Protein AF-0000000073392874 (afdb_homodimer)

pLDDT: mean 97.38, std 3.35, range [60.25, 98.94]

Organism: Methanobrevibacter smithii (strain ATCC 35061 / DSM 861 / OCM 144 / PS) (NCBI:txid420247)

Foldseek 3Di:
DFAAEEEEAEDAPVFFQAFLVGHGPFDDLQVVLVVLVVQLVFQEEEEEQVCCVRPLDLQANDSDDDDLVSGHEYEYFYAQPPHDCPRNNLAPSHAYEYEYEPQNVPVVCPDPSVVSSVVSVHHYHYYHHSGGDVVVVRVVCVVVPGRHYYYHYDQDVQQVCVVVVNHFKYKYKHGHDDDDDPSGRGNHDHPDDPDPVPDWDWAWDDWDDDPRIIITMIGTPGD/DFAAEEEEAEDAPVFFQAFLVGHGPFDDLQVVLVVLVVQLVFQEEEEEQVCCVRPLDLQANDSDDDDLVSGHEYEYFYAQPPHDCPRNNLAPSHAYEYEYEPQNPPVVCPDPSVVSSVVSVHHYHYYHHSGGDVVVVRVVCVVVPGRHYYYHYDQDVQQVCVVVVNHFKYKYKHGHDDDDDPSGGGNHDHPDDPDPVPDWDWAWDDWDDDPRIIITMIGTPRD

Structure (mmCIF, N/CA/C/O backbone):
data_AF-0000000073392874-model_v1
#
loop_
_entity.id
_entity.type
_entity.pdbx_description
1 polymer "2,5-diamino-6-(ribosylamino)-4(3H)-pyrimidinone 5'-phosphate reductase"
#
loop_
_atom_site.group_PDB
_atom_site.id
_atom_site.type_symbol
_atom_site.label_atom_id
_atom_site.label_alt_id
_atom_site.label_comp_id
_atom_site.label_asym_id
_atom_site.label_entity_id
_atom_site.label_seq_id
_atom_site.pdbx_PDB_ins_code
_atom_site.Cartn_x
_atom_site.Cartn_y
_atom_site.Cartn_z
_atom_site.occupancy
_atom_site.B_iso_or_equiv
_atom_site.auth_seq_id
_atom_site.auth_comp_id
_atom_site.auth_asym_id
_atom_site.auth_atom_id
_atom_site.pdbx_PDB_model_num
ATOM 1 N N . MET A 1 1 ? -13.625 -29.328 -1.289 1 88 1 MET A N 1
ATOM 2 C CA . MET A 1 1 ? -12.383 -29.047 -0.571 1 88 1 MET A CA 1
ATOM 3 C C . MET A 1 1 ? -11.461 -28.172 -1.412 1 88 1 MET A C 1
ATOM 5 O O . MET A 1 1 ? -11.562 -28.156 -2.641 1 88 1 MET A O 1
ATOM 9 N N . LYS A 1 2 ? -10.656 -27.312 -0.832 1 96.06 2 LYS A N 1
ATOM 10 C CA . LYS A 1 2 ? -9.75 -26.422 -1.549 1 96.06 2 LYS A CA 1
ATOM 11 C C . LYS A 1 2 ? -8.336 -26.484 -0.973 1 96.06 2 LYS A C 1
ATOM 13 O O . LYS A 1 2 ? -8.148 -26.938 0.161 1 96.06 2 LYS A O 1
ATOM 18 N N . PRO A 1 3 ? -7.359 -26.156 -1.786 1 98.75 3 PRO A N 1
ATOM 19 C CA . PRO A 1 3 ? -5.996 -26.094 -1.261 1 98.75 3 PRO A CA 1
ATOM 20 C C . PRO A 1 3 ? -5.844 -25.078 -0.13 1 98.75 3 PRO A C 1
ATOM 22 O O . PRO A 1 3 ? -6.641 -24.141 -0.028 1 98.75 3 PRO A O 1
ATOM 25 N N . TYR A 1 4 ? -4.902 -25.391 0.804 1 98.75 4 TYR A N 1
ATOM 26 C CA . TYR A 1 4 ? -4.41 -24.344 1.688 1 98.75 4 TYR A CA 1
ATOM 27 C C . TYR A 1 4 ? -3.584 -23.328 0.917 1 98.75 4 TYR A C 1
ATOM 29 O O . TYR A 1 4 ? -2.535 -23.656 0.36 1 98.75 4 TYR A O 1
ATOM 37 N N . VAL A 1 5 ? -4.07 -22.078 0.843 1 98.81 5 VAL A N 1
ATOM 38 C CA . VAL A 1 5 ? -3.463 -21.078 -0.033 1 98.81 5 VAL A CA 1
ATOM 39 C C . VAL A 1 5 ? -2.646 -20.094 0.795 1 98.81 5 VAL A C 1
ATOM 41 O O . VAL A 1 5 ? -3.168 -19.469 1.724 1 98.81 5 VAL A O 1
ATOM 44 N N . ILE A 1 6 ? -1.38 -19.922 0.479 1 98.88 6 ILE A N 1
ATOM 45 C CA . ILE A 1 6 ? -0.467 -18.969 1.082 1 98.88 6 ILE A CA 1
ATOM 46 C C . ILE A 1 6 ? -0.103 -17.891 0.059 1 98.88 6 ILE A C 1
ATOM 48 O O . ILE A 1 6 ? 0.551 -18.172 -0.946 1 98.88 6 ILE A O 1
ATOM 52 N N . LEU A 1 7 ? -0.563 -16.719 0.282 1 98.88 7 LEU A N 1
ATOM 53 C CA . LEU A 1 7 ? -0.089 -15.602 -0.525 1 98.88 7 LEU A CA 1
ATOM 54 C C . LEU A 1 7 ? 1.296 -15.148 -0.071 1 98.88 7 LEU A C 1
ATOM 56 O O . LEU A 1 7 ? 1.497 -14.836 1.104 1 98.88 7 LEU A O 1
ATOM 60 N N . ASN A 1 8 ? 2.24 -15.211 -0.949 1 98.69 8 ASN A N 1
ATOM 61 C CA . ASN A 1 8 ? 3.582 -14.688 -0.707 1 98.69 8 ASN A CA 1
ATOM 62 C C . ASN A 1 8 ? 3.896 -13.508 -1.622 1 98.69 8 ASN A C 1
ATOM 64 O O . ASN A 1 8 ? 3.699 -13.586 -2.836 1 98.69 8 ASN A O 1
ATOM 68 N N . ALA A 1 9 ? 4.371 -12.453 -1.061 1 98.19 9 ALA A N 1
ATOM 69 C CA . ALA A 1 9 ? 4.715 -11.289 -1.869 1 98.19 9 ALA A CA 1
ATOM 70 C C . ALA A 1 9 ? 5.777 -10.438 -1.182 1 98.19 9 ALA A C 1
ATOM 72 O O . ALA A 1 9 ? 6.004 -10.562 0.023 1 98.19 9 ALA A O 1
ATOM 73 N N . ALA A 1 10 ? 6.453 -9.68 -1.951 1 98.19 10 ALA A N 1
ATOM 74 C CA . ALA A 1 10 ? 7.297 -8.594 -1.471 1 98.19 10 ALA A CA 1
ATOM 75 C C . ALA A 1 10 ? 6.703 -7.234 -1.844 1 98.19 10 ALA A C 1
ATOM 77 O O . ALA A 1 10 ? 6.176 -7.062 -2.945 1 98.19 10 ALA A O 1
ATOM 78 N N . MET A 1 11 ? 6.762 -6.355 -0.949 1 98.56 11 MET A N 1
ATOM 79 C CA . MET A 1 11 ? 6.277 -5.008 -1.241 1 98.56 11 MET A CA 1
ATOM 80 C C . MET A 1 11 ? 7.125 -3.959 -0.532 1 98.56 11 MET A C 1
ATOM 82 O O . MET A 1 11 ? 7.887 -4.285 0.38 1 98.56 11 MET A O 1
ATOM 86 N N . THR A 1 12 ? 7.117 -2.713 -1.047 1 98.69 12 THR A N 1
ATOM 87 C CA . THR A 1 12 ? 7.688 -1.569 -0.346 1 98.69 12 THR A CA 1
ATOM 88 C C . THR A 1 12 ? 6.891 -1.254 0.917 1 98.69 12 THR A C 1
ATOM 90 O O . THR A 1 12 ? 5.809 -1.807 1.128 1 98.69 12 THR A O 1
ATOM 93 N N . LEU A 1 13 ? 7.434 -0.431 1.763 1 98.62 13 LEU A N 1
ATOM 94 C CA . LEU A 1 13 ? 6.727 -0.043 2.979 1 98.62 13 LEU A CA 1
ATOM 95 C C . LEU A 1 13 ? 5.336 0.488 2.652 1 98.62 13 LEU A C 1
ATOM 97 O O . LEU A 1 13 ? 4.379 0.222 3.383 1 98.62 13 LEU A O 1
ATOM 101 N N . ASP A 1 14 ? 5.246 1.248 1.562 1 98.56 14 ASP A N 1
ATOM 102 C CA . ASP A 1 14 ? 3.99 1.903 1.205 1 98.56 14 ASP A CA 1
ATOM 103 C C . ASP A 1 14 ? 3.105 0.978 0.373 1 98.56 14 ASP A C 1
ATOM 105 O O . ASP A 1 14 ? 2.17 1.434 -0.287 1 98.56 14 ASP A O 1
ATOM 109 N N . GLY A 1 15 ? 3.393 -0.306 0.313 1 98.5 15 GLY A N 1
ATOM 110 C CA . GLY A 1 15 ? 2.477 -1.321 -0.18 1 98.5 15 GLY A CA 1
ATOM 111 C C . GLY A 1 15 ? 2.555 -1.518 -1.683 1 98.5 15 GLY A C 1
ATOM 112 O O . GLY A 1 15 ? 1.632 -2.061 -2.293 1 98.5 15 GLY A O 1
ATOM 113 N N . LYS A 1 16 ? 3.633 -1.013 -2.305 1 98.75 16 LYS A N 1
ATOM 114 C CA . LYS A 1 16 ? 3.754 -1.132 -3.756 1 98.75 16 LYS A CA 1
ATOM 115 C C . LYS A 1 16 ? 4.523 -2.393 -4.141 1 98.75 16 LYS A C 1
ATOM 117 O O . LYS A 1 16 ? 5.535 -2.725 -3.52 1 98.75 16 LYS A O 1
ATOM 122 N N . ILE A 1 17 ? 4.047 -3.117 -5.176 1 98.38 17 ILE A N 1
ATOM 123 C CA . ILE A 1 17 ? 4.715 -4.344 -5.605 1 98.38 17 ILE A CA 1
ATOM 124 C C . ILE A 1 17 ? 5.332 -4.141 -6.988 1 98.38 17 ILE A C 1
ATOM 126 O O . ILE A 1 17 ? 6.133 -4.961 -7.441 1 98.38 17 ILE A O 1
ATOM 130 N N . ALA A 1 18 ? 4.98 -3.115 -7.691 1 97.94 18 ALA A N 1
ATOM 131 C CA . ALA A 1 18 ? 5.57 -2.686 -8.961 1 97.94 18 ALA A CA 1
ATOM 132 C C . ALA A 1 18 ? 5.324 -1.199 -9.203 1 97.94 18 ALA A C 1
ATOM 134 O O . ALA A 1 18 ? 4.246 -0.682 -8.891 1 97.94 18 ALA A O 1
ATOM 135 N N . THR A 1 19 ? 6.305 -0.503 -9.75 1 98.25 19 THR A N 1
ATOM 136 C CA . THR A 1 19 ? 6.109 0.898 -10.109 1 98.25 19 THR A CA 1
ATOM 137 C C . THR A 1 19 ? 5.195 1.024 -11.32 1 98.25 19 THR A C 1
ATOM 139 O O . THR A 1 19 ? 4.844 0.023 -11.953 1 98.25 19 THR A O 1
ATOM 142 N N . LYS A 1 20 ? 4.848 2.248 -11.586 1 96.69 20 LYS A N 1
ATOM 143 C CA . LYS A 1 20 ? 3.98 2.498 -12.734 1 96.69 20 LYS A CA 1
ATOM 144 C C . LYS A 1 20 ? 4.645 2.047 -14.039 1 96.69 20 LYS A C 1
ATOM 146 O O . LYS A 1 20 ? 3.961 1.729 -15.008 1 96.69 20 LYS A O 1
ATOM 151 N N . THR A 1 21 ? 5.992 1.967 -14.039 1 97.06 21 THR A N 1
ATOM 152 C CA . THR A 1 21 ? 6.73 1.588 -15.242 1 97.06 21 THR A CA 1
ATOM 153 C C . THR A 1 21 ? 6.996 0.085 -15.258 1 97.06 21 THR A C 1
ATOM 155 O O . THR A 1 21 ? 7.613 -0.429 -16.188 1 97.06 21 THR A O 1
ATOM 158 N N . GLY A 1 22 ? 6.617 -0.592 -14.211 1 95.56 22 GLY A N 1
ATOM 159 C CA . GLY A 1 22 ? 6.711 -2.043 -14.219 1 95.56 22 GLY A CA 1
ATOM 160 C C . GLY A 1 22 ? 7.902 -2.566 -13.438 1 95.56 22 GLY A C 1
ATOM 161 O O . GLY A 1 22 ? 8.07 -3.779 -13.297 1 95.56 22 GLY A O 1
ATOM 162 N N . SER A 1 23 ? 8.758 -1.65 -12.859 1 96.62 23 SER A N 1
ATOM 163 C CA . SER A 1 23 ? 9.875 -2.08 -12.016 1 96.62 23 SER A CA 1
ATOM 164 C C . SER A 1 23 ? 9.375 -2.785 -10.758 1 96.62 23 SER A C 1
ATOM 166 O O . SER A 1 23 ? 8.516 -2.268 -10.047 1 96.62 23 SER A O 1
ATOM 168 N N . SER A 1 24 ? 9.969 -4.008 -10.469 1 96.25 24 SER A N 1
ATOM 169 C CA . SER A 1 24 ? 9.383 -4.793 -9.383 1 96.25 24 SER A CA 1
ATOM 170 C C . SER A 1 24 ? 10.461 -5.523 -8.594 1 96.25 24 SER A C 1
ATOM 172 O O . SER A 1 24 ? 10.18 -6.539 -7.945 1 96.25 24 SER A O 1
ATOM 174 N N . ASN A 1 25 ? 11.688 -5.109 -8.656 1 94.75 25 ASN A N 1
ATOM 175 C CA . ASN A 1 25 ? 12.758 -5.672 -7.844 1 94.75 25 ASN A CA 1
ATOM 176 C C . ASN A 1 25 ? 12.703 -5.152 -6.41 1 94.75 25 ASN A C 1
ATOM 178 O O . ASN A 1 25 ? 13.211 -4.07 -6.117 1 94.75 25 ASN A O 1
ATOM 182 N N . ILE A 1 26 ? 12.227 -5.91 -5.453 1 95.44 26 ILE A N 1
ATOM 183 C CA . ILE A 1 26 ? 11.93 -5.379 -4.129 1 95.44 26 ILE A CA 1
ATOM 184 C C . ILE A 1 26 ? 12.75 -6.125 -3.078 1 95.44 26 ILE A C 1
ATOM 186 O O . ILE A 1 26 ? 13.484 -5.504 -2.301 1 95.44 26 ILE A O 1
ATOM 190 N N . SER A 1 27 ? 12.711 -7.43 -3.018 1 89.81 27 SER A N 1
ATOM 191 C CA . SER A 1 27 ? 13.25 -8.195 -1.898 1 89.81 27 SER A CA 1
ATOM 192 C C . SER A 1 27 ? 14.742 -8.453 -2.07 1 89.81 27 SER A C 1
ATOM 194 O O . SER A 1 27 ? 15.25 -8.438 -3.191 1 89.81 27 SER A O 1
ATOM 196 N N . GLY A 1 28 ? 15.422 -8.602 -0.97 1 91.25 28 GLY A N 1
ATOM 197 C CA . GLY A 1 28 ? 16.828 -8.938 -0.979 1 91.25 28 GLY A CA 1
ATOM 198 C C . GLY A 1 28 ? 17.094 -10.414 -1.207 1 91.25 28 GLY A C 1
ATOM 199 O O . GLY A 1 28 ? 16.156 -11.195 -1.384 1 91.25 28 GLY A O 1
ATOM 200 N N . GLU A 1 29 ? 18.391 -10.773 -1.183 1 94.06 29 GLU A N 1
ATOM 201 C CA . GLU A 1 29 ? 18.844 -12.125 -1.479 1 94.06 29 GLU A CA 1
ATOM 202 C C . GLU A 1 29 ? 18.297 -13.125 -0.461 1 94.06 29 GLU A C 1
ATOM 204 O O . GLU A 1 29 ? 17.891 -14.234 -0.821 1 94.06 29 GLU A O 1
ATOM 209 N N . LYS A 1 30 ? 18.281 -12.758 0.795 1 96.81 30 LYS A N 1
ATOM 210 C CA . LYS A 1 30 ? 17.828 -13.664 1.845 1 96.81 30 LYS A CA 1
ATOM 211 C C . LYS A 1 30 ? 16.344 -13.984 1.681 1 96.81 30 LYS A C 1
ATOM 213 O O . LYS A 1 30 ? 15.922 -15.125 1.89 1 96.81 30 LYS A O 1
ATOM 218 N N . ASP A 1 31 ? 15.594 -13.023 1.354 1 96.75 31 ASP A N 1
ATOM 219 C CA . ASP A 1 31 ? 14.172 -13.273 1.134 1 96.75 31 ASP A CA 1
ATOM 220 C C . ASP A 1 31 ? 13.945 -14.148 -0.099 1 96.75 31 ASP A C 1
ATOM 222 O O . ASP A 1 31 ? 13.031 -14.969 -0.126 1 96.75 31 ASP A O 1
ATOM 226 N N . LEU A 1 32 ? 14.742 -13.914 -1.131 1 95.75 32 LEU A N 1
ATOM 227 C CA . LEU A 1 32 ? 14.656 -14.758 -2.316 1 95.75 32 LEU A CA 1
ATOM 228 C C . LEU A 1 32 ? 14.836 -16.234 -1.952 1 95.75 32 LEU A C 1
ATOM 230 O O . LEU A 1 32 ? 14.094 -17.094 -2.438 1 95.75 32 LEU A O 1
ATOM 234 N N . LYS A 1 33 ? 15.797 -16.484 -1.124 1 97.56 33 LYS A N 1
ATOM 235 C CA . LYS A 1 33 ? 16.016 -17.844 -0.673 1 97.56 33 LYS A CA 1
ATOM 236 C C . LYS A 1 33 ? 14.82 -18.359 0.126 1 97.56 33 LYS A C 1
ATOM 238 O O . LYS A 1 33 ? 14.391 -19.5 -0.059 1 97.56 33 LYS A O 1
ATOM 243 N N . ARG A 1 34 ? 14.312 -17.547 1.006 1 97.56 34 ARG A N 1
ATOM 244 C CA . ARG A 1 34 ? 13.133 -17.891 1.797 1 97.56 34 ARG A CA 1
ATOM 245 C C . ARG A 1 34 ? 11.961 -18.25 0.898 1 97.56 34 ARG A C 1
ATOM 247 O O . ARG A 1 34 ? 11.258 -19.234 1.155 1 97.56 34 ARG A O 1
ATOM 254 N N . VAL A 1 35 ? 11.734 -17.484 -0.134 1 97.94 35 VAL A N 1
ATOM 255 C CA . VAL A 1 35 ? 10.641 -17.703 -1.074 1 97.94 35 VAL A CA 1
ATOM 256 C C . VAL A 1 35 ? 10.828 -19.031 -1.793 1 97.94 35 VAL A C 1
ATOM 258 O O . VAL A 1 35 ? 9.867 -19.781 -1.983 1 97.94 35 VAL A O 1
ATOM 261 N N . HIS A 1 36 ? 12.039 -19.375 -2.193 1 98.31 36 HIS A N 1
ATOM 262 C CA . HIS A 1 36 ? 12.289 -20.625 -2.906 1 98.31 36 HIS A CA 1
ATOM 263 C C . HIS A 1 36 ? 12.172 -21.828 -1.975 1 98.31 36 HIS A C 1
ATOM 265 O O . HIS A 1 36 ? 11.773 -22.906 -2.4 1 98.31 36 HIS A O 1
ATOM 271 N N . GLU A 1 37 ? 12.547 -21.594 -0.695 1 98.44 37 GLU A N 1
ATOM 272 C CA . GLU A 1 37 ? 12.258 -22.641 0.278 1 98.44 37 GLU A CA 1
ATOM 273 C C . GLU A 1 37 ? 10.758 -22.906 0.365 1 98.44 37 GLU A C 1
ATOM 275 O O . GLU A 1 37 ? 10.328 -24.062 0.432 1 98.44 37 GLU A O 1
ATOM 280 N N . LEU A 1 38 ? 9.977 -21.844 0.328 1 98.44 38 LEU A N 1
ATOM 281 C CA . LEU A 1 38 ? 8.523 -21.984 0.344 1 98.44 38 LEU A CA 1
ATOM 282 C C . LEU A 1 38 ? 8.039 -22.703 -0.914 1 98.44 38 LEU A C 1
ATOM 284 O O . LEU A 1 38 ? 7.16 -23.578 -0.842 1 98.44 38 LEU A O 1
ATOM 288 N N . ARG A 1 39 ? 8.562 -22.312 -2.092 1 98.62 39 ARG A N 1
ATOM 289 C CA . ARG A 1 39 ? 8.195 -22.969 -3.344 1 98.62 39 ARG A CA 1
ATOM 290 C C . ARG A 1 39 ? 8.414 -24.484 -3.254 1 98.62 39 ARG A C 1
ATOM 292 O O . ARG A 1 39 ? 7.625 -25.266 -3.793 1 98.62 39 ARG A O 1
ATOM 299 N N . ARG A 1 40 ? 9.5 -24.828 -2.59 1 98.25 40 ARG A N 1
ATOM 300 C CA . ARG A 1 40 ? 9.828 -26.234 -2.451 1 98.25 40 ARG A CA 1
ATOM 301 C C . ARG A 1 40 ? 8.805 -26.953 -1.577 1 98.25 40 ARG A C 1
ATOM 303 O O . ARG A 1 40 ? 8.562 -28.156 -1.75 1 98.25 40 ARG A O 1
ATOM 310 N N . GLU A 1 41 ? 8.203 -26.281 -0.732 1 98.06 41 GLU A N 1
ATOM 311 C CA . GLU A 1 41 ? 7.344 -26.859 0.293 1 98.06 41 GLU A CA 1
ATOM 312 C C . GLU A 1 41 ? 5.902 -26.984 -0.195 1 98.06 41 GLU A C 1
ATOM 314 O O . GLU A 1 41 ? 5.09 -27.688 0.412 1 98.06 41 GLU A O 1
ATOM 319 N N . VAL A 1 42 ? 5.547 -26.359 -1.244 1 98.69 42 VAL A N 1
ATOM 320 C CA . VAL A 1 42 ? 4.152 -26.328 -1.682 1 98.69 42 VAL A CA 1
ATOM 321 C C . VAL A 1 42 ? 3.982 -27.234 -2.904 1 98.69 42 VAL A C 1
ATOM 323 O O . VAL A 1 42 ? 4.949 -27.516 -3.613 1 98.69 42 VAL A O 1
ATOM 326 N N . ASP A 1 43 ? 2.691 -27.656 -3.135 1 98.75 43 ASP A N 1
ATOM 327 C CA . ASP A 1 43 ? 2.377 -28.547 -4.246 1 98.75 43 ASP A CA 1
ATOM 328 C C . ASP A 1 43 ? 2.227 -27.766 -5.551 1 98.75 43 ASP A C 1
ATOM 330 O O . ASP A 1 43 ? 2.475 -28.297 -6.633 1 98.75 43 ASP A O 1
ATOM 334 N N . GLY A 1 44 ? 1.765 -26.5 -5.465 1 98.88 44 GLY A N 1
ATOM 335 C CA . GLY A 1 44 ? 1.536 -25.672 -6.629 1 98.88 44 GLY A CA 1
ATOM 336 C C . GLY A 1 44 ? 1.87 -24.203 -6.387 1 98.88 44 GLY A C 1
ATOM 337 O O . GLY A 1 44 ? 1.946 -23.766 -5.242 1 98.88 44 GLY A O 1
ATOM 338 N N . ILE A 1 45 ? 2.119 -23.516 -7.406 1 98.88 45 ILE A N 1
ATOM 339 C CA . ILE A 1 45 ? 2.371 -22.078 -7.406 1 98.88 45 ILE A CA 1
ATOM 340 C C . ILE A 1 45 ? 1.535 -21.406 -8.5 1 98.88 45 ILE A C 1
ATOM 342 O O . ILE A 1 45 ? 1.449 -21.906 -9.617 1 98.88 45 ILE A O 1
ATOM 346 N N . MET A 1 46 ? 0.877 -20.297 -8.148 1 98.88 46 MET A N 1
ATOM 347 C CA . MET A 1 46 ? -0.118 -19.734 -9.047 1 98.88 46 MET A CA 1
ATOM 348 C C . MET A 1 46 ? 0.142 -18.234 -9.266 1 98.88 46 MET A C 1
ATOM 350 O O . MET A 1 46 ? 0.438 -17.516 -8.312 1 98.88 46 MET A O 1
ATOM 354 N N . VAL A 1 47 ? 0.049 -17.781 -10.492 1 98.75 47 VAL A N 1
ATOM 355 C CA . VAL A 1 47 ? 0.137 -16.375 -10.875 1 98.75 47 VAL A CA 1
ATOM 356 C C . VAL A 1 47 ? -0.95 -16.047 -11.898 1 98.75 47 VAL A C 1
ATOM 358 O O . VAL A 1 47 ? -1.603 -16.953 -12.43 1 98.75 47 VAL A O 1
ATOM 361 N N . GLY A 1 48 ? -1.16 -14.773 -12.086 1 98.44 48 GLY A N 1
ATOM 362 C CA . GLY A 1 48 ? -2.02 -14.32 -13.164 1 98.44 48 GLY A CA 1
ATOM 363 C C . GLY A 1 48 ? -1.27 -14.062 -14.453 1 98.44 48 GLY A C 1
ATOM 364 O O . GLY A 1 48 ? -0.05 -13.883 -14.445 1 98.44 48 GLY A O 1
ATOM 365 N N . ILE A 1 49 ? -1.997 -13.938 -15.508 1 98.25 49 ILE A N 1
ATOM 366 C CA . ILE A 1 49 ? -1.444 -13.805 -16.859 1 98.25 49 ILE A CA 1
ATOM 367 C C . ILE A 1 49 ? -0.623 -12.523 -16.953 1 98.25 49 ILE A C 1
ATOM 369 O O . ILE A 1 49 ? 0.422 -12.492 -17.594 1 98.25 49 ILE A O 1
ATOM 373 N N . ASN A 1 50 ? -1.076 -11.445 -16.297 1 95.69 50 ASN A N 1
ATOM 374 C CA . ASN A 1 50 ? -0.344 -10.188 -16.391 1 95.69 50 ASN A CA 1
ATOM 375 C C . ASN A 1 50 ? 1.059 -10.312 -15.797 1 95.69 50 ASN A C 1
ATOM 377 O O . ASN A 1 50 ? 2 -9.688 -16.297 1 95.69 50 ASN A O 1
ATOM 381 N N . THR A 1 51 ? 1.203 -11.078 -14.789 1 96.06 51 THR A N 1
ATOM 382 C CA . THR A 1 51 ? 2.506 -11.328 -14.18 1 96.06 51 THR A CA 1
ATOM 383 C C . THR A 1 51 ? 3.395 -12.133 -15.133 1 96.06 51 THR A C 1
ATOM 385 O O . THR A 1 51 ? 4.59 -11.852 -15.25 1 96.06 51 THR A O 1
ATOM 388 N N . VAL A 1 52 ? 2.842 -13.133 -15.805 1 97.69 52 VAL A N 1
ATOM 389 C CA . VAL A 1 52 ? 3.594 -13.93 -16.766 1 97.69 52 VAL A CA 1
ATOM 390 C C . VAL A 1 52 ? 4.117 -13.031 -17.891 1 97.69 52 VAL A C 1
ATOM 392 O O . VAL A 1 52 ? 5.289 -13.109 -18.25 1 97.69 52 VAL A O 1
ATOM 395 N N . ILE A 1 53 ? 3.238 -12.18 -18.406 1 96.12 53 ILE A N 1
ATOM 396 C CA . ILE A 1 53 ? 3.588 -11.32 -19.531 1 96.12 53 ILE A CA 1
ATOM 397 C C . ILE A 1 53 ? 4.633 -10.297 -19.094 1 96.12 53 ILE A C 1
ATOM 399 O O . ILE A 1 53 ? 5.609 -10.055 -19.812 1 96.12 53 ILE A O 1
ATOM 403 N N . ALA A 1 54 ? 4.469 -9.758 -17.938 1 93.69 54 ALA A N 1
ATOM 404 C CA . ALA A 1 54 ? 5.328 -8.68 -17.469 1 93.69 54 ALA A CA 1
ATOM 405 C C . ALA A 1 54 ? 6.684 -9.211 -17.016 1 93.69 54 ALA A C 1
ATOM 407 O O . ALA A 1 54 ? 7.719 -8.602 -17.297 1 93.69 54 ALA A O 1
ATOM 408 N N . ASP A 1 55 ? 6.715 -10.375 -16.359 1 94.81 55 ASP A N 1
ATOM 409 C CA . ASP A 1 55 ? 7.922 -10.789 -15.656 1 94.81 55 ASP A CA 1
ATOM 410 C C . ASP A 1 55 ? 8.555 -12.016 -16.312 1 94.81 55 ASP A C 1
ATOM 412 O O . ASP A 1 55 ? 9.703 -12.359 -16.016 1 94.81 55 ASP A O 1
ATOM 416 N N . ASN A 1 56 ? 7.812 -12.758 -17.125 1 97.5 56 ASN A N 1
ATOM 417 C CA . ASN A 1 56 ? 8.258 -14.016 -17.719 1 97.5 56 ASN A CA 1
ATOM 418 C C . ASN A 1 56 ? 8.945 -14.914 -16.703 1 97.5 56 ASN A C 1
ATOM 420 O O . ASN A 1 56 ? 10.07 -15.352 -16.922 1 97.5 56 ASN A O 1
ATOM 424 N N . PRO A 1 57 ? 8.227 -15.227 -15.625 1 97.44 57 PRO A N 1
ATOM 425 C CA . PRO A 1 57 ? 8.844 -15.945 -14.508 1 97.44 57 PRO A CA 1
ATOM 426 C C . PRO A 1 57 ? 9.062 -17.422 -14.805 1 97.44 57 PRO A C 1
ATOM 428 O O . PRO A 1 57 ? 8.375 -18 -15.656 1 97.44 57 PRO A O 1
ATOM 431 N N . ARG A 1 58 ? 9.961 -18.109 -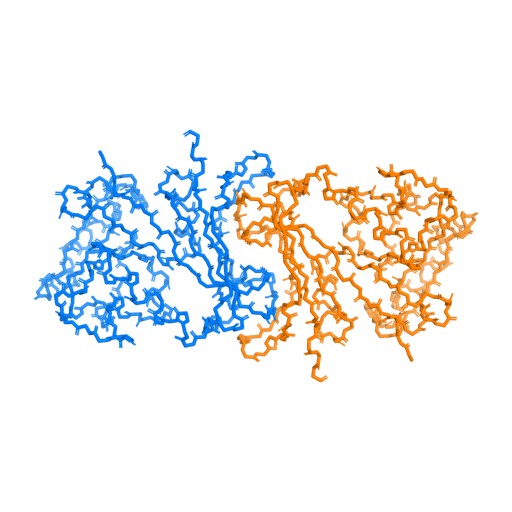14.086 1 97.44 58 ARG A N 1
ATOM 432 C CA . ARG A 1 58 ? 10.195 -19.547 -14.188 1 97.44 58 ARG A CA 1
ATOM 433 C C . ARG A 1 58 ? 9.211 -20.312 -13.312 1 97.44 58 ARG A C 1
ATOM 435 O O . ARG A 1 58 ? 8.781 -21.406 -13.672 1 97.44 58 ARG A O 1
ATOM 442 N N . LEU A 1 59 ? 8.906 -19.781 -12.109 1 98 59 LEU A N 1
ATOM 443 C CA . LEU A 1 59 ? 8.047 -20.375 -11.094 1 98 59 LEU A CA 1
ATOM 444 C C . LEU A 1 59 ? 8.562 -21.75 -10.68 1 98 59 LEU A C 1
ATOM 446 O O . LEU A 1 59 ? 7.785 -22.703 -10.555 1 98 59 LEU A O 1
ATOM 450 N N . THR A 1 60 ? 9.859 -21.875 -10.562 1 98.19 60 THR A N 1
ATOM 451 C CA . THR A 1 60 ? 10.562 -23.062 -10.102 1 98.19 60 THR A CA 1
ATOM 452 C C . THR A 1 60 ? 11.438 -22.75 -8.891 1 98.19 60 THR A C 1
ATOM 454 O O . THR A 1 60 ? 11.562 -21.578 -8.5 1 98.19 60 THR A O 1
ATOM 457 N N . VAL A 1 61 ? 11.93 -23.812 -8.258 1 98 61 VAL A N 1
ATOM 458 C CA . VAL A 1 61 ? 12.938 -23.656 -7.211 1 98 61 VAL A CA 1
ATOM 459 C C . VAL A 1 61 ? 14.32 -23.562 -7.844 1 98 61 VAL A C 1
ATOM 461 O O . VAL A 1 61 ? 14.844 -24.531 -8.383 1 98 61 VAL A O 1
ATOM 464 N N . HIS A 1 62 ? 14.992 -22.344 -7.824 1 94.88 62 HIS A N 1
ATOM 465 C CA . HIS A 1 62 ? 16.25 -22.25 -8.555 1 94.88 62 HIS A CA 1
ATOM 466 C C . HIS A 1 62 ? 17.219 -21.312 -7.863 1 94.88 62 HIS A C 1
ATOM 468 O O . HIS A 1 62 ? 18.281 -21 -8.406 1 94.88 62 HIS A O 1
ATOM 474 N N . LYS A 1 63 ? 16.797 -20.797 -6.699 1 93.75 63 LYS A N 1
ATOM 475 C CA . LYS A 1 63 ? 17.703 -19.938 -5.934 1 93.75 63 LYS A CA 1
ATOM 476 C C . LYS A 1 63 ? 18.328 -20.719 -4.781 1 93.75 63 LYS A C 1
ATOM 478 O O . LYS A 1 63 ? 19.172 -20.172 -4.055 1 93.75 63 LYS A O 1
ATOM 483 N N . ILE A 1 64 ? 17.906 -21.891 -4.547 1 95.38 64 ILE A N 1
ATOM 484 C CA . ILE A 1 64 ? 18.469 -22.812 -3.576 1 95.38 64 ILE A CA 1
ATOM 485 C C . ILE A 1 64 ? 18.734 -24.172 -4.246 1 95.38 64 ILE A C 1
ATOM 487 O O . ILE A 1 64 ? 18.266 -24.406 -5.363 1 95.38 64 ILE A O 1
ATOM 491 N N . ASP A 1 65 ? 19.469 -24.938 -3.562 1 94.94 65 ASP A N 1
ATOM 492 C CA . ASP A 1 65 ? 19.703 -26.281 -4.086 1 94.94 65 ASP A CA 1
ATOM 493 C C . ASP A 1 65 ? 18.406 -27.094 -4.121 1 94.94 65 ASP A C 1
ATOM 495 O O . ASP A 1 65 ? 17.688 -27.188 -3.113 1 94.94 65 ASP A O 1
ATOM 499 N N . ALA A 1 66 ? 18.109 -27.547 -5.379 1 93.44 66 ALA A N 1
ATOM 500 C CA . ALA A 1 66 ? 16.859 -28.297 -5.539 1 93.44 66 ALA A CA 1
ATOM 501 C C . ALA A 1 66 ? 16.938 -29.25 -6.727 1 93.44 66 ALA A C 1
ATOM 503 O O . ALA A 1 66 ? 17.766 -29.062 -7.625 1 93.44 66 ALA A O 1
ATOM 504 N N . ASN A 1 67 ? 16.172 -30.266 -6.645 1 94 67 ASN A N 1
ATOM 505 C CA . ASN A 1 67 ? 15.953 -31.188 -7.758 1 94 67 ASN A CA 1
ATOM 506 C C . ASN A 1 67 ? 14.742 -30.797 -8.594 1 94 67 ASN A C 1
ATOM 508 O O . ASN A 1 67 ? 13.867 -30.062 -8.117 1 94 67 ASN A O 1
ATOM 512 N N . PRO A 1 68 ? 14.711 -31.25 -9.781 1 92.31 68 PRO A N 1
ATOM 513 C CA . PRO A 1 68 ? 13.555 -30.938 -10.625 1 92.31 68 PRO A CA 1
ATOM 514 C C . PRO A 1 68 ? 12.227 -31.344 -9.984 1 92.31 68 PRO A C 1
ATOM 516 O O . PRO A 1 68 ? 11.219 -30.656 -10.164 1 92.31 68 PRO A O 1
ATOM 519 N N . GLU A 1 69 ? 12.289 -32.406 -9.242 1 94.25 69 GLU A N 1
ATOM 520 C CA . GLU A 1 69 ? 11.078 -32.938 -8.617 1 94.25 69 GLU A CA 1
ATOM 521 C C . GLU A 1 69 ? 10.586 -32.031 -7.504 1 94.25 69 GLU A C 1
ATOM 523 O O . GLU A 1 69 ? 9.469 -32.156 -7.02 1 94.25 69 GLU A O 1
ATOM 528 N N . ASP A 1 70 ? 11.43 -31.094 -7.102 1 96.56 70 ASP A N 1
ATOM 529 C CA . ASP A 1 70 ? 11.07 -30.156 -6.035 1 96.56 70 ASP A CA 1
ATOM 530 C C . ASP A 1 70 ? 10.211 -29.016 -6.57 1 96.56 70 ASP A C 1
ATOM 532 O O . ASP A 1 70 ? 9.602 -28.281 -5.793 1 96.56 70 ASP A O 1
ATOM 536 N N . ASN A 1 71 ? 10.133 -28.906 -7.863 1 98.44 71 ASN A N 1
ATOM 537 C CA . ASN A 1 71 ? 9.367 -27.812 -8.453 1 98.44 71 ASN A CA 1
ATOM 538 C C . ASN A 1 71 ? 7.867 -28.0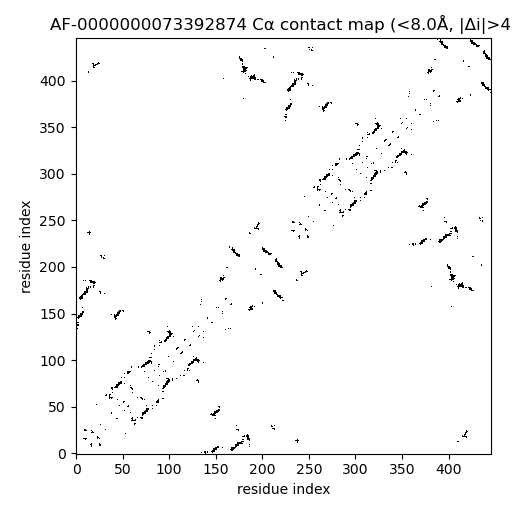31 -8.273 1 98.44 71 ASN A C 1
ATOM 540 O O . ASN A 1 71 ? 7.355 -29.125 -8.523 1 98.44 71 ASN A O 1
ATOM 544 N N . PRO A 1 72 ? 7.168 -27.062 -7.816 1 98.75 72 PRO A N 1
ATOM 545 C CA . PRO A 1 72 ? 5.711 -27.156 -7.742 1 98.75 72 PRO A CA 1
ATOM 546 C C . PRO A 1 72 ? 5.047 -27.109 -9.117 1 98.75 72 PRO A C 1
ATOM 548 O O . PRO A 1 72 ? 5.664 -26.656 -10.094 1 98.75 72 PRO A O 1
ATOM 551 N N . VAL A 1 73 ? 3.816 -27.578 -9.148 1 98.75 73 VAL A N 1
ATOM 552 C CA . VAL A 1 73 ? 3.016 -27.391 -10.359 1 98.75 73 VAL A CA 1
ATOM 553 C C . VAL A 1 73 ? 2.746 -25.891 -10.57 1 98.75 73 VAL A C 1
ATOM 555 O O . VAL A 1 73 ? 2.377 -25.188 -9.633 1 98.75 73 VAL A O 1
ATOM 558 N N . ARG A 1 74 ? 3.037 -25.422 -11.773 1 98.81 74 ARG A N 1
ATOM 559 C CA . ARG A 1 74 ? 2.768 -24.031 -12.117 1 98.81 74 ARG A CA 1
ATOM 560 C C . ARG A 1 74 ? 1.328 -23.844 -12.586 1 98.81 74 ARG A C 1
ATOM 562 O O . ARG A 1 74 ? 0.842 -24.609 -13.422 1 98.81 74 ARG A O 1
ATOM 569 N N . VAL A 1 75 ? 0.635 -22.891 -12.008 1 98.94 75 VAL A N 1
ATOM 570 C CA . VAL A 1 75 ? -0.736 -22.578 -12.398 1 98.94 75 VAL A CA 1
ATOM 571 C C . VAL A 1 75 ? -0.823 -21.141 -12.867 1 98.94 75 VAL A C 1
ATOM 573 O O . VAL A 1 75 ? -0.359 -20.219 -12.18 1 98.94 75 VAL A O 1
ATOM 576 N N . VAL A 1 76 ? -1.391 -20.906 -14.047 1 98.88 76 VAL A N 1
ATOM 577 C CA . VAL A 1 76 ? -1.585 -19.562 -14.586 1 98.88 76 VAL A CA 1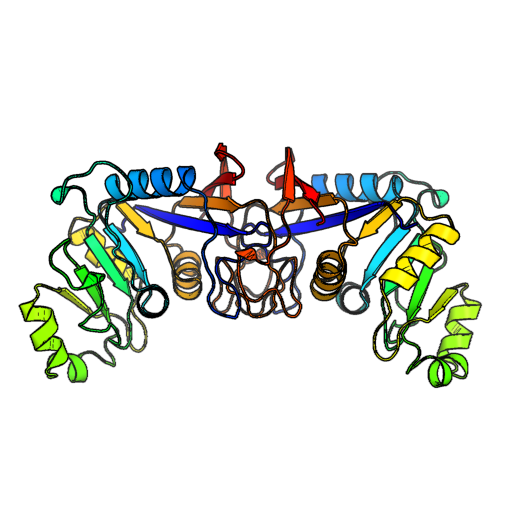
ATOM 578 C C . VAL A 1 76 ? -3.074 -19.297 -14.789 1 98.88 76 VAL A C 1
ATOM 580 O O . VAL A 1 76 ? -3.752 -20.062 -15.492 1 98.88 76 VAL A O 1
ATOM 583 N N . VAL A 1 77 ? -3.582 -18.328 -14.156 1 98.94 77 VAL A N 1
ATOM 584 C CA . VAL A 1 77 ? -4.949 -17.875 -14.414 1 98.94 77 VAL A CA 1
ATOM 585 C C . VAL A 1 77 ? -4.961 -16.922 -15.602 1 98.94 77 VAL A C 1
ATOM 587 O O . VAL A 1 77 ? -4.449 -15.797 -15.508 1 98.94 77 VAL A O 1
ATOM 590 N N . ASP A 1 78 ? -5.543 -17.328 -16.625 1 98.75 78 ASP A N 1
ATOM 591 C CA . ASP A 1 78 ? -5.535 -16.609 -17.906 1 98.75 78 ASP A CA 1
ATOM 592 C C . ASP A 1 78 ? -6.879 -16.766 -18.625 1 98.75 78 ASP A C 1
ATOM 594 O O . ASP A 1 78 ? -6.988 -17.516 -19.594 1 98.75 78 ASP A O 1
ATOM 598 N N . SER A 1 79 ? -7.785 -15.914 -18.188 1 98.75 79 SER A N 1
ATOM 599 C CA . SER A 1 79 ? -9.164 -16.047 -18.656 1 98.75 79 SER A CA 1
ATOM 600 C C . SER A 1 79 ? -9.242 -16.047 -20.172 1 98.75 79 SER A C 1
ATOM 602 O O . SER A 1 79 ? -10 -16.812 -20.766 1 98.75 79 SER A O 1
ATOM 604 N N . LYS A 1 80 ? -8.461 -15.305 -20.891 1 98.31 80 LYS A N 1
ATOM 605 C CA . LYS A 1 80 ? -8.586 -15.094 -22.328 1 98.31 80 LYS A CA 1
ATOM 606 C C . LYS A 1 80 ? -7.527 -15.883 -23.094 1 98.31 80 LYS A C 1
ATOM 608 O O . LYS A 1 80 ? -7.305 -15.633 -24.281 1 98.31 80 LYS A O 1
ATOM 613 N N . CYS A 1 81 ? -6.762 -16.766 -22.422 1 98.06 81 CYS A N 1
ATOM 614 C CA . CYS A 1 81 ? -5.762 -17.641 -23.031 1 98.06 81 CYS A CA 1
ATOM 615 C C . CYS A 1 81 ? -4.711 -16.812 -23.766 1 98.06 81 CYS A C 1
ATOM 617 O O . CYS A 1 81 ? -4.383 -17.125 -24.922 1 98.06 81 CYS A O 1
ATOM 619 N N . ARG A 1 82 ? -4.148 -15.875 -23.172 1 97.81 82 ARG A N 1
ATOM 620 C CA . ARG A 1 82 ? -3.203 -14.945 -23.781 1 97.81 82 ARG A CA 1
ATOM 621 C C . ARG A 1 82 ? -1.764 -15.375 -23.531 1 97.81 82 ARG A C 1
ATOM 623 O O . ARG A 1 82 ? -0.823 -14.742 -24 1 97.81 82 ARG A O 1
ATOM 630 N N . THR A 1 83 ? -1.511 -16.422 -22.734 1 98.5 83 THR A N 1
ATOM 631 C CA . THR A 1 83 ? -0.164 -16.844 -22.359 1 98.5 83 THR A CA 1
ATOM 632 C C . THR A 1 83 ? 0.693 -17.047 -23.609 1 98.5 83 THR A C 1
ATOM 634 O O . THR A 1 83 ? 0.296 -17.766 -24.531 1 98.5 83 THR A O 1
ATOM 637 N N . PRO A 1 84 ? 1.857 -16.453 -23.641 1 98 84 PRO A N 1
ATOM 638 C CA . PRO A 1 84 ? 2.729 -16.688 -24.797 1 98 84 PRO A CA 1
ATOM 639 C C . PRO A 1 84 ? 3.33 -18.094 -24.812 1 98 84 PRO A C 1
ATOM 641 O O . PRO A 1 84 ? 3.758 -18.594 -23.766 1 98 84 PRO A O 1
ATOM 644 N N . ILE A 1 85 ? 3.494 -18.641 -25.984 1 96.44 85 ILE A N 1
ATOM 645 C CA . ILE A 1 85 ? 4.031 -20 -26.125 1 96.44 85 ILE A CA 1
ATOM 646 C C . ILE A 1 85 ? 5.512 -20 -25.75 1 96.44 85 ILE A C 1
ATOM 648 O O . ILE A 1 85 ? 6.039 -21.016 -25.281 1 96.44 85 ILE A O 1
ATOM 652 N N . ALA A 1 86 ? 6.164 -18.844 -25.906 1 97.5 86 ALA A N 1
ATOM 653 C CA . ALA A 1 86 ? 7.602 -18.734 -25.656 1 97.5 86 ALA A CA 1
ATOM 654 C C . ALA A 1 86 ? 7.883 -18.453 -24.188 1 97.5 86 ALA A C 1
ATOM 656 O O . ALA A 1 86 ? 9.047 -18.406 -23.766 1 97.5 86 ALA A O 1
ATOM 657 N N . ALA A 1 87 ? 6.863 -18.266 -23.375 1 98.31 87 ALA A N 1
ATOM 658 C CA . ALA A 1 87 ? 7.059 -18 -21.953 1 98.31 87 ALA A CA 1
ATOM 659 C C . ALA A 1 87 ? 7.867 -19.109 -21.281 1 98.31 87 ALA A C 1
ATOM 661 O O . ALA A 1 87 ? 7.738 -20.281 -21.656 1 98.31 87 ALA A O 1
ATOM 662 N N . ARG A 1 88 ? 8.617 -18.781 -20.188 1 98.19 88 ARG A N 1
ATOM 663 C CA . ARG A 1 88 ? 9.461 -19.734 -19.484 1 98.19 88 ARG A CA 1
ATOM 664 C C . ARG A 1 88 ? 8.617 -20.812 -18.797 1 98.19 88 ARG A C 1
ATOM 666 O O . ARG A 1 88 ? 9.062 -21.938 -18.625 1 98.19 88 ARG A O 1
ATOM 673 N N . ILE A 1 89 ? 7.441 -20.453 -18.484 1 97.94 89 ILE A N 1
ATOM 674 C CA . ILE A 1 89 ? 6.57 -21.359 -17.75 1 97.94 89 ILE A CA 1
ATOM 675 C C . ILE A 1 89 ? 6.113 -22.484 -18.672 1 97.94 89 ILE A C 1
ATOM 677 O O . ILE A 1 89 ? 5.523 -23.469 -18.219 1 97.94 89 ILE A O 1
ATOM 681 N N . THR A 1 90 ? 6.301 -22.391 -19.969 1 97.5 90 THR A N 1
ATOM 682 C CA . THR A 1 90 ? 5.816 -23.391 -20.906 1 97.5 90 THR A CA 1
ATOM 683 C C . THR A 1 90 ? 6.887 -24.438 -21.172 1 97.5 90 THR A C 1
ATOM 685 O O . THR A 1 90 ? 6.664 -25.391 -21.938 1 97.5 90 THR A O 1
ATOM 688 N N . ASN A 1 91 ? 7.996 -24.375 -20.562 1 96.38 91 ASN A N 1
ATOM 689 C CA . ASN A 1 91 ? 9.047 -25.375 -20.766 1 96.38 91 ASN A CA 1
ATOM 690 C C . ASN A 1 91 ? 8.781 -26.625 -19.938 1 96.38 91 ASN A C 1
ATOM 692 O O . ASN A 1 91 ? 7.73 -26.75 -19.312 1 96.38 91 ASN A O 1
ATOM 696 N N . LYS A 1 92 ? 9.766 -27.562 -19.922 1 95.5 92 LYS A N 1
ATOM 697 C CA . LYS A 1 92 ? 9.539 -28.875 -19.344 1 95.5 92 LYS A CA 1
ATOM 698 C C . LYS A 1 92 ? 10.086 -28.953 -17.922 1 95.5 92 LYS A C 1
ATOM 700 O O . LYS A 1 92 ? 10.117 -30.031 -17.328 1 95.5 92 LYS A O 1
ATOM 705 N N . ASP A 1 93 ? 10.492 -27.766 -17.391 1 96.19 93 ASP A N 1
ATOM 706 C CA . ASP A 1 93 ? 11.109 -27.766 -16.078 1 96.19 93 ASP A CA 1
ATOM 707 C C . ASP A 1 93 ? 10.109 -28.203 -15 1 96.19 93 ASP A C 1
ATOM 709 O O . ASP A 1 93 ? 10.5 -28.734 -13.961 1 96.19 93 ASP A O 1
ATOM 713 N N . ALA A 1 94 ? 8.859 -27.922 -15.188 1 97.62 94 ALA A N 1
ATOM 714 C CA . ALA A 1 94 ? 7.777 -28.266 -14.266 1 97.62 94 ALA A CA 1
ATOM 715 C C . ALA A 1 94 ? 6.445 -28.375 -15 1 97.62 94 ALA A C 1
ATOM 717 O O . ALA A 1 94 ? 6.285 -27.844 -16.094 1 97.62 94 ALA A O 1
ATOM 718 N N . LYS A 1 95 ? 5.555 -29.109 -14.43 1 97.94 95 LYS A N 1
ATOM 719 C CA . LYS A 1 95 ? 4.203 -29.188 -14.977 1 97.94 95 LYS A CA 1
ATOM 720 C C . LYS A 1 95 ? 3.506 -27.828 -14.922 1 97.94 95 LYS A C 1
ATOM 722 O O . LYS A 1 95 ? 3.654 -27.094 -13.945 1 97.94 95 LYS A O 1
ATOM 727 N N . THR A 1 96 ? 2.77 -27.484 -15.961 1 98.62 96 THR A N 1
ATOM 728 C CA . THR A 1 96 ? 2.051 -26.219 -16.016 1 98.62 96 THR A CA 1
ATOM 729 C C . THR A 1 96 ? 0.58 -26.438 -16.344 1 98.62 96 THR A C 1
ATOM 731 O O . THR A 1 96 ? 0.255 -27.234 -17.234 1 98.62 96 THR A O 1
ATOM 734 N N . ILE A 1 97 ? -0.27 -25.828 -15.617 1 98.81 97 ILE A N 1
ATOM 735 C CA . ILE A 1 97 ? -1.705 -25.781 -15.875 1 98.81 97 ILE A CA 1
ATOM 736 C C . ILE A 1 97 ? -2.121 -24.344 -16.172 1 98.81 97 ILE A C 1
ATOM 738 O O . ILE A 1 97 ? -1.794 -23.422 -15.422 1 98.81 97 ILE A O 1
ATOM 742 N N . ILE A 1 98 ? -2.832 -24.109 -17.25 1 98.81 98 ILE A N 1
ATOM 743 C CA . ILE A 1 98 ? -3.383 -22.797 -17.594 1 98.81 98 ILE A CA 1
ATOM 744 C C . ILE A 1 98 ? -4.906 -22.828 -17.469 1 98.81 98 ILE A C 1
ATOM 746 O O . ILE A 1 98 ? -5.566 -23.688 -18.047 1 98.81 98 ILE A O 1
ATOM 750 N N . ALA A 1 99 ? -5.426 -21.938 -16.672 1 98.94 99 ALA A N 1
ATOM 751 C CA . ALA A 1 99 ? -6.867 -21.844 -16.469 1 98.94 99 ALA A CA 1
ATOM 752 C C . ALA A 1 99 ? -7.473 -20.734 -17.312 1 98.94 99 ALA A C 1
ATOM 754 O O . ALA A 1 99 ? -7.062 -19.578 -17.219 1 98.94 99 ALA A O 1
ATOM 755 N N . GLY A 1 100 ? -8.477 -21.078 -18.125 1 98.81 100 GLY A N 1
ATOM 756 C CA . GLY A 1 100 ? -9.18 -20.125 -18.984 1 98.81 100 GLY A CA 1
ATOM 757 C C . GLY A 1 100 ? -10.672 -20.078 -18.703 1 98.81 100 GLY A C 1
ATOM 758 O O . GLY A 1 100 ? -11.195 -20.891 -17.953 1 98.81 100 GLY A O 1
ATOM 759 N N . ALA A 1 101 ? -11.328 -19.078 -19.281 1 98.88 101 ALA A N 1
ATOM 760 C CA . 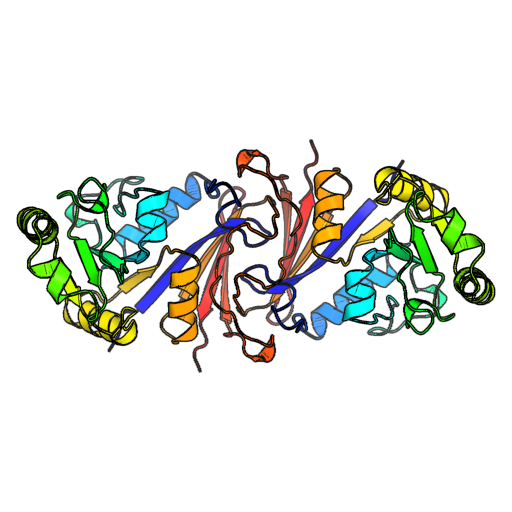ALA A 1 101 ? -12.773 -18.922 -19.141 1 98.88 101 ALA A CA 1
ATOM 761 C C . ALA A 1 101 ? -13.5 -19.609 -20.297 1 98.88 101 ALA A C 1
ATOM 763 O O . ALA A 1 101 ? -12.961 -19.703 -21.406 1 98.88 101 ALA A O 1
ATOM 764 N N . ASN A 1 102 ? -14.75 -19.984 -20.031 1 98.75 102 ASN A N 1
ATOM 765 C CA . ASN A 1 102 ? -15.523 -20.766 -21 1 98.75 102 ASN A CA 1
ATOM 766 C C . ASN A 1 102 ? -15.812 -19.969 -22.266 1 98.75 102 ASN A C 1
ATOM 768 O O . ASN A 1 102 ? -15.875 -20.531 -23.359 1 98.75 102 ASN A O 1
ATOM 772 N N . ASP A 1 103 ? -15.938 -18.641 -22.125 1 98.62 103 ASP A N 1
ATOM 773 C CA . ASP A 1 103 ? -16.297 -17.812 -23.266 1 98.62 103 ASP A CA 1
ATOM 774 C C . ASP A 1 103 ? -15.203 -17.859 -24.328 1 98.62 103 ASP A C 1
ATOM 776 O O . ASP A 1 103 ? -15.453 -17.531 -25.5 1 98.62 103 ASP A O 1
ATOM 780 N N . TYR A 1 104 ? -14.023 -18.297 -23.984 1 98.56 104 TYR A N 1
ATOM 781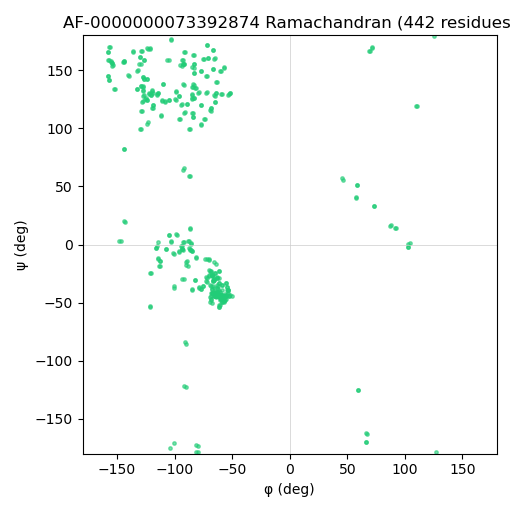 C CA . TYR A 1 104 ? -12.898 -18.25 -24.922 1 98.56 104 TYR A CA 1
ATOM 782 C C . TYR A 1 104 ? -12.422 -19.656 -25.266 1 98.56 104 TYR A C 1
ATOM 784 O O . TYR A 1 104 ? -11.477 -19.828 -26.031 1 98.56 104 TYR A O 1
ATOM 792 N N . LYS A 1 105 ? -13.008 -20.672 -24.656 1 98.44 105 LYS A N 1
ATOM 793 C CA . LYS A 1 105 ? -12.578 -22.062 -24.75 1 98.44 105 LYS A CA 1
ATOM 794 C C . LYS A 1 105 ? -12.648 -22.578 -26.188 1 98.44 105 LYS A C 1
ATOM 796 O O . LYS A 1 105 ? -11.664 -23.078 -26.719 1 98.44 105 LYS A O 1
ATOM 801 N N . LEU A 1 106 ? -13.781 -22.469 -26.859 1 98.06 106 LEU A N 1
ATOM 802 C CA . LEU A 1 106 ? -14.016 -23.078 -28.156 1 98.06 106 LEU A CA 1
ATOM 803 C C . LEU A 1 106 ? -13.039 -22.531 -29.188 1 98.06 106 LEU A C 1
ATOM 805 O O . LEU A 1 106 ? -12.391 -23.297 -29.906 1 98.06 106 LEU A O 1
ATOM 809 N N . GLU A 1 107 ? -12.977 -21.203 -29.266 1 97.88 107 GLU A N 1
ATOM 810 C CA . GLU A 1 107 ? -12.039 -20.594 -30.219 1 97.88 107 GLU A CA 1
ATOM 811 C C . GLU A 1 107 ? -10.609 -21.031 -29.922 1 97.88 107 GLU A C 1
ATOM 813 O O . GLU A 1 107 ? -9.828 -21.266 -30.859 1 97.88 107 GLU A O 1
ATOM 818 N N . PHE A 1 108 ? -10.25 -21.125 -28.688 1 98.12 108 PHE A N 1
ATOM 819 C CA . PHE A 1 108 ? -8.891 -21.453 -28.297 1 98.12 108 PHE A CA 1
ATOM 820 C C . PHE A 1 108 ? -8.562 -22.906 -28.641 1 98.12 108 PHE A C 1
ATOM 822 O O . PHE A 1 108 ? -7.496 -23.188 -29.188 1 98.12 108 PHE A O 1
ATOM 829 N N . ILE A 1 109 ? -9.438 -23.859 -28.359 1 97.56 109 ILE A N 1
ATOM 830 C CA . ILE A 1 109 ? -9.133 -25.281 -28.453 1 97.56 109 ILE A CA 1
ATOM 831 C C . ILE A 1 109 ? -8.969 -25.672 -29.906 1 97.56 109 ILE A C 1
ATOM 833 O O . ILE A 1 109 ? -8.367 -26.703 -30.219 1 97.56 109 ILE A O 1
ATOM 837 N N . VAL A 1 110 ? -9.516 -24.938 -30.859 1 97.56 110 VAL A N 1
ATOM 838 C CA . VAL A 1 110 ? -9.398 -25.297 -32.281 1 97.56 110 VAL A CA 1
ATOM 839 C C . VAL A 1 110 ? -8.211 -24.562 -32.906 1 97.56 110 VAL A C 1
ATOM 841 O O . VAL A 1 110 ? -7.926 -24.719 -34.094 1 97.56 110 VAL A O 1
ATOM 844 N N . SER A 1 111 ? -7.57 -23.781 -32.156 1 96.88 111 SER A N 1
ATOM 845 C CA . SER A 1 111 ? -6.469 -22.969 -32.656 1 96.88 111 SER A CA 1
ATOM 846 C C . SER A 1 111 ? -5.168 -23.766 -32.688 1 96.88 111 SER A C 1
ATOM 848 O O . SER A 1 111 ? -5.035 -24.781 -31.984 1 96.88 111 SER A O 1
ATOM 850 N N . ASP A 1 112 ? -4.125 -23.25 -33.469 1 96.81 112 ASP A N 1
ATOM 851 C CA . ASP A 1 112 ? -2.787 -23.828 -33.5 1 96.81 112 ASP A CA 1
ATOM 852 C C . ASP A 1 112 ? -2.07 -23.672 -32.156 1 96.81 112 ASP A C 1
ATOM 854 O O . ASP A 1 112 ? -1.256 -24.516 -31.781 1 96.81 112 ASP A O 1
ATOM 858 N N . ARG A 1 113 ? -2.395 -22.609 -31.5 1 96.75 113 ARG A N 1
ATOM 859 C CA . ARG A 1 113 ? -1.772 -22.359 -30.203 1 96.75 113 ARG A CA 1
ATOM 860 C C . ARG A 1 113 ? -2.068 -23.484 -29.219 1 96.75 113 ARG A C 1
ATOM 862 O O . ARG A 1 113 ? -1.167 -23.969 -28.531 1 96.75 113 ARG A O 1
ATOM 869 N N . TYR A 1 114 ? -3.318 -23.844 -29.172 1 97.19 114 TYR A N 1
ATOM 870 C CA . TYR A 1 114 ? -3.705 -24.922 -28.266 1 97.19 114 TYR A CA 1
ATOM 871 C C . TYR A 1 114 ? -2.906 -26.188 -28.547 1 97.19 114 TYR A C 1
ATOM 873 O O . TYR A 1 114 ? -2.375 -26.812 -27.625 1 97.19 114 TYR A O 1
ATOM 881 N N . ALA A 1 115 ? -2.82 -26.547 -29.797 1 97.25 115 ALA A N 1
ATOM 882 C CA . ALA A 1 115 ? -2.086 -27.75 -30.203 1 97.25 115 ALA A CA 1
ATOM 883 C C . ALA A 1 115 ? -0.621 -27.656 -29.781 1 97.25 115 ALA A C 1
ATOM 885 O O . ALA A 1 115 ? -0.043 -28.641 -29.312 1 97.25 115 ALA A O 1
ATOM 886 N N . ASN A 1 116 ? -0.051 -26.516 -29.984 1 97.12 116 ASN A N 1
ATOM 887 C CA . ASN A 1 116 ? 1.352 -26.312 -29.641 1 97.12 116 ASN A CA 1
ATOM 888 C C . ASN A 1 116 ? 1.579 -26.422 -28.141 1 97.12 116 ASN A C 1
ATOM 890 O O . ASN A 1 116 ? 2.574 -27 -27.703 1 97.12 116 ASN A O 1
ATOM 894 N N . PHE A 1 117 ? 0.698 -25.859 -27.328 1 97.81 117 PHE A N 1
ATOM 895 C CA . PHE A 1 117 ? 0.784 -25.953 -25.875 1 97.81 117 PHE A CA 1
ATOM 896 C C . PHE A 1 117 ? 0.659 -27.406 -25.422 1 97.81 117 PHE A C 1
ATOM 898 O O . PHE A 1 117 ? 1.426 -27.875 -24.578 1 97.81 117 PHE A O 1
ATOM 905 N N . THR A 1 118 ? -0.292 -28.109 -26.016 1 96.5 118 THR A N 1
ATOM 906 C CA . THR A 1 118 ? -0.545 -29.5 -25.625 1 96.5 118 THR A CA 1
ATOM 907 C C . THR A 1 118 ? 0.648 -30.391 -25.969 1 96.5 118 THR A C 1
ATOM 909 O O . THR A 1 118 ? 0.985 -31.297 -25.219 1 96.5 118 THR A O 1
ATOM 912 N N . LYS A 1 119 ? 1.267 -30.125 -27.094 1 96.25 119 LYS A N 1
ATOM 913 C CA . LYS A 1 119 ? 2.459 -30.859 -27.5 1 96.25 119 LYS A CA 1
ATOM 914 C C . LYS A 1 119 ? 3.588 -30.672 -26.484 1 96.25 119 LYS A C 1
ATOM 916 O O . LYS A 1 119 ? 4.422 -31.562 -26.312 1 96.25 119 LYS A O 1
ATOM 921 N N . ARG A 1 120 ? 3.574 -29.578 -25.844 1 96.38 120 ARG A N 1
ATOM 922 C CA . ARG A 1 120 ? 4.602 -29.266 -24.859 1 96.38 120 ARG A CA 1
ATOM 923 C C . ARG A 1 120 ? 4.234 -29.828 -23.484 1 96.38 120 ARG A C 1
ATOM 925 O O . ARG A 1 120 ? 4.988 -29.672 -22.516 1 96.38 120 ARG A O 1
ATOM 932 N N . GLY A 1 121 ? 3.061 -30.391 -23.391 1 96.88 121 GLY A N 1
ATOM 933 C CA . GLY A 1 121 ? 2.65 -31.031 -22.141 1 96.88 121 GLY A CA 1
ATOM 934 C C . GLY A 1 121 ? 1.898 -30.094 -21.219 1 96.88 121 GLY A C 1
ATOM 935 O O . GLY A 1 121 ? 1.753 -30.375 -20.016 1 96.88 121 GLY A O 1
ATOM 936 N N . ILE A 1 122 ? 1.433 -28.938 -21.688 1 98.12 122 ILE A N 1
ATOM 937 C CA . ILE A 1 122 ? 0.682 -27.969 -20.891 1 98.12 122 ILE A CA 1
ATOM 938 C C . ILE A 1 122 ? -0.77 -28.438 -20.766 1 98.12 122 ILE A C 1
ATOM 940 O O . ILE A 1 122 ? -1.402 -28.797 -21.766 1 98.12 122 ILE A O 1
ATOM 944 N N . ASP A 1 123 ? -1.301 -28.453 -19.594 1 98.12 123 ASP A N 1
ATOM 945 C CA . ASP A 1 123 ? -2.697 -28.797 -19.328 1 98.12 123 ASP A CA 1
ATOM 946 C C . ASP A 1 123 ? -3.557 -27.531 -19.25 1 98.12 123 ASP A C 1
ATOM 948 O O . ASP A 1 123 ? -3.066 -26.453 -18.891 1 98.12 123 ASP A O 1
ATOM 952 N N . PHE A 1 124 ? -4.82 -27.734 -19.547 1 98.62 124 PHE A N 1
ATOM 953 C CA . PHE A 1 124 ? -5.754 -26.609 -19.5 1 98.62 124 PHE A CA 1
ATOM 954 C C . PHE A 1 124 ? -6.961 -26.953 -18.641 1 98.62 124 PHE A C 1
ATOM 956 O O . PHE A 1 124 ? -7.383 -28.109 -18.578 1 98.62 124 PHE A O 1
ATOM 963 N N . PHE A 1 125 ? -7.473 -26.016 -17.922 1 98.81 125 PHE A N 1
ATOM 964 C CA . PHE A 1 125 ? -8.711 -26.062 -17.156 1 98.81 125 PHE A CA 1
ATOM 965 C C . PHE A 1 125 ? -9.617 -24.891 -17.516 1 98.81 125 PHE A C 1
ATOM 967 O O . PHE A 1 125 ? -9.156 -23.75 -17.609 1 98.81 125 PHE A O 1
ATOM 974 N N . PHE A 1 126 ? -10.898 -25.172 -17.859 1 98.81 126 PHE A N 1
ATOM 975 C CA . PHE A 1 126 ? -11.82 -24.094 -18.219 1 98.81 126 PHE A CA 1
ATOM 976 C C . PHE A 1 126 ? -13 -24.047 -17.266 1 98.81 126 PHE A C 1
ATOM 978 O O . PHE A 1 126 ? -13.578 -25.094 -16.938 1 98.81 126 PHE A O 1
ATOM 985 N N . SER A 1 127 ? -13.312 -22.922 -16.75 1 98.75 127 SER A N 1
ATOM 986 C CA . SER A 1 127 ? -14.484 -22.688 -15.906 1 98.75 127 SER A CA 1
ATOM 987 C C . SER A 1 127 ? -14.867 -21.219 -15.906 1 98.75 127 SER A C 1
ATOM 989 O O . SER A 1 127 ? -14.062 -20.359 -16.266 1 98.75 127 SER A O 1
ATOM 991 N N . GLY A 1 128 ? -16.078 -20.922 -15.414 1 98.69 128 GLY A N 1
ATOM 992 C CA . GLY A 1 128 ? -16.562 -19.547 -15.438 1 98.69 128 GLY A CA 1
ATOM 993 C C . GLY A 1 128 ? -16.922 -19.062 -16.828 1 98.69 128 GLY A C 1
ATOM 994 O O . GLY A 1 128 ? -16.562 -19.688 -17.828 1 98.69 128 GLY A O 1
ATOM 995 N N . ASP A 1 129 ? -17.562 -17.938 -16.969 1 98.06 129 ASP A N 1
ATOM 996 C CA . ASP A 1 129 ? -17.984 -17.422 -18.266 1 98.06 129 ASP A CA 1
ATOM 997 C C . ASP A 1 129 ? -16.906 -16.516 -18.875 1 98.06 129 ASP A C 1
ATOM 999 O O . ASP A 1 129 ? -16.016 -17 -19.578 1 98.06 129 ASP A O 1
ATOM 1003 N N . LYS A 1 130 ? -16.828 -15.227 -18.531 1 98.25 130 LYS A N 1
ATOM 1004 C CA . LYS A 1 130 ? -15.867 -14.289 -19.094 1 98.25 130 LYS A CA 1
ATOM 1005 C C . LYS A 1 130 ? -14.578 -14.273 -18.266 1 98.25 130 LYS A C 1
ATOM 1007 O O . LYS A 1 130 ? -13.539 -13.812 -18.75 1 98.25 130 LYS A O 1
ATOM 1012 N N . ARG A 1 131 ? -14.703 -14.773 -17.094 1 98.06 131 ARG A N 1
ATOM 1013 C CA . ARG A 1 131 ? -13.57 -14.906 -16.172 1 98.06 131 ARG A CA 1
ATOM 1014 C C . ARG A 1 131 ? -13.531 -16.297 -15.547 1 98.06 131 ARG A C 1
ATOM 1016 O O . ARG A 1 131 ? -14.578 -16.906 -15.312 1 98.06 131 ARG A O 1
ATOM 1023 N N . VAL A 1 132 ? -12.312 -16.781 -15.234 1 98.81 132 VAL A N 1
ATOM 1024 C CA . VAL A 1 132 ? -12.141 -18.062 -14.57 1 98.81 132 VAL A CA 1
ATOM 1025 C C . VAL A 1 132 ? -12.883 -18.062 -13.234 1 98.81 132 VAL A C 1
ATOM 1027 O O . VAL A 1 132 ? -12.812 -17.078 -12.484 1 98.81 132 VAL A O 1
ATOM 1030 N N . ASP A 1 133 ? -13.688 -19.078 -13 1 98.81 133 ASP A N 1
ATOM 1031 C CA . ASP A 1 133 ? -14.25 -19.281 -11.664 1 98.81 133 ASP A CA 1
ATOM 1032 C C . ASP A 1 133 ? -13.188 -19.828 -10.703 1 98.81 133 ASP A C 1
ATOM 1034 O O . ASP A 1 133 ? -12.82 -21 -10.773 1 98.81 133 ASP A O 1
ATOM 1038 N N . LEU A 1 134 ? -12.758 -19 -9.812 1 98.81 134 LEU A N 1
ATOM 1039 C CA . LEU A 1 134 ? -11.625 -19.328 -8.953 1 98.81 134 LEU A CA 1
ATOM 1040 C C . LEU A 1 134 ? -11.992 -20.438 -7.98 1 98.81 134 LEU A C 1
ATOM 1042 O O . LEU A 1 134 ? -11.141 -21.266 -7.625 1 98.81 134 LEU A O 1
ATOM 1046 N N . LYS A 1 135 ? -13.172 -20.484 -7.496 1 98.75 135 LYS A N 1
ATOM 1047 C CA . LYS A 1 135 ? -13.602 -21.578 -6.617 1 98.75 135 LYS A CA 1
ATOM 1048 C C . LYS A 1 135 ? -13.547 -22.922 -7.34 1 98.75 135 LYS A C 1
ATOM 1050 O O . LYS A 1 135 ? -13.07 -23.906 -6.781 1 98.75 135 LYS A O 1
ATOM 1055 N N . ASP A 1 136 ? -14.031 -22.922 -8.594 1 98.81 136 ASP A N 1
ATOM 1056 C CA . ASP A 1 136 ? -13.938 -24.125 -9.406 1 98.81 136 ASP A CA 1
ATOM 1057 C C . ASP A 1 136 ? -12.477 -24.531 -9.617 1 98.81 136 ASP A C 1
ATOM 1059 O O . ASP A 1 136 ? -12.148 -25.719 -9.578 1 98.81 136 ASP A O 1
ATOM 1063 N N . LEU A 1 137 ? -11.688 -23.562 -9.906 1 98.88 137 LEU A N 1
ATOM 1064 C CA . LEU A 1 137 ? -10.273 -23.828 -10.117 1 98.88 137 LEU A CA 1
ATOM 1065 C C . LEU A 1 137 ? -9.648 -24.453 -8.867 1 98.88 137 LEU A C 1
ATOM 1067 O O . LEU A 1 137 ? -8.891 -25.422 -8.961 1 98.88 137 LEU A O 1
ATOM 1071 N N . MET A 1 138 ? -9.922 -23.875 -7.668 1 98.88 138 MET A N 1
ATOM 1072 C CA . MET A 1 138 ? -9.383 -24.422 -6.422 1 98.88 138 MET A CA 1
ATOM 1073 C C . MET A 1 138 ? -9.812 -25.875 -6.234 1 98.88 138 MET A C 1
ATOM 1075 O O . MET A 1 138 ? -9 -26.719 -5.836 1 98.88 138 MET A O 1
ATOM 1079 N N . ASN A 1 139 ? -11.078 -26.109 -6.496 1 98.75 139 ASN A N 1
ATOM 1080 C CA . ASN A 1 139 ? -11.586 -27.469 -6.398 1 98.75 139 ASN A CA 1
ATOM 1081 C C . ASN A 1 139 ? -10.836 -28.422 -7.324 1 98.75 139 ASN A C 1
ATOM 1083 O O . ASN A 1 139 ? -10.43 -29.516 -6.914 1 98.75 139 ASN A O 1
ATOM 1087 N N . TYR A 1 140 ? -10.711 -28.031 -8.523 1 98.81 140 TYR A N 1
ATOM 1088 C CA . TYR A 1 140 ? -9.992 -28.828 -9.508 1 98.81 140 TYR A CA 1
ATOM 1089 C C . TYR A 1 140 ? -8.562 -29.109 -9.055 1 98.81 140 TYR A C 1
ATOM 1091 O O . TYR A 1 140 ? -8.102 -30.25 -9.125 1 98.81 140 TYR A O 1
ATOM 1099 N N . LEU A 1 141 ? -7.836 -28.047 -8.625 1 98.88 141 LEU A N 1
ATOM 1100 C CA . LEU A 1 141 ? -6.453 -28.203 -8.18 1 98.88 141 LEU A CA 1
ATOM 1101 C C . LEU A 1 141 ? -6.355 -29.172 -7.008 1 98.88 141 LEU A C 1
ATOM 1103 O O . LEU A 1 141 ? -5.48 -30.031 -6.98 1 98.88 141 LEU A O 1
ATOM 1107 N N . TYR A 1 142 ? -7.234 -28.984 -6.062 1 98.75 142 TYR A N 1
ATOM 1108 C CA . TYR A 1 142 ? -7.254 -29.875 -4.906 1 98.75 142 TYR A CA 1
ATOM 1109 C C . TYR A 1 142 ? -7.438 -31.328 -5.34 1 98.75 142 TYR A C 1
ATOM 1111 O O . TYR A 1 142 ? -6.707 -32.219 -4.887 1 98.75 142 TYR A O 1
ATOM 1119 N N . GLU A 1 143 ? -8.422 -31.578 -6.227 1 98.31 143 GLU A N 1
ATOM 1120 C CA . GLU A 1 143 ? -8.711 -32.938 -6.719 1 98.31 143 GLU A CA 1
ATOM 1121 C C . GLU A 1 143 ? -7.539 -33.469 -7.523 1 98.31 143 GLU A C 1
ATOM 1123 O O . GLU A 1 143 ? -7.367 -34.688 -7.625 1 98.31 143 GLU A O 1
ATOM 1128 N N . SER A 1 144 ? -6.738 -32.594 -8.07 1 98.06 144 SER A N 1
ATOM 1129 C CA . SER A 1 144 ? -5.578 -32.969 -8.867 1 98.06 144 SER A CA 1
ATOM 1130 C C . SER A 1 144 ? -4.359 -33.219 -7.98 1 98.06 144 SER A C 1
ATOM 1132 O O . SER A 1 144 ? -3.254 -33.438 -8.484 1 98.06 144 SER A O 1
ATOM 1134 N N . GLY A 1 145 ? -4.492 -33.094 -6.652 1 98.25 145 GLY A N 1
ATOM 1135 C CA . GLY A 1 145 ? -3.43 -33.438 -5.727 1 98.25 145 GLY A CA 1
ATOM 1136 C C . GLY A 1 145 ? -2.693 -32.219 -5.172 1 98.25 145 GLY A C 1
ATOM 1137 O O . GLY A 1 145 ? -1.743 -32.375 -4.398 1 98.25 145 GLY A O 1
ATOM 1138 N N . ILE A 1 146 ? -3.031 -31.094 -5.512 1 98.75 146 ILE A N 1
ATOM 1139 C CA . ILE A 1 146 ? -2.428 -29.875 -4.984 1 98.75 146 ILE A CA 1
ATOM 1140 C C . ILE A 1 146 ? -3.139 -29.453 -3.699 1 98.75 146 ILE A C 1
ATOM 1142 O O . ILE A 1 146 ? -4.18 -28.797 -3.74 1 98.75 146 ILE A O 1
ATOM 1146 N N . LYS A 1 147 ? -2.533 -29.781 -2.605 1 98.75 147 LYS A N 1
ATOM 1147 C CA . LYS A 1 147 ? -3.139 -29.531 -1.302 1 98.75 147 LYS A CA 1
ATOM 1148 C C . LYS A 1 147 ? -2.676 -28.188 -0.731 1 98.75 147 LYS A C 1
ATOM 1150 O O . LYS A 1 147 ? -3.365 -27.594 0.093 1 98.75 147 LYS A O 1
ATOM 1155 N N . THR A 1 148 ? -1.484 -27.812 -1.104 1 98.88 148 THR A N 1
ATOM 1156 C CA . THR A 1 148 ? -0.928 -26.516 -0.721 1 98.88 148 THR A CA 1
ATOM 1157 C C . THR A 1 148 ? -0.562 -25.703 -1.956 1 98.88 148 THR A C 1
ATOM 1159 O O . THR A 1 148 ? 0.038 -26.219 -2.898 1 98.88 148 THR A O 1
ATOM 1162 N N . LEU A 1 149 ? -1.011 -24.484 -1.978 1 98.94 149 LEU A N 1
ATOM 1163 C CA . LEU A 1 149 ? -0.835 -23.609 -3.133 1 98.94 149 LEU A CA 1
ATOM 1164 C C . LEU A 1 149 ? -0.225 -22.281 -2.715 1 98.94 149 LEU A C 1
ATOM 1166 O O . LEU A 1 149 ? -0.715 -21.625 -1.789 1 98.94 149 LEU A O 1
ATOM 1170 N N . MET A 1 150 ? 0.887 -21.953 -3.307 1 98.88 150 MET A N 1
ATOM 1171 C CA . MET A 1 150 ? 1.47 -20.625 -3.137 1 98.88 150 MET A CA 1
ATOM 1172 C C . MET A 1 150 ? 0.943 -19.656 -4.195 1 98.88 150 MET A C 1
ATOM 1174 O O . MET A 1 150 ? 1.01 -19.953 -5.391 1 98.88 150 MET A O 1
ATOM 1178 N N . LEU A 1 151 ? 0.34 -18.609 -3.744 1 98.88 151 LEU A N 1
ATOM 1179 C CA . LEU A 1 151 ? -0.097 -17.531 -4.613 1 98.88 151 LEU A CA 1
ATOM 1180 C C . LEU A 1 151 ? 0.951 -16.422 -4.672 1 98.88 151 LEU A C 1
ATOM 1182 O O . LEU A 1 151 ? 1.298 -15.836 -3.646 1 98.88 151 LEU A O 1
ATOM 1186 N N . GLU A 1 152 ? 1.532 -16.062 -5.789 1 96.12 152 GLU A N 1
ATOM 1187 C CA . GLU A 1 152 ? 2.57 -15.039 -5.922 1 96.12 152 GLU A CA 1
ATOM 1188 C C . GLU A 1 152 ? 2.078 -13.852 -6.742 1 96.12 152 GLU A C 1
ATOM 1190 O O . GLU A 1 152 ? 2.76 -12.828 -6.836 1 96.12 152 GLU A O 1
ATOM 1195 N N . GLY A 1 153 ? 0.87 -13.828 -7.184 1 85.62 153 GLY A N 1
ATOM 1196 C CA . GLY A 1 153 ? 0.288 -12.703 -7.902 1 85.62 153 GLY A CA 1
ATOM 1197 C C . GLY A 1 153 ? -0.294 -13.094 -9.25 1 85.62 153 GLY A C 1
ATOM 1198 O O . GLY A 1 153 ? -0.422 -14.281 -9.555 1 85.62 153 GLY A O 1
ATOM 1199 N N . GLY A 1 154 ? -0.84 -11.844 -9.797 1 94.75 154 GLY A N 1
ATOM 1200 C CA . GLY A 1 154 ? -0.579 -10.422 -9.609 1 94.75 154 GLY A CA 1
ATOM 1201 C C . GLY A 1 154 ? -1.626 -9.734 -8.766 1 94.75 154 GLY A C 1
ATOM 1202 O O . GLY A 1 154 ? -2.523 -10.383 -8.219 1 94.75 154 GLY A O 1
ATOM 1203 N N . SER A 1 155 ? -1.556 -8.383 -8.594 1 97.44 155 SER A N 1
ATOM 1204 C CA . SER A 1 155 ? -2.375 -7.539 -7.727 1 97.44 155 SER A CA 1
ATOM 1205 C C . SER A 1 155 ? -3.861 -7.812 -7.938 1 97.44 155 SER A C 1
ATOM 1207 O O . SER A 1 155 ? -4.621 -7.926 -6.973 1 97.44 155 SER A O 1
ATOM 1209 N N . THR A 1 156 ? -4.297 -7.934 -9.195 1 97.19 156 THR A N 1
ATOM 1210 C CA . THR A 1 156 ? -5.699 -8.172 -9.523 1 97.19 156 THR A CA 1
ATOM 1211 C C . THR A 1 156 ? -6.133 -9.562 -9.07 1 97.19 156 THR A C 1
ATOM 1213 O O . THR A 1 156 ? -7.191 -9.719 -8.461 1 97.19 156 THR A O 1
ATOM 1216 N N . LEU A 1 157 ? -5.371 -10.57 -9.43 1 98.44 157 LEU A N 1
ATOM 1217 C CA . LEU A 1 157 ? -5.66 -11.938 -9.016 1 98.44 157 LEU A CA 1
ATOM 1218 C C . LEU A 1 157 ? -5.684 -12.047 -7.492 1 98.44 157 LEU A C 1
ATOM 1220 O O . LEU A 1 157 ? -6.566 -12.703 -6.926 1 98.44 157 LEU A O 1
ATOM 1224 N N . ASN A 1 158 ? -4.699 -11.414 -6.789 1 98.69 158 ASN A N 1
ATOM 1225 C CA . ASN A 1 158 ? -4.668 -11.422 -5.332 1 98.69 158 ASN A CA 1
ATOM 1226 C C . ASN A 1 158 ? -5.988 -10.945 -4.738 1 98.69 158 ASN A C 1
ATOM 1228 O O . ASN A 1 158 ? -6.535 -11.578 -3.832 1 98.69 158 ASN A O 1
ATOM 1232 N N . PHE A 1 159 ? -6.488 -9.891 -5.297 1 98.75 159 PHE A N 1
ATOM 1233 C CA . PHE A 1 159 ? -7.727 -9.336 -4.758 1 98.75 159 PHE A CA 1
ATOM 1234 C C . PHE A 1 159 ? -8.898 -10.273 -5.023 1 98.75 159 PHE A C 1
ATOM 1236 O O . PHE A 1 159 ? -9.734 -10.492 -4.145 1 98.75 159 PHE A O 1
ATOM 1243 N N . SER A 1 160 ? -9 -10.75 -6.234 1 98.44 160 SER A N 1
ATOM 1244 C CA . SER A 1 160 ? -10.078 -11.672 -6.559 1 98.44 160 SER A CA 1
ATOM 1245 C C . SER A 1 160 ? -10.086 -12.867 -5.609 1 98.44 160 SER A C 1
ATOM 1247 O O . SER A 1 160 ? -11.141 -13.297 -5.148 1 98.44 160 SER A O 1
ATOM 1249 N N . MET A 1 161 ? -8.914 -13.414 -5.297 1 98.56 161 MET A N 1
ATOM 1250 C CA . MET A 1 161 ? -8.781 -14.578 -4.422 1 98.56 161 MET A CA 1
ATOM 1251 C C . MET A 1 161 ? -9.219 -14.242 -3.002 1 98.56 161 MET A C 1
ATOM 1253 O O . MET A 1 161 ? -9.953 -15.008 -2.377 1 98.56 161 MET A O 1
ATOM 1257 N N . ILE A 1 162 ? -8.781 -13.055 -2.498 1 98.44 162 ILE A N 1
ATOM 1258 C CA . ILE A 1 162 ? -9.094 -12.75 -1.105 1 98.44 162 ILE A CA 1
ATOM 1259 C C . ILE A 1 162 ? -10.562 -12.359 -0.977 1 98.44 162 ILE A C 1
ATOM 1261 O O . ILE A 1 162 ? -11.203 -12.664 0.033 1 98.44 162 ILE A O 1
ATOM 1265 N N . LYS A 1 163 ? -11.094 -11.688 -1.947 1 97.81 163 LYS A N 1
ATOM 1266 C CA . LYS A 1 163 ? -12.508 -11.32 -1.958 1 97.81 163 LYS A CA 1
ATOM 1267 C C . LYS A 1 163 ? -13.398 -12.555 -1.896 1 97.81 163 LYS A C 1
ATOM 1269 O O . LYS A 1 163 ? -14.445 -12.539 -1.253 1 97.81 163 LYS A O 1
ATOM 1274 N N . GLU A 1 164 ? -12.961 -13.633 -2.52 1 97.56 164 GLU A N 1
ATOM 1275 C CA . GLU A 1 164 ? -13.742 -14.867 -2.584 1 97.56 164 GLU A CA 1
ATOM 1276 C C . GLU A 1 164 ? -13.461 -15.758 -1.379 1 97.56 164 GLU A C 1
ATOM 1278 O O . GLU A 1 164 ? -13.945 -16.891 -1.307 1 97.56 164 GLU A O 1
ATOM 1283 N N . GLY A 1 165 ? -12.633 -15.273 -0.46 1 97.94 165 GLY A N 1
ATOM 1284 C CA . GLY A 1 165 ? -12.344 -16.047 0.743 1 97.94 165 GLY A CA 1
ATOM 1285 C C . GLY A 1 165 ? -11.438 -17.234 0.492 1 97.94 165 GLY A C 1
ATOM 1286 O O . GLY A 1 165 ? -11.539 -18.25 1.177 1 97.94 165 GLY A O 1
ATOM 1287 N N . LEU A 1 166 ? -10.492 -17.125 -0.477 1 98.56 166 LEU A N 1
ATOM 1288 C CA . LEU A 1 166 ? -9.75 -18.297 -0.937 1 98.56 166 LEU A CA 1
ATOM 1289 C C . LEU A 1 166 ? -8.312 -18.25 -0.44 1 98.56 166 LEU A C 1
ATOM 1291 O O . LEU A 1 166 ? -7.539 -19.188 -0.687 1 98.56 166 LEU A O 1
ATOM 1295 N N . ILE A 1 167 ? -7.859 -17.234 0.227 1 98.75 167 ILE A N 1
ATOM 1296 C CA . ILE A 1 167 ? -6.52 -17.141 0.792 1 98.75 167 ILE A CA 1
ATOM 1297 C C . ILE A 1 167 ? -6.559 -17.484 2.279 1 98.75 167 ILE A C 1
ATOM 1299 O O . ILE A 1 167 ? -7.387 -16.938 3.023 1 98.75 167 ILE A O 1
ATOM 1303 N N . ASP A 1 168 ? -5.66 -18.344 2.715 1 98.69 168 ASP A N 1
ATOM 1304 C CA . ASP A 1 168 ? -5.652 -18.797 4.105 1 98.69 168 ASP A CA 1
ATOM 1305 C C . ASP A 1 168 ? -4.594 -18.062 4.918 1 98.69 168 ASP A C 1
ATOM 1307 O O . ASP A 1 168 ? -4.781 -17.812 6.109 1 98.69 168 ASP A O 1
ATOM 1311 N N . GLU A 1 169 ? -3.488 -17.797 4.309 1 98.62 169 GLU A N 1
ATOM 1312 C CA . GLU A 1 169 ? -2.324 -17.188 4.945 1 98.62 169 GLU A CA 1
ATOM 1313 C C . GLU A 1 169 ? -1.662 -16.156 4.023 1 98.62 169 GLU A C 1
ATOM 1315 O O . GLU A 1 169 ? -1.681 -16.312 2.799 1 98.62 169 GLU A O 1
ATOM 1320 N N . ILE A 1 170 ? -1.136 -15.102 4.645 1 98.81 170 ILE A N 1
ATOM 1321 C CA . ILE A 1 170 ? -0.389 -14.086 3.918 1 98.81 170 ILE A CA 1
ATOM 1322 C C . ILE A 1 170 ? 1.003 -13.93 4.527 1 98.81 170 ILE A C 1
ATOM 1324 O O . ILE A 1 170 ? 1.139 -13.734 5.738 1 98.81 170 ILE A O 1
ATOM 1328 N N . ARG A 1 171 ? 1.978 -14.086 3.723 1 98.69 171 ARG A N 1
ATOM 1329 C CA . ARG A 1 171 ? 3.373 -13.859 4.082 1 98.69 171 ARG A CA 1
ATOM 1330 C C . ARG A 1 171 ? 3.986 -12.766 3.219 1 98.69 171 ARG A C 1
ATOM 1332 O O . ARG A 1 171 ? 4.152 -12.938 2.008 1 98.69 171 ARG A O 1
ATOM 1339 N N . ILE A 1 172 ? 4.391 -11.703 3.834 1 98.38 172 ILE A N 1
ATOM 1340 C CA . ILE A 1 172 ? 4.867 -10.578 3.043 1 98.38 172 ILE A CA 1
ATOM 1341 C C . ILE A 1 172 ? 6.254 -10.156 3.521 1 98.38 172 ILE A C 1
ATOM 1343 O O . ILE A 1 172 ? 6.535 -10.18 4.723 1 98.38 172 ILE A O 1
ATOM 1347 N N . CYS A 1 173 ? 7.105 -9.914 2.627 1 98.62 173 CYS A N 1
ATOM 1348 C CA . CYS A 1 173 ? 8.367 -9.219 2.848 1 98.62 173 CYS A CA 1
ATOM 1349 C C . CYS A 1 173 ? 8.211 -7.723 2.621 1 98.62 173 CYS A C 1
ATOM 1351 O O . CYS A 1 173 ? 7.922 -7.285 1.506 1 98.62 173 CYS A O 1
ATOM 1353 N N . VAL A 1 174 ? 8.344 -6.926 3.654 1 98.69 174 VAL A N 1
ATOM 1354 C CA . VAL A 1 174 ? 8.305 -5.473 3.537 1 98.69 174 VAL A CA 1
ATOM 1355 C C . VAL A 1 174 ? 9.719 -4.918 3.43 1 98.69 174 VAL A C 1
ATOM 1357 O O . VAL A 1 174 ? 10.484 -4.953 4.402 1 98.69 174 VAL A O 1
ATOM 1360 N N . ALA A 1 175 ? 10.078 -4.457 2.273 1 98.44 175 ALA A N 1
ATOM 1361 C CA . ALA A 1 175 ? 11.398 -3.863 2.057 1 98.44 175 ALA A CA 1
ATOM 1362 C C . ALA A 1 175 ? 11.453 -2.445 2.619 1 98.44 175 ALA A C 1
ATOM 1364 O O . ALA A 1 175 ? 10.461 -1.713 2.58 1 98.44 175 ALA A O 1
ATOM 1365 N N . PRO A 1 176 ? 12.57 -2.008 3.059 1 97.94 176 PRO A N 1
ATOM 1366 C CA . PRO A 1 176 ? 12.688 -0.731 3.768 1 97.94 176 PRO A CA 1
ATOM 1367 C C . PRO A 1 176 ? 12.891 0.451 2.822 1 97.94 176 PRO A C 1
ATOM 1369 O O . PRO A 1 176 ? 13.883 1.177 2.941 1 97.94 176 PRO A O 1
ATOM 1372 N N . PHE A 1 177 ? 12 0.685 1.935 1 98.25 177 PHE A N 1
ATOM 1373 C CA . PHE A 1 177 ? 12.023 1.875 1.092 1 98.25 177 PHE A CA 1
ATOM 1374 C C . PHE A 1 177 ? 10.633 2.195 0.565 1 98.25 177 PHE A C 1
ATOM 1376 O O . PHE A 1 177 ? 9.688 1.432 0.78 1 98.25 177 PHE A O 1
ATOM 1383 N N . VAL A 1 178 ? 10.477 3.359 -0.04 1 98.31 178 VAL A N 1
ATOM 1384 C CA . VAL A 1 178 ? 9.227 3.842 -0.611 1 98.31 178 VAL A CA 1
ATOM 1385 C C . VAL A 1 178 ? 9.445 4.246 -2.068 1 98.31 178 VAL A C 1
ATOM 1387 O O . VAL A 1 178 ? 10.477 4.816 -2.412 1 98.31 178 VAL A O 1
ATOM 1390 N N . VAL A 1 179 ? 8.414 3.947 -2.914 1 98.56 179 VAL A N 1
ATOM 1391 C CA . VAL A 1 179 ? 8.531 4.371 -4.305 1 98.56 179 VAL A CA 1
ATOM 1392 C C . VAL A 1 179 ? 7.367 5.289 -4.664 1 98.56 179 VAL A C 1
ATOM 1394 O O . VAL A 1 179 ? 7.461 6.086 -5.602 1 98.56 179 VAL A O 1
ATOM 1397 N N . GLY A 1 180 ? 6.227 5.156 -3.924 1 98.62 180 GLY A N 1
ATOM 1398 C CA . GLY A 1 180 ? 5.066 5.988 -4.203 1 98.62 180 GLY A CA 1
ATOM 1399 C C . GLY A 1 180 ? 4.445 5.711 -5.559 1 98.62 180 GLY A C 1
ATOM 1400 O O . GLY A 1 180 ? 4.742 4.695 -6.188 1 98.62 180 GLY A O 1
ATOM 1401 N N . GLY A 1 181 ? 3.492 6.617 -5.934 1 98.5 181 GLY A N 1
ATOM 1402 C CA . GLY A 1 181 ? 2.848 6.539 -7.234 1 98.5 181 GLY A CA 1
ATOM 1403 C C . GLY A 1 181 ? 1.391 6.129 -7.152 1 98.5 181 GLY A C 1
ATOM 1404 O O . GLY A 1 181 ? 1.077 5.008 -6.742 1 98.5 181 GLY A O 1
ATOM 1405 N N . LYS A 1 182 ? 0.564 7.008 -7.617 1 97.94 182 LYS A N 1
ATOM 1406 C CA . LYS A 1 182 ? -0.866 6.715 -7.656 1 97.94 182 LYS A CA 1
ATOM 1407 C C . LYS A 1 182 ? -1.162 5.531 -8.57 1 97.94 182 LYS A C 1
ATOM 1409 O O . LYS A 1 182 ? -2.092 4.766 -8.32 1 97.94 182 LYS A O 1
ATOM 1414 N N . ASP A 1 183 ? -0.296 5.355 -9.602 1 97.75 183 ASP A N 1
ATOM 1415 C CA . ASP A 1 183 ? -0.55 4.336 -10.617 1 97.75 183 ASP A CA 1
ATOM 1416 C C . ASP A 1 183 ? 0.342 3.115 -10.398 1 97.75 183 ASP A C 1
ATOM 1418 O O . ASP A 1 183 ? 0.4 2.225 -11.25 1 97.75 183 ASP A O 1
ATOM 1422 N N . SER A 1 184 ? 1.127 3.139 -9.352 1 98.38 184 SER A N 1
ATOM 1423 C CA . SER A 1 184 ? 1.888 1.947 -8.992 1 98.38 184 SER A CA 1
ATOM 1424 C C . SER A 1 184 ? 0.967 0.816 -8.547 1 98.38 184 SER A C 1
ATOM 1426 O O . SER A 1 184 ? -0.113 1.063 -8.008 1 98.38 184 SER A O 1
ATOM 1428 N N . HIS A 1 185 ? 1.393 -0.409 -8.758 1 98.12 185 HIS A N 1
ATOM 1429 C CA . HIS A 1 185 ? 0.598 -1.561 -8.344 1 98.12 185 HIS A CA 1
ATOM 1430 C C . HIS A 1 185 ? 0.792 -1.861 -6.859 1 98.12 185 HIS A C 1
ATOM 1432 O O . HIS A 1 185 ? 1.916 -1.822 -6.355 1 98.12 185 HIS A O 1
ATOM 1438 N N . THR A 1 186 ? -0.31 -2.096 -6.207 1 98.56 186 THR A N 1
ATOM 1439 C CA . THR A 1 186 ? -0.246 -2.482 -4.801 1 98.56 186 THR A CA 1
ATOM 1440 C C . THR A 1 186 ? -0.486 -3.982 -4.641 1 98.56 186 THR A C 1
ATOM 1442 O O . THR A 1 186 ? -0.761 -4.68 -5.621 1 98.56 186 THR A O 1
ATOM 1445 N N . LEU A 1 187 ? -0.376 -4.48 -3.441 1 98.56 187 LEU A N 1
ATOM 1446 C CA . LEU A 1 187 ? -0.514 -5.902 -3.16 1 98.56 187 LEU A CA 1
ATOM 1447 C C . LEU A 1 187 ? -1.881 -6.414 -3.602 1 98.56 187 LEU A C 1
ATOM 1449 O O . LEU A 1 187 ? -1.986 -7.504 -4.172 1 98.56 187 LEU A O 1
ATOM 1453 N N . PHE A 1 188 ? -2.938 -5.648 -3.283 1 98.75 188 PHE A N 1
ATOM 1454 C CA . PHE A 1 188 ? -4.305 -5.953 -3.688 1 98.75 188 PHE A CA 1
ATOM 1455 C C . PHE A 1 188 ? -4.914 -4.793 -4.465 1 98.75 188 PHE A C 1
ATOM 1457 O O . PHE A 1 188 ? -5.281 -3.773 -3.881 1 98.75 188 PHE A O 1
ATOM 1464 N N . ASP A 1 189 ? -5.031 -4.941 -5.797 1 98.12 189 ASP A N 1
ATOM 1465 C CA . ASP A 1 189 ? -5.738 -3.965 -6.621 1 98.12 189 ASP A CA 1
ATOM 1466 C C . ASP A 1 189 ? -7.207 -4.34 -6.777 1 98.12 189 ASP A C 1
ATOM 1468 O O . ASP A 1 189 ? -7.938 -4.445 -5.785 1 98.12 189 ASP A O 1
ATOM 1472 N N . GLY A 1 190 ? -7.637 -4.516 -8.047 1 97.5 190 GLY A N 1
ATOM 1473 C CA . GLY A 1 190 ? -9.031 -4.852 -8.266 1 97.5 190 GLY A CA 1
ATOM 1474 C C . GLY A 1 190 ? -9.984 -3.734 -7.875 1 97.5 190 GLY A C 1
ATOM 1475 O O . GLY A 1 190 ? -9.594 -2.568 -7.828 1 97.5 190 GLY A O 1
ATOM 1476 N N . GLU A 1 191 ? -11.273 -4.07 -7.688 1 97.88 191 GLU A N 1
ATOM 1477 C CA . GLU A 1 191 ? -12.305 -3.08 -7.387 1 97.88 191 GLU A CA 1
ATOM 1478 C C . GLU A 1 191 ? -12.172 -2.557 -5.961 1 97.88 191 GLU A C 1
ATOM 1480 O O . GLU A 1 191 ? -12.523 -1.41 -5.68 1 97.88 191 GLU A O 1
ATOM 1485 N N . GLY A 1 192 ? -11.617 -3.402 -5.051 1 98.31 192 GLY A N 1
ATOM 1486 C CA . GLY A 1 192 ? -11.531 -3.055 -3.639 1 98.31 192 GLY A CA 1
ATOM 1487 C C . GLY A 1 192 ? -12.883 -3.023 -2.951 1 98.31 192 GLY A C 1
ATOM 1488 O O . GLY A 1 192 ? -13.922 -3.139 -3.605 1 98.31 192 GLY A O 1
ATOM 1489 N N . PHE A 1 193 ? -12.883 -2.992 -1.653 1 98.5 193 PHE A N 1
ATOM 1490 C CA . PHE A 1 193 ? -14.094 -2.803 -0.859 1 98.5 193 PHE A CA 1
ATOM 1491 C C . PHE A 1 193 ? -14.438 -1.321 -0.739 1 98.5 193 PHE A C 1
ATOM 1493 O O . PHE A 1 193 ? -13.547 -0.467 -0.812 1 98.5 193 PHE A O 1
ATOM 1500 N N . ASP A 1 194 ? -15.695 -0.982 -0.503 1 97.94 194 ASP A N 1
ATOM 1501 C CA . ASP A 1 194 ? -16.141 0.409 -0.475 1 97.94 194 ASP A CA 1
ATOM 1502 C C . ASP A 1 194 ? -15.773 1.073 0.853 1 97.94 194 ASP A C 1
ATOM 1504 O O . ASP A 1 194 ? -15.453 2.264 0.891 1 97.94 194 ASP A O 1
ATOM 1508 N N . THR A 1 195 ? -15.852 0.329 1.968 1 98.12 195 THR A N 1
ATOM 1509 C CA . THR A 1 195 ? -15.547 0.897 3.277 1 98.12 195 THR A CA 1
ATOM 1510 C C . THR A 1 195 ? -14.5 0.059 4.004 1 98.12 195 THR A C 1
ATOM 1512 O O . THR A 1 195 ? -14.344 -1.129 3.717 1 98.12 195 THR A O 1
ATOM 1515 N N . MET A 1 196 ? -13.812 0.625 4.969 1 97.81 196 MET A N 1
ATOM 1516 C CA . MET A 1 196 ? -12.805 -0.076 5.762 1 97.81 196 MET A CA 1
ATOM 1517 C C . MET A 1 196 ? -13.422 -1.243 6.52 1 97.81 196 MET A C 1
ATOM 1519 O O . MET A 1 196 ? -12.812 -2.307 6.641 1 97.81 196 MET A O 1
ATOM 1523 N N . ASP A 1 197 ? -14.68 -1.08 6.922 1 96.88 197 ASP A N 1
ATOM 1524 C CA . ASP A 1 197 ? -15.367 -2.092 7.715 1 96.88 197 ASP A CA 1
ATOM 1525 C C . ASP A 1 197 ? -15.625 -3.352 6.895 1 96.88 197 ASP A C 1
ATOM 1527 O O . ASP A 1 197 ? -15.797 -4.438 7.453 1 96.88 197 ASP A O 1
ATOM 1531 N N . GLU A 1 198 ? -15.664 -3.209 5.59 1 97.69 198 GLU A N 1
ATOM 1532 C CA . GLU A 1 198 ? -15.938 -4.332 4.695 1 97.69 198 GLU A CA 1
ATOM 1533 C C . GLU A 1 198 ? -14.664 -5.113 4.391 1 97.69 198 GLU A C 1
ATOM 1535 O O . GLU A 1 198 ? -14.711 -6.172 3.76 1 97.69 198 GLU A O 1
ATOM 1540 N N . GLY A 1 199 ? -13.516 -4.633 4.855 1 97.81 199 GLY A N 1
ATOM 1541 C CA . GLY A 1 199 ? -12.242 -5.258 4.562 1 97.81 199 GLY A CA 1
ATOM 1542 C C . GLY A 1 199 ? -12.102 -6.645 5.164 1 97.81 199 GLY A C 1
ATOM 1543 O O . GLY A 1 199 ? -12.82 -6.992 6.105 1 97.81 199 GLY A O 1
ATOM 1544 N N . VAL A 1 200 ? -11.188 -7.461 4.648 1 98.56 200 VAL A N 1
ATOM 1545 C CA . VAL A 1 200 ? -10.922 -8.805 5.145 1 98.56 200 VAL A CA 1
ATOM 1546 C C . VAL A 1 200 ? -9.977 -8.742 6.344 1 98.56 200 VAL A C 1
ATOM 1548 O O . VAL A 1 200 ? -8.883 -8.188 6.246 1 98.56 200 VAL A O 1
ATOM 1551 N N . ARG A 1 201 ? -10.352 -9.32 7.434 1 98.31 201 ARG A N 1
ATOM 1552 C CA . ARG A 1 201 ? -9.609 -9.242 8.688 1 98.31 201 ARG A CA 1
ATOM 1553 C C . ARG A 1 201 ? -8.484 -10.273 8.727 1 98.31 201 ARG A C 1
ATOM 1555 O O . ARG A 1 201 ? -8.625 -11.367 8.172 1 98.31 201 ARG A O 1
ATOM 1562 N N . LEU A 1 202 ? -7.438 -9.914 9.383 1 98.69 202 LEU A N 1
ATOM 1563 C CA . LEU A 1 202 ? -6.242 -10.734 9.508 1 98.69 202 LEU A CA 1
ATOM 1564 C C . LEU A 1 202 ? -5.809 -10.836 10.969 1 98.69 202 LEU A C 1
ATOM 1566 O O . LEU A 1 202 ? -6.242 -10.039 11.805 1 98.69 202 LEU A O 1
ATOM 1570 N N . GLU A 1 203 ? -5.02 -11.797 11.219 1 98.5 203 GLU A N 1
ATOM 1571 C CA . GLU A 1 203 ? -4.355 -11.953 12.516 1 98.5 203 GLU A CA 1
ATOM 1572 C C . GLU A 1 203 ? -2.854 -12.164 12.336 1 98.5 203 GLU A C 1
ATOM 1574 O O . GLU A 1 203 ? -2.424 -13.141 11.727 1 98.5 203 GLU A O 1
ATOM 1579 N N . LEU A 1 204 ? -2.064 -11.203 12.82 1 98.44 204 LEU A N 1
ATOM 1580 C CA . LEU A 1 204 ? -0.612 -11.344 12.789 1 98.44 204 LEU A CA 1
ATOM 1581 C C . LEU A 1 204 ? -0.152 -12.445 13.742 1 98.44 204 LEU A C 1
ATOM 1583 O O . LEU A 1 204 ? -0.356 -12.344 14.953 1 98.44 204 LEU A O 1
ATOM 1587 N N . PHE A 1 205 ? 0.47 -13.5 13.172 1 97.81 205 PHE A N 1
ATOM 1588 C CA . PHE A 1 205 ? 0.865 -14.578 14.078 1 97.81 205 PHE A CA 1
ATOM 1589 C C . PHE A 1 205 ? 2.383 -14.703 14.141 1 97.81 205 PHE A C 1
ATOM 1591 O O . PHE A 1 205 ? 2.918 -15.367 15.023 1 97.81 205 PHE A O 1
ATOM 1598 N N . ASP A 1 206 ? 3.109 -14.008 13.203 1 97.56 206 ASP A N 1
ATOM 1599 C CA . ASP A 1 206 ? 4.57 -14 13.242 1 97.56 206 ASP A CA 1
ATOM 1600 C C . ASP A 1 206 ? 5.129 -12.789 12.508 1 97.56 206 ASP A C 1
ATOM 1602 O O . ASP A 1 206 ? 4.508 -12.281 11.57 1 97.56 206 ASP A O 1
ATOM 1606 N N . SER A 1 207 ? 6.25 -12.234 13.008 1 97.81 207 SER A N 1
ATOM 1607 C CA . SER A 1 207 ? 6.996 -11.141 12.406 1 97.81 207 SER A CA 1
ATOM 1608 C C . SER A 1 207 ? 8.477 -11.203 12.781 1 97.81 207 SER A C 1
ATOM 1610 O O . SER A 1 207 ? 8.812 -11.469 13.938 1 97.81 207 SER A O 1
ATOM 1612 N N . PHE A 1 208 ? 9.336 -11.031 11.82 1 97.62 208 PHE A N 1
ATOM 1613 C CA . PHE A 1 208 ? 10.766 -11.055 12.125 1 97.62 208 PHE A CA 1
ATOM 1614 C C . PHE A 1 208 ? 11.555 -10.32 11.055 1 97.62 208 PHE A C 1
ATOM 1616 O O . PHE A 1 208 ? 11.094 -10.172 9.922 1 97.62 208 PHE A O 1
ATOM 1623 N N . LYS A 1 209 ? 12.781 -9.891 11.43 1 96.69 209 LYS A N 1
ATOM 1624 C CA . LYS A 1 209 ? 13.688 -9.25 10.484 1 96.69 209 LYS A CA 1
ATOM 1625 C C . LYS A 1 209 ? 14.469 -10.289 9.688 1 96.69 209 LYS A C 1
ATOM 1627 O O . LYS A 1 209 ? 14.883 -11.312 10.227 1 96.69 209 LYS A O 1
ATOM 1632 N N . LEU A 1 210 ? 14.617 -10.086 8.492 1 97.38 210 LEU A N 1
ATOM 1633 C CA . LEU A 1 210 ? 15.461 -10.852 7.582 1 97.38 210 LEU A CA 1
ATOM 1634 C C . LEU A 1 210 ? 16.359 -9.938 6.77 1 97.38 210 LEU A C 1
ATOM 1636 O O . LEU A 1 210 ? 15.961 -9.422 5.723 1 97.38 210 LEU A O 1
ATOM 1640 N N . GLY A 1 211 ? 17.656 -9.812 7.223 1 95.44 211 GLY A N 1
ATOM 1641 C CA . GLY A 1 211 ? 18.453 -8.719 6.703 1 95.44 211 GLY A CA 1
ATOM 1642 C C . GLY A 1 211 ? 17.859 -7.352 6.984 1 95.44 211 GLY A C 1
ATOM 1643 O O . GLY A 1 211 ? 17.562 -7.023 8.133 1 95.44 211 GLY A O 1
ATOM 1644 N N . ASP A 1 212 ? 17.656 -6.566 5.957 1 94.56 212 ASP A N 1
ATOM 1645 C CA . ASP A 1 212 ? 17.078 -5.238 6.109 1 94.56 212 ASP A CA 1
ATOM 1646 C C . ASP A 1 212 ? 15.562 -5.277 5.918 1 94.56 212 ASP A C 1
ATOM 1648 O O . ASP A 1 212 ? 14.875 -4.277 6.148 1 94.56 212 ASP A O 1
ATOM 1652 N N . ASP A 1 213 ? 15.047 -6.438 5.574 1 97.56 213 ASP A N 1
ATOM 1653 C CA . ASP A 1 213 ? 13.625 -6.582 5.305 1 97.56 213 ASP A CA 1
ATOM 1654 C C . ASP A 1 213 ? 12.867 -6.988 6.562 1 97.56 213 ASP A C 1
ATOM 1656 O O . ASP A 1 213 ? 13.469 -7.441 7.539 1 97.56 213 ASP A O 1
ATOM 1660 N N . LEU A 1 214 ? 11.625 -6.676 6.594 1 98.44 214 LEU A N 1
ATOM 1661 C CA . LEU A 1 214 ? 10.711 -7.145 7.629 1 98.44 214 LEU A CA 1
ATOM 1662 C C . LEU A 1 214 ? 9.734 -8.18 7.066 1 98.44 214 LEU A C 1
ATOM 1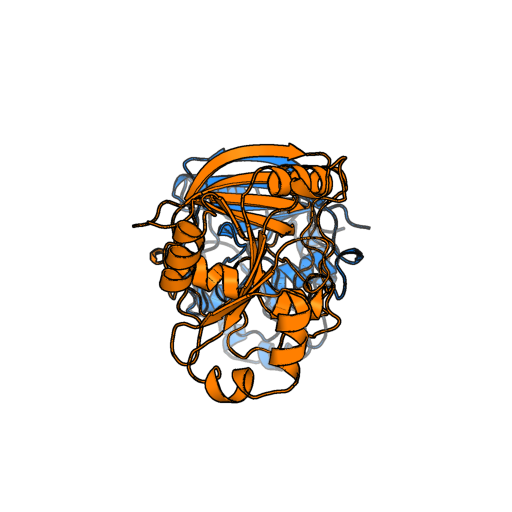664 O O . LEU A 1 214 ? 9.078 -7.934 6.055 1 98.44 214 LEU A O 1
ATOM 1668 N N . ILE A 1 215 ? 9.711 -9.359 7.648 1 98.62 215 ILE A N 1
ATOM 1669 C CA . ILE A 1 215 ? 8.773 -10.406 7.25 1 98.62 215 ILE A CA 1
ATOM 1670 C C . ILE A 1 215 ? 7.551 -10.383 8.156 1 98.62 215 ILE A C 1
ATOM 1672 O O . ILE A 1 215 ? 7.68 -10.344 9.383 1 98.62 215 ILE A O 1
ATOM 1676 N N . LEU A 1 216 ? 6.398 -10.328 7.582 1 98.75 216 LEU A N 1
ATOM 1677 C CA . LEU A 1 216 ? 5.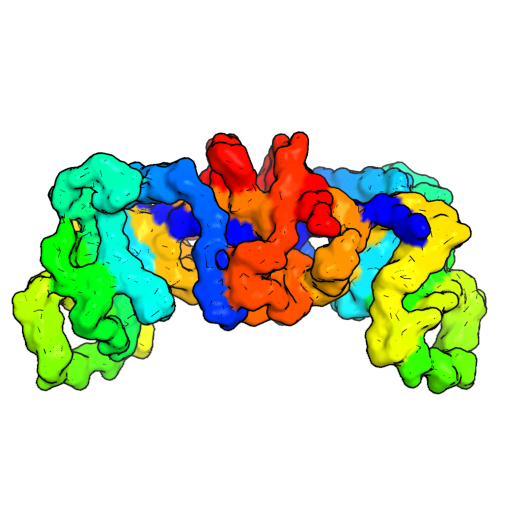125 -10.383 8.297 1 98.75 216 LEU A CA 1
ATOM 1678 C C . LEU A 1 216 ? 4.301 -11.586 7.852 1 98.75 216 LEU A C 1
ATOM 1680 O O . LEU A 1 216 ? 4.164 -11.844 6.652 1 98.75 216 LEU A O 1
ATOM 1684 N N . GLN A 1 217 ? 3.771 -12.328 8.805 1 98.81 217 GLN A N 1
ATOM 1685 C CA . GLN A 1 217 ? 2.928 -13.477 8.5 1 98.81 217 GLN A CA 1
ATOM 1686 C C . GLN A 1 217 ? 1.577 -13.367 9.195 1 98.81 217 GLN A C 1
ATOM 1688 O O . GLN A 1 217 ? 1.516 -13.188 10.414 1 98.81 217 GLN A O 1
ATOM 1693 N N . TYR A 1 218 ? 0.529 -13.469 8.406 1 98.81 218 TYR A N 1
ATOM 1694 C CA . TYR A 1 218 ? -0.835 -13.289 8.883 1 98.81 218 TYR A CA 1
ATOM 1695 C C . TYR A 1 218 ? -1.694 -14.5 8.562 1 98.81 218 TYR A C 1
ATOM 1697 O O . TYR A 1 218 ? -1.563 -15.094 7.488 1 98.81 218 TYR A O 1
ATOM 1705 N N . LYS A 1 219 ? -2.588 -14.883 9.453 1 98.75 219 LYS A N 1
ATOM 1706 C CA . LYS A 1 219 ? -3.732 -15.734 9.125 1 98.75 219 LYS A CA 1
ATOM 1707 C C . LYS A 1 219 ? -4.898 -14.898 8.602 1 98.75 219 LYS A C 1
ATOM 1709 O O . LYS A 1 219 ? -5.176 -13.812 9.117 1 98.75 219 LYS A O 1
ATOM 1714 N N . VAL A 1 220 ? -5.512 -15.352 7.57 1 98.75 220 VAL A N 1
ATOM 1715 C CA . VAL A 1 220 ? -6.715 -14.68 7.082 1 98.75 220 VAL A CA 1
ATOM 1716 C C . VAL A 1 220 ? -7.934 -15.18 7.848 1 98.75 220 VAL A C 1
ATOM 1718 O O . VAL A 1 220 ? -8.164 -16.391 7.934 1 98.75 220 VAL A O 1
ATOM 1721 N N . LEU A 1 221 ? -8.68 -14.164 8.438 1 96.75 221 LEU A N 1
ATOM 1722 C CA . LEU A 1 221 ? -9.836 -14.539 9.25 1 96.75 221 LEU A CA 1
ATOM 1723 C C . LEU A 1 221 ? -11.102 -14.578 8.406 1 96.75 221 LEU A C 1
ATOM 1725 O O . LEU A 1 221 ? -11.648 -13.531 8.055 1 96.75 221 LEU A O 1
ATOM 1729 N N . ASN A 1 222 ? -11.211 -15.414 7.52 1 76.5 222 ASN A N 1
ATOM 1730 C CA . ASN A 1 222 ? -12.344 -15.57 6.621 1 76.5 222 ASN A CA 1
ATOM 1731 C C . ASN A 1 222 ? -13.664 -15.664 7.391 1 76.5 222 ASN A C 1
ATOM 1733 O O . ASN A 1 222 ? -13.711 -16.234 8.477 1 76.5 222 ASN A O 1
ATOM 1737 N N . LYS A 1 223 ? -14.695 -14.836 6.957 1 60.25 223 LYS A N 1
ATOM 1738 C CA . LYS A 1 223 ? -16.031 -14.938 7.547 1 60.25 223 LYS A CA 1
ATOM 1739 C C . LYS A 1 223 ? -16.688 -16.266 7.199 1 60.25 223 LYS A C 1
ATOM 1741 O O . LYS A 1 223 ? -16.375 -16.875 6.168 1 60.25 223 LYS A O 1
ATOM 1746 N N . MET B 1 1 ? 17.578 26.016 7.617 1 88.12 1 MET B N 1
ATOM 1747 C CA . MET B 1 1 ? 17.219 24.969 8.57 1 88.12 1 MET B CA 1
ATOM 1748 C C . MET B 1 1 ? 15.758 24.562 8.406 1 88.12 1 MET B C 1
ATOM 1750 O O . MET B 1 1 ? 14.945 25.344 7.895 1 88.12 1 MET B O 1
ATOM 1754 N N . LYS B 1 2 ? 15.391 23.328 8.641 1 96 2 LYS B N 1
ATOM 1755 C CA . LYS B 1 2 ? 14.023 22.828 8.5 1 96 2 LYS B CA 1
ATOM 1756 C C . LYS B 1 2 ? 13.578 22.078 9.75 1 96 2 LYS B C 1
ATOM 1758 O O . LYS B 1 2 ? 14.414 21.641 10.539 1 96 2 LYS B O 1
ATOM 1763 N N . PRO B 1 3 ? 12.281 22.016 9.961 1 98.75 3 PRO B N 1
ATOM 1764 C CA . PRO B 1 3 ? 11.781 21.203 11.07 1 98.75 3 PRO B CA 1
ATOM 1765 C C . PRO B 1 3 ? 12.164 19.719 10.938 1 98.75 3 PRO B C 1
ATOM 1767 O O . PRO B 1 3 ? 12.43 19.25 9.828 1 98.75 3 PRO B O 1
ATOM 1770 N N . TYR B 1 4 ? 12.344 19.062 12.125 1 98.75 4 TYR B N 1
ATOM 1771 C CA . TYR B 1 4 ? 12.328 17.609 12.117 1 98.75 4 TYR B CA 1
ATOM 1772 C C . TYR B 1 4 ? 10.93 17.078 11.82 1 98.75 4 TYR B C 1
ATOM 1774 O O . TYR B 1 4 ? 9.992 17.312 12.586 1 98.75 4 TYR B O 1
ATOM 1782 N N . VAL B 1 5 ? 10.773 16.391 10.68 1 98.81 5 VAL B N 1
ATOM 1783 C CA . VAL B 1 5 ? 9.445 16.031 10.203 1 98.81 5 VAL B CA 1
ATOM 1784 C C . VAL B 1 5 ? 9.203 14.539 10.453 1 98.81 5 VAL B C 1
ATOM 1786 O O . VAL B 1 5 ? 9.984 13.688 10.008 1 98.81 5 VAL B O 1
ATOM 1789 N N . ILE B 1 6 ? 8.141 14.203 11.148 1 98.88 6 ILE B N 1
ATOM 1790 C CA . ILE B 1 6 ? 7.684 12.844 11.406 1 98.88 6 ILE B CA 1
ATOM 1791 C C . ILE B 1 6 ? 6.379 12.586 10.664 1 98.88 6 ILE B C 1
ATOM 1793 O O . ILE B 1 6 ? 5.352 13.195 10.969 1 98.88 6 ILE B O 1
ATOM 1797 N N . LEU B 1 7 ? 6.441 11.758 9.688 1 98.88 7 LEU B N 1
ATOM 1798 C CA . LEU B 1 7 ? 5.207 11.297 9.062 1 98.88 7 LEU B CA 1
ATOM 1799 C C . LEU B 1 7 ? 4.52 10.242 9.922 1 98.88 7 LEU B C 1
ATOM 1801 O O . LEU B 1 7 ? 5.129 9.227 10.266 1 98.88 7 LEU B O 1
ATOM 1805 N N . ASN B 1 8 ? 3.324 10.523 10.336 1 98.69 8 ASN B N 1
ATOM 1806 C CA . ASN B 1 8 ? 2.492 9.562 11.047 1 98.69 8 ASN B CA 1
ATOM 1807 C C . ASN B 1 8 ? 1.259 9.18 10.234 1 98.69 8 ASN B C 1
ATOM 1809 O O . ASN B 1 8 ? 0.545 10.047 9.727 1 98.69 8 ASN B O 1
ATOM 1813 N N . ALA B 1 9 ? 1.012 7.918 10.109 1 98.12 9 ALA B N 1
ATOM 1814 C CA . ALA B 1 9 ? -0.158 7.469 9.359 1 98.12 9 ALA B CA 1
ATOM 1815 C C . ALA B 1 9 ? -0.61 6.09 9.82 1 98.12 9 ALA B C 1
ATOM 1817 O O . ALA B 1 9 ? 0.149 5.363 10.469 1 98.12 9 ALA B O 1
ATOM 1818 N N . ALA B 1 10 ? -1.822 5.805 9.578 1 98.12 10 ALA B N 1
ATOM 1819 C CA . ALA B 1 10 ? -2.363 4.449 9.672 1 98.12 10 ALA B CA 1
ATOM 1820 C C . ALA B 1 10 ? -2.699 3.904 8.281 1 98.12 10 ALA B C 1
ATOM 1822 O O . ALA B 1 10 ? -3.215 4.633 7.43 1 98.12 10 ALA B O 1
ATOM 1823 N N . MET B 1 11 ? -2.379 2.705 8.086 1 98.56 11 MET B N 1
ATOM 1824 C CA . MET B 1 11 ? -2.725 2.078 6.816 1 98.56 11 MET B CA 1
ATOM 1825 C C . MET B 1 11 ? -3.092 0.611 7.012 1 98.56 11 MET B C 1
ATOM 1827 O O . MET B 1 11 ? -2.812 0.033 8.062 1 98.56 11 MET B O 1
ATOM 1831 N N . THR B 1 12 ? -3.867 0.038 6.062 1 98.69 12 THR B N 1
ATOM 1832 C CA . THR B 1 12 ? -4.102 -1.4 6.004 1 98.69 12 THR B CA 1
ATOM 1833 C C . THR B 1 12 ? -2.812 -2.145 5.668 1 98.69 12 THR B C 1
ATOM 1835 O O . THR B 1 12 ? -1.807 -1.526 5.312 1 98.69 12 THR B O 1
ATOM 1838 N N . LEU B 1 13 ? -2.818 -3.441 5.828 1 98.62 13 LEU B N 1
ATOM 1839 C CA . LEU B 1 13 ? -1.643 -4.238 5.5 1 98.62 13 LEU B CA 1
ATOM 1840 C C . LEU B 1 13 ? -1.182 -3.961 4.07 1 98.62 13 LEU B C 1
ATOM 1842 O O . LEU B 1 13 ? 0.02 -3.902 3.803 1 98.62 13 LEU B O 1
ATOM 1846 N N . ASP B 1 14 ? -2.143 -3.803 3.174 1 98.56 14 ASP B N 1
ATOM 1847 C CA . ASP B 1 14 ? -1.83 -3.641 1.757 1 98.56 14 ASP B CA 1
ATOM 1848 C C . ASP B 1 14 ? -1.563 -2.178 1.416 1 98.56 14 ASP B C 1
ATOM 1850 O O . ASP B 1 14 ? -1.597 -1.79 0.246 1 98.56 14 ASP B O 1
ATOM 1854 N N . GLY B 1 15 ? -1.374 -1.312 2.391 1 98.5 15 GLY B N 1
ATOM 1855 C CA . GLY B 1 15 ? -0.819 0.018 2.197 1 98.5 15 GLY B CA 1
ATOM 1856 C C . GLY B 1 15 ? -1.87 1.061 1.861 1 98.5 15 GLY B C 1
ATOM 1857 O O . GLY B 1 15 ? -1.549 2.121 1.32 1 98.5 15 GLY B O 1
ATOM 1858 N N . LYS B 1 16 ? -3.148 0.739 2.113 1 98.75 16 LYS B N 1
ATOM 1859 C CA . LYS B 1 16 ? -4.215 1.679 1.78 1 98.75 16 LYS B CA 1
ATOM 1860 C C . LYS B 1 16 ? -4.555 2.568 2.973 1 98.75 16 LYS B C 1
ATOM 1862 O O . LYS B 1 16 ? -4.629 2.094 4.109 1 98.75 16 LYS B O 1
ATOM 1867 N N . ILE B 1 17 ? -4.762 3.879 2.727 1 98.38 17 ILE B N 1
ATOM 1868 C CA . ILE B 1 17 ? -5.082 4.797 3.812 1 98.38 17 ILE B CA 1
ATOM 1869 C C . ILE B 1 17 ? -6.516 5.305 3.656 1 98.38 17 ILE B C 1
ATOM 1871 O O . ILE B 1 17 ? -7.07 5.906 4.578 1 98.38 17 ILE B O 1
ATOM 1875 N N . ALA B 1 18 ? -7.129 5.121 2.535 1 97.94 18 ALA B N 1
ATOM 1876 C CA . ALA B 1 18 ? -8.539 5.398 2.26 1 97.94 18 ALA B CA 1
ATOM 1877 C C . ALA B 1 18 ? -9.039 4.562 1.089 1 97.94 18 ALA B C 1
ATOM 1879 O O . ALA B 1 18 ? -8.32 4.355 0.108 1 97.94 18 ALA B O 1
ATOM 1880 N N . THR B 1 19 ? -10.281 4.074 1.173 1 98.19 19 THR B N 1
ATOM 1881 C CA . THR B 1 19 ? -10.875 3.35 0.052 1 98.19 19 THR B CA 1
ATOM 1882 C C . THR B 1 19 ? -11.211 4.305 -1.09 1 98.19 19 THR B C 1
ATOM 1884 O O . THR B 1 19 ? -11.109 5.523 -0.938 1 98.19 19 THR B O 1
ATOM 1887 N N . LYS B 1 20 ? -11.586 3.713 -2.18 1 96.62 20 LYS B N 1
ATOM 1888 C CA . LYS B 1 20 ? -11.945 4.52 -3.342 1 96.62 20 LYS B CA 1
ATOM 1889 C C . LYS B 1 20 ? -13.133 5.43 -3.033 1 96.62 20 LYS B C 1
ATOM 1891 O O . LYS B 1 20 ? -13.289 6.48 -3.656 1 96.62 20 LYS B O 1
ATOM 1896 N N . THR B 1 21 ? -13.93 5.051 -2.031 1 97.12 21 THR B N 1
ATOM 1897 C CA . THR B 1 21 ? -15.117 5.824 -1.684 1 97.12 21 THR B CA 1
ATOM 1898 C C . THR B 1 21 ? -14.805 6.824 -0.573 1 97.12 21 THR B C 1
ATOM 1900 O O . THR B 1 21 ? -15.688 7.562 -0.13 1 97.12 21 THR B O 1
ATOM 1903 N N . GLY B 1 22 ? -13.602 6.789 -0.067 1 95.62 22 GLY B N 1
ATOM 1904 C CA . GLY B 1 22 ? -13.195 7.801 0.894 1 95.62 22 GLY B CA 1
ATOM 1905 C C . GLY B 1 22 ? -13.211 7.305 2.328 1 95.62 22 GLY B C 1
ATOM 1906 O O . GLY B 1 22 ? -12.82 8.023 3.244 1 95.62 22 GLY B O 1
ATOM 1907 N N . SER B 1 23 ? -13.641 6.008 2.566 1 96.56 23 SER B N 1
ATOM 1908 C CA . SER B 1 23 ? -13.602 5.438 3.906 1 96.56 23 SER B CA 1
ATOM 1909 C C . SER B 1 23 ? -12.164 5.328 4.418 1 96.56 23 SER B C 1
ATOM 1911 O O . SER B 1 23 ? -11.297 4.797 3.727 1 96.56 23 SER B O 1
ATOM 1913 N N . SER B 1 24 ? -11.93 5.832 5.684 1 96.19 24 SER B N 1
ATOM 1914 C CA . SER B 1 24 ? -10.531 5.918 6.117 1 96.19 24 SER B CA 1
ATOM 1915 C C . SER B 1 24 ? -10.398 5.602 7.602 1 96.19 24 SER B C 1
ATOM 1917 O O . SER B 1 24 ? -9.43 6.012 8.242 1 96.19 24 SER B O 1
ATOM 1919 N N . ASN B 1 25 ? -11.344 4.953 8.195 1 94.75 25 ASN B N 1
ATOM 1920 C CA . ASN B 1 25 ? -11.242 4.5 9.578 1 94.75 25 ASN B CA 1
ATOM 1921 C C . ASN B 1 25 ? -10.359 3.264 9.703 1 94.75 25 ASN B C 1
ATOM 1923 O O . ASN B 1 25 ? -10.82 2.143 9.484 1 94.75 25 ASN B O 1
ATOM 1927 N N . ILE B 1 26 ? -9.141 3.361 10.164 1 95.56 26 ILE B N 1
ATOM 1928 C CA . ILE B 1 26 ? -8.188 2.264 10.086 1 95.56 26 ILE B CA 1
ATOM 1929 C C . ILE B 1 26 ? -7.707 1.893 11.484 1 95.56 26 ILE B C 1
ATOM 1931 O O . ILE B 1 26 ? -7.812 0.735 11.898 1 95.56 26 ILE B O 1
ATOM 1935 N N . SER B 1 27 ? -7.199 2.818 12.266 1 90.19 27 SER B N 1
ATOM 1936 C CA . SER B 1 27 ? -6.492 2.523 13.508 1 90.19 27 SER B CA 1
ATOM 1937 C C . SER B 1 27 ? -7.469 2.307 14.656 1 90.19 27 SER B C 1
ATOM 1939 O O . SER B 1 27 ? -8.602 2.801 14.625 1 90.19 27 SER B O 1
ATOM 1941 N N . GLY B 1 28 ? -7.055 1.513 15.617 1 91.38 28 GLY B N 1
ATOM 1942 C CA . GLY B 1 28 ? -7.836 1.285 16.812 1 91.38 28 GLY B CA 1
ATOM 1943 C C . GLY B 1 28 ? -7.68 2.389 17.844 1 91.38 28 GLY B C 1
ATOM 1944 O O . GLY B 1 28 ? -6.969 3.367 17.609 1 91.38 28 GLY B O 1
ATOM 1945 N N . GLU B 1 29 ? -8.359 2.201 18.984 1 94.06 29 GLU B N 1
ATOM 1946 C CA . GLU B 1 29 ? -8.398 3.203 20.047 1 94.06 29 GLU B CA 1
ATOM 1947 C C . GLU B 1 29 ? -7.012 3.461 20.609 1 94.06 29 GLU B C 1
ATOM 1949 O O . GLU B 1 29 ? -6.652 4.605 20.906 1 94.06 29 GLU B O 1
ATOM 1954 N N . LYS B 1 30 ? -6.238 2.428 20.797 1 96.81 30 LYS B N 1
ATOM 1955 C CA . LYS B 1 30 ? -4.91 2.572 21.391 1 96.81 30 LYS B CA 1
ATOM 1956 C C . LYS B 1 30 ? -3.996 3.393 20.484 1 96.81 30 LYS B C 1
ATOM 1958 O O . LYS B 1 30 ? -3.215 4.219 20.969 1 96.81 30 LYS B O 1
ATOM 1963 N N . ASP B 1 31 ? -4.082 3.158 19.25 1 96.69 31 ASP B N 1
ATOM 1964 C CA . ASP B 1 31 ? -3.271 3.936 18.312 1 96.69 31 ASP B CA 1
ATOM 1965 C C . ASP B 1 31 ? -3.719 5.395 18.281 1 96.69 31 ASP B C 1
ATOM 1967 O O . ASP B 1 31 ? -2.893 6.297 18.141 1 96.69 31 ASP B O 1
ATOM 1971 N N . LEU B 1 32 ? -5.016 5.605 18.359 1 95.69 32 LEU B N 1
ATOM 1972 C CA . LEU B 1 32 ? -5.52 6.973 18.422 1 95.69 32 LEU B CA 1
ATOM 1973 C C . LEU B 1 32 ? -4.887 7.738 19.578 1 95.69 32 LEU B C 1
ATOM 1975 O O . LEU B 1 32 ? -4.488 8.891 19.422 1 95.69 32 LEU B O 1
ATOM 1979 N N . LYS B 1 33 ? -4.816 7.094 20.703 1 97.56 33 LYS B N 1
ATOM 1980 C CA . LYS B 1 33 ? -4.18 7.719 21.859 1 97.56 33 LYS B CA 1
ATOM 1981 C C . LYS B 1 33 ? -2.699 7.984 21.594 1 97.56 33 LYS B C 1
ATOM 1983 O O . LYS B 1 33 ? -2.184 9.055 21.922 1 97.56 33 LYS B O 1
ATOM 1988 N N . ARG B 1 34 ? -2.033 7.02 21.016 1 97.56 34 ARG B N 1
ATOM 1989 C CA . ARG B 1 34 ? -0.624 7.164 20.656 1 97.56 34 ARG B CA 1
ATOM 1990 C C . ARG B 1 34 ? -0.41 8.367 19.75 1 97.56 34 ARG B C 1
ATOM 1992 O O . ARG B 1 34 ? 0.531 9.141 19.938 1 97.56 34 ARG B O 1
ATOM 1999 N N . VAL B 1 35 ? -1.26 8.531 18.766 1 97.94 35 VAL B N 1
ATOM 2000 C CA . VAL B 1 35 ? -1.176 9.617 17.797 1 97.94 35 VAL B CA 1
ATOM 2001 C C . VAL B 1 35 ? -1.363 10.953 18.516 1 97.94 35 VAL B C 1
ATOM 2003 O O . VAL B 1 35 ? -0.655 11.922 18.234 1 97.94 35 VAL B O 1
ATOM 2006 N N . HIS B 1 36 ? -2.287 11.047 19.453 1 98.25 36 HIS B N 1
ATOM 2007 C CA . HIS B 1 36 ? -2.541 12.297 20.156 1 98.25 36 HIS B CA 1
ATOM 2008 C C . HIS B 1 36 ? -1.413 12.617 21.141 1 98.25 36 HIS B C 1
ATOM 2010 O O . HIS B 1 36 ? -1.11 13.789 21.375 1 98.25 36 HIS B O 1
ATOM 2016 N N . GLU B 1 37 ? -0.81 11.539 21.672 1 98.38 37 GLU B N 1
ATOM 2017 C CA . GLU B 1 37 ? 0.408 11.781 22.453 1 98.38 37 GLU B CA 1
ATOM 2018 C C . GLU B 1 37 ? 1.49 12.414 21.578 1 98.38 37 GLU B C 1
ATOM 2020 O O . GLU B 1 37 ? 2.182 13.344 22.016 1 98.38 37 GLU B O 1
ATOM 2025 N N . LEU B 1 38 ? 1.601 11.938 20.344 1 98.44 38 LEU B N 1
ATOM 2026 C CA . LEU B 1 38 ? 2.562 12.508 19.406 1 98.44 38 LEU B CA 1
ATOM 2027 C C . LEU B 1 38 ? 2.205 13.953 19.078 1 98.44 38 LEU B C 1
ATOM 2029 O O . LEU B 1 38 ? 3.084 14.82 19.016 1 98.44 38 LEU B O 1
ATOM 2033 N N . ARG B 1 39 ? 0.907 14.234 18.828 1 98.62 39 ARG B N 1
ATOM 2034 C CA . ARG B 1 39 ? 0.457 15.594 18.562 1 98.62 39 ARG B CA 1
ATOM 2035 C C . ARG B 1 39 ? 0.878 16.547 19.672 1 98.62 39 ARG B C 1
ATOM 2037 O O . ARG B 1 39 ? 1.234 17.703 19.406 1 98.62 39 ARG B O 1
ATOM 2044 N N . ARG B 1 40 ? 0.795 16.031 20.875 1 98.25 40 ARG B N 1
ATOM 2045 C CA . ARG B 1 40 ? 1.15 16.844 22.031 1 98.25 40 ARG B CA 1
ATOM 2046 C C . ARG B 1 40 ? 2.643 17.156 22.047 1 98.25 40 ARG B C 1
ATOM 2048 O O . ARG B 1 40 ? 3.061 18.188 22.562 1 98.25 40 ARG B O 1
ATOM 2055 N N . GLU B 1 41 ? 3.4 16.344 21.469 1 98.06 41 GLU B N 1
ATOM 2056 C CA . GLU B 1 41 ? 4.855 16.422 21.562 1 98.06 41 GLU B CA 1
ATOM 2057 C C . GLU B 1 41 ? 5.441 17.281 20.453 1 98.06 41 GLU B C 1
ATOM 2059 O O . GLU B 1 41 ? 6.602 17.688 20.516 1 98.06 41 GLU B O 1
ATOM 2064 N N . VAL B 1 42 ? 4.711 17.578 19.453 1 98.69 42 VAL B N 1
ATOM 2065 C CA . VAL B 1 42 ? 5.258 18.297 18.297 1 98.69 42 VAL B CA 1
ATOM 2066 C C . VAL B 1 42 ? 4.789 19.75 18.312 1 98.69 42 VAL B C 1
ATOM 2068 O O . VAL B 1 42 ? 3.781 20.078 18.953 1 98.69 42 VAL B O 1
ATOM 2071 N N . ASP B 1 43 ? 5.566 20.625 17.578 1 98.81 43 ASP B N 1
ATOM 2072 C CA . ASP B 1 43 ? 5.262 22.047 17.531 1 98.81 43 ASP B CA 1
ATOM 2073 C C . ASP B 1 43 ? 4.176 22.344 16.5 1 98.81 43 ASP B C 1
ATOM 2075 O O . ASP B 1 43 ? 3.428 23.312 16.641 1 98.81 43 ASP B O 1
ATOM 2079 N N . GLY B 1 44 ? 4.113 21.531 15.43 1 98.88 44 GLY B N 1
ATOM 2080 C CA . GLY B 1 44 ? 3.152 21.734 14.352 1 98.88 44 GLY B CA 1
ATOM 2081 C C . GLY B 1 44 ? 2.635 20.422 13.773 1 98.88 44 GLY B C 1
ATOM 2082 O O . GLY B 1 44 ? 3.258 19.375 13.938 1 98.88 44 GLY B O 1
ATOM 2083 N N . ILE B 1 45 ? 1.525 20.484 13.18 1 98.88 45 ILE B N 1
ATOM 2084 C CA . ILE B 1 45 ? 0.896 19.375 12.477 1 98.88 45 ILE B CA 1
ATOM 2085 C C . ILE B 1 45 ? 0.42 19.844 11.102 1 98.88 45 ILE B C 1
ATOM 2087 O O . ILE B 1 45 ? -0.158 20.922 10.977 1 98.88 45 ILE B O 1
ATOM 2091 N N . MET B 1 46 ? 0.717 19.047 10.07 1 98.88 46 MET B N 1
ATOM 2092 C CA . MET B 1 46 ? 0.51 19.516 8.711 1 98.88 46 MET B CA 1
ATOM 2093 C C . MET B 1 46 ? -0.293 18.5 7.898 1 98.88 46 MET B C 1
ATOM 2095 O O . MET B 1 46 ? -0.042 17.297 7.98 1 98.88 46 MET B O 1
ATOM 2099 N N . VAL B 1 47 ? -1.261 18.953 7.129 1 98.75 47 VAL B N 1
ATOM 2100 C CA . VAL B 1 47 ? -2.045 18.156 6.191 1 98.75 47 VAL B CA 1
ATOM 2101 C C . VAL B 1 47 ? -2.201 18.906 4.875 1 98.75 47 VAL B C 1
ATOM 2103 O O . VAL B 1 47 ? -1.873 20.094 4.785 1 98.75 47 VAL B O 1
ATOM 2106 N N . GLY B 1 48 ? -2.635 18.188 3.885 1 98.44 48 GLY B N 1
ATOM 2107 C CA . GLY B 1 48 ? -3.016 18.812 2.627 1 98.44 48 GLY B CA 1
ATOM 2108 C C . GLY B 1 48 ? -4.488 19.172 2.564 1 98.44 48 GLY B C 1
ATOM 2109 O O . GLY B 1 48 ? -5.297 18.641 3.32 1 98.44 48 GLY B O 1
ATOM 2110 N N . ILE B 1 49 ? -4.809 19.984 1.61 1 98.25 49 ILE B N 1
ATOM 2111 C CA . ILE B 1 49 ? -6.152 20.531 1.469 1 98.25 49 ILE B CA 1
ATOM 2112 C C . ILE B 1 49 ? -7.152 19.406 1.229 1 98.25 49 ILE B C 1
ATOM 2114 O O . ILE B 1 49 ? -8.273 19.453 1.736 1 98.25 49 ILE B O 1
ATOM 2118 N N . ASN B 1 50 ? -6.766 18.391 0.461 1 95.69 50 ASN B N 1
ATOM 2119 C CA . ASN B 1 50 ? -7.699 17.297 0.174 1 95.69 50 ASN B CA 1
ATOM 2120 C C . ASN B 1 50 ? -8.109 16.562 1.445 1 95.69 50 ASN B C 1
ATOM 2122 O O . ASN B 1 50 ? -9.25 16.109 1.564 1 95.69 50 ASN B O 1
ATOM 2126 N N . THR B 1 51 ? -7.234 16.422 2.367 1 96.12 51 THR B N 1
ATOM 2127 C CA . THR B 1 51 ? -7.531 15.805 3.654 1 96.12 51 THR B CA 1
ATOM 2128 C C . THR B 1 51 ? -8.492 16.672 4.461 1 96.12 51 THR B C 1
ATOM 2130 O O . THR B 1 51 ? -9.414 16.156 5.098 1 96.12 51 THR B O 1
ATOM 2133 N N . VAL B 1 52 ? -8.297 18 4.453 1 97.69 52 VAL B N 1
ATOM 2134 C CA . VAL B 1 52 ? -9.188 18.906 5.152 1 97.69 52 VAL B CA 1
ATOM 2135 C C . VAL B 1 52 ? -10.602 18.797 4.594 1 97.69 52 VAL B C 1
ATOM 2137 O O . VAL B 1 52 ? -11.57 18.688 5.352 1 97.69 52 VAL B O 1
ATOM 2140 N N . ILE B 1 53 ? -10.703 18.797 3.266 1 96.19 53 ILE B N 1
ATOM 2141 C CA . ILE B 1 53 ? -12.008 18.75 2.604 1 96.19 53 ILE B CA 1
ATOM 2142 C C . ILE B 1 53 ? -12.68 17.406 2.863 1 96.19 53 ILE B C 1
ATOM 2144 O O . ILE B 1 53 ? -13.875 17.359 3.17 1 96.19 53 ILE B O 1
ATOM 2148 N N . ALA B 1 54 ? -11.938 16.375 2.805 1 93.69 54 ALA B N 1
ATOM 2149 C CA . ALA B 1 54 ? -12.492 15.023 2.904 1 93.69 54 ALA B CA 1
ATOM 2150 C C . ALA B 1 54 ? -12.836 14.68 4.352 1 93.69 54 ALA B C 1
ATOM 2152 O O . ALA B 1 54 ? -13.883 14.07 4.617 1 93.69 54 ALA B O 1
ATOM 2153 N N . ASP B 1 55 ? -12.016 15.094 5.316 1 94.88 55 ASP B N 1
ATOM 2154 C CA . ASP B 1 55 ? -12.133 14.555 6.664 1 94.88 55 ASP B CA 1
ATOM 2155 C C . ASP B 1 55 ? -12.578 15.625 7.652 1 94.88 55 ASP B C 1
ATOM 2157 O O . ASP B 1 55 ? -12.977 15.312 8.781 1 94.88 55 ASP B O 1
ATOM 2161 N N . ASN B 1 56 ? -12.445 16.922 7.316 1 97.5 56 ASN B N 1
ATOM 2162 C CA . ASN B 1 56 ? -12.742 18.031 8.203 1 97.5 56 ASN B CA 1
ATOM 2163 C C . ASN B 1 56 ? -12.148 17.828 9.586 1 97.5 56 ASN B C 1
ATOM 2165 O O . ASN B 1 56 ? -12.859 17.906 10.594 1 97.5 56 ASN B O 1
ATOM 2169 N N . PRO B 1 57 ? -10.828 17.609 9.633 1 97.5 57 PRO B N 1
ATOM 2170 C CA . PRO B 1 57 ? -10.18 17.234 10.891 1 97.5 57 PRO B CA 1
ATOM 2171 C C . PRO B 1 57 ? -10.047 18.406 11.867 1 97.5 57 PRO B C 1
ATOM 2173 O O . PRO B 1 57 ? -10.039 19.562 11.438 1 97.5 57 PRO B O 1
ATOM 2176 N N . ARG B 1 58 ? -9.875 18.156 13.156 1 97.38 58 ARG B N 1
ATOM 2177 C CA . ARG B 1 58 ? -9.625 19.172 14.172 1 97.38 58 ARG B CA 1
ATOM 2178 C C . ARG B 1 58 ? -8.133 19.516 14.258 1 97.38 58 ARG B C 1
ATOM 2180 O O . ARG B 1 58 ? -7.766 20.656 14.508 1 97.38 58 ARG B O 1
ATOM 2187 N N . LEU B 1 59 ? -7.273 18.484 14.117 1 98 59 LEU B N 1
ATOM 2188 C CA . LEU B 1 59 ? -5.82 18.578 14.219 1 98 59 LEU B CA 1
ATOM 2189 C C . LEU B 1 59 ? -5.398 19.141 15.57 1 98 59 LEU B C 1
ATOM 2191 O O . LEU B 1 59 ? -4.527 20 15.641 1 98 59 LEU B O 1
ATOM 2195 N N . THR B 1 60 ? -6.07 18.703 16.609 1 98.19 60 THR B N 1
ATOM 2196 C CA . THR B 1 60 ? -5.781 19.047 18 1 98.19 60 THR B CA 1
ATOM 2197 C C . THR B 1 60 ? -5.566 17.797 18.828 1 98.19 60 THR B C 1
ATOM 2199 O O . THR B 1 60 ? -5.75 16.672 18.344 1 98.19 60 THR B O 1
ATOM 2202 N N . VAL B 1 61 ? -5.078 18.016 20.047 1 98 61 VAL B N 1
ATOM 2203 C CA . VAL B 1 61 ? -5.008 16.938 21.031 1 98 61 VAL B CA 1
ATOM 2204 C C . VAL B 1 61 ? -6.352 16.797 21.734 1 98 61 VAL B C 1
ATOM 2206 O O . VAL B 1 61 ? -6.742 17.656 22.516 1 98 61 VAL B O 1
ATOM 2209 N N . HIS B 1 62 ? -7.148 15.695 21.5 1 94.75 62 HIS B N 1
ATOM 2210 C CA . HIS B 1 62 ? -8.477 15.664 22.094 1 94.75 62 HIS B CA 1
ATOM 2211 C C . HIS B 1 62 ? -8.898 14.242 22.438 1 94.75 62 HIS B C 1
ATOM 2213 O O . HIS B 1 62 ? -10.047 14.008 22.828 1 94.75 62 HIS B O 1
ATOM 2219 N N . LYS B 1 63 ? -7.984 13.281 22.203 1 93.62 63 LYS B N 1
ATOM 2220 C CA . LYS B 1 63 ? -8.281 11.898 22.578 1 93.62 63 LYS B CA 1
ATOM 2221 C C . LYS B 1 63 ? -7.602 11.539 23.891 1 93.62 63 LYS B C 1
ATOM 2223 O O . LYS B 1 63 ? -7.785 10.43 24.406 1 93.62 63 LYS B O 1
ATOM 2228 N N . ILE B 1 64 ? -6.773 12.375 24.391 1 95.31 64 ILE B N 1
ATOM 2229 C CA . ILE B 1 64 ? -6.129 12.258 25.703 1 95.31 64 ILE B CA 1
ATOM 2230 C C . ILE B 1 64 ? -6.328 13.555 26.484 1 95.31 64 ILE B C 1
ATOM 2232 O O . ILE B 1 64 ? -6.75 14.57 25.938 1 95.31 64 ILE B O 1
ATOM 2236 N N . ASP B 1 65 ? -6.047 13.453 27.734 1 94.88 65 ASP B N 1
ATOM 2237 C CA . ASP B 1 65 ? -6.113 14.664 28.531 1 94.88 65 ASP B CA 1
ATOM 2238 C C . ASP B 1 65 ? -5.07 15.688 28.094 1 94.88 65 ASP B C 1
ATOM 2240 O O . ASP B 1 65 ? -3.887 15.359 27.984 1 94.88 65 ASP B O 1
ATOM 2244 N N . ALA B 1 66 ? -5.641 16.875 27.734 1 93.38 66 ALA B N 1
ATOM 2245 C CA . ALA B 1 66 ? -4.742 17.922 27.25 1 93.38 66 ALA B CA 1
ATOM 2246 C C . ALA B 1 66 ? -5.32 19.312 27.5 1 93.38 66 ALA B C 1
ATOM 2248 O O . ALA B 1 66 ? -6.535 19.469 27.672 1 93.38 66 ALA B O 1
ATOM 2249 N N . ASN B 1 67 ? -4.438 20.234 27.594 1 94 67 ASN B N 1
ATOM 2250 C CA . ASN B 1 67 ? -4.797 21.656 27.641 1 94 67 ASN B CA 1
ATOM 2251 C C . ASN B 1 67 ? -4.77 22.281 26.25 1 94 67 ASN B C 1
ATOM 2253 O O . ASN B 1 67 ? -4.129 21.75 25.328 1 94 67 ASN B O 1
ATOM 2257 N N . PRO B 1 68 ? -5.457 23.359 26.109 1 92.19 68 PRO B N 1
ATOM 2258 C CA . PRO B 1 68 ? -5.445 24.031 24.797 1 92.19 68 PRO B CA 1
ATOM 2259 C C . PRO B 1 68 ? -4.039 24.359 24.328 1 92.19 68 PRO B C 1
ATOM 2261 O O . PRO B 1 68 ? -3.766 24.312 23.125 1 92.19 68 PRO B O 1
ATOM 2264 N N . GLU B 1 69 ? -3.205 24.656 25.281 1 94.25 69 GLU B N 1
ATOM 2265 C CA . GLU B 1 69 ? -1.84 25.047 24.953 1 94.25 69 GLU B CA 1
ATOM 2266 C C . GLU B 1 69 ? -1.038 23.859 24.422 1 94.25 69 GLU B C 1
ATOM 2268 O O . GLU B 1 69 ? 0.051 24.047 23.875 1 94.25 69 GLU B O 1
ATOM 2273 N N . ASP B 1 70 ? -1.565 22.672 24.578 1 96.56 70 ASP B N 1
ATOM 2274 C CA . ASP B 1 70 ? -0.888 21.469 24.109 1 96.56 70 ASP B CA 1
ATOM 2275 C C . ASP B 1 70 ? -1.104 21.25 22.609 1 96.56 70 ASP B C 1
ATOM 2277 O O . ASP B 1 70 ? -0.417 20.453 21.984 1 96.56 70 ASP B O 1
ATOM 2281 N N . ASN B 1 71 ? -2.016 22.016 22.047 1 98.44 71 ASN B N 1
ATOM 2282 C CA . ASN B 1 71 ? -2.318 21.844 20.641 1 98.44 71 ASN B CA 1
ATOM 2283 C C . ASN B 1 71 ? -1.188 22.375 19.75 1 98.44 71 ASN B C 1
ATOM 2285 O O . ASN B 1 71 ? -0.694 23.484 19.969 1 98.44 71 ASN B O 1
ATOM 2289 N N . PRO B 1 72 ? -0.748 21.609 18.812 1 98.75 72 PRO B N 1
ATOM 2290 C CA . PRO B 1 72 ? 0.243 22.109 17.859 1 98.75 72 PRO B CA 1
ATOM 2291 C C . PRO B 1 72 ? -0.339 23.141 16.891 1 98.75 72 PRO B C 1
ATOM 2293 O O . PRO B 1 72 ? -1.561 23.219 16.734 1 98.75 72 PRO B O 1
ATOM 2296 N N . VAL B 1 73 ? 0.559 23.906 16.297 1 98.75 73 VAL B N 1
ATOM 2297 C CA . VAL B 1 73 ? 0.138 24.781 15.211 1 98.75 73 VAL B CA 1
ATOM 2298 C C . VAL B 1 73 ? -0.336 23.938 14.023 1 98.75 73 VAL B C 1
ATOM 2300 O O . VAL B 1 73 ? 0.323 22.969 13.641 1 98.75 73 VAL B O 1
ATOM 2303 N N . ARG B 1 74 ? -1.535 24.234 13.531 1 98.81 74 ARG B N 1
ATOM 2304 C CA . ARG B 1 74 ? -2.062 23.531 12.367 1 98.81 74 ARG B CA 1
ATOM 2305 C C . ARG B 1 74 ? -1.56 24.172 11.07 1 98.81 74 ARG B C 1
ATOM 2307 O O . ARG B 1 74 ? -1.594 25.391 10.922 1 98.81 74 ARG B O 1
ATOM 2314 N N . VAL B 1 75 ? -1.024 23.359 10.18 1 98.94 75 VAL B N 1
ATOM 2315 C CA . VAL B 1 75 ? -0.55 23.828 8.883 1 98.94 75 VAL B CA 1
ATOM 2316 C C . VAL B 1 75 ? -1.306 23.109 7.77 1 98.94 75 VAL B C 1
ATOM 2318 O O . VAL B 1 75 ? -1.406 21.875 7.77 1 98.94 75 VAL B O 1
ATOM 2321 N N . VAL B 1 76 ? -1.867 23.859 6.836 1 98.88 76 VAL B N 1
ATOM 2322 C CA . VAL B 1 76 ? -2.568 23.297 5.688 1 98.88 76 VAL B CA 1
ATOM 2323 C C . VAL B 1 76 ? -1.877 23.719 4.395 1 98.88 76 VAL B C 1
ATOM 2325 O O . VAL B 1 76 ? -1.709 24.922 4.141 1 98.88 76 VAL B O 1
ATOM 2328 N N . VAL B 1 77 ? -1.43 22.797 3.643 1 98.94 77 VAL B N 1
ATOM 2329 C CA . VAL B 1 77 ? -0.914 23.094 2.311 1 98.94 77 VAL B CA 1
ATOM 2330 C C . VAL B 1 77 ? -2.066 23.141 1.309 1 98.94 77 VAL B C 1
ATOM 2332 O O . VAL B 1 77 ? -2.682 22.109 1.013 1 98.94 77 VAL B O 1
ATOM 2335 N N . ASP B 1 78 ? -2.303 24.266 0.798 1 98.75 78 ASP B N 1
ATOM 2336 C CA . ASP B 1 78 ? -3.447 24.547 -0.064 1 98.75 78 ASP B CA 1
ATOM 2337 C C . ASP B 1 78 ? -3.072 25.531 -1.169 1 98.75 78 ASP B C 1
ATOM 2339 O O . ASP B 1 78 ? -3.447 26.703 -1.115 1 98.75 78 ASP B O 1
ATOM 2343 N N . SER B 1 79 ? -2.482 24.953 -2.195 1 98.75 79 SER B N 1
ATOM 2344 C CA . SER B 1 79 ? -1.91 25.781 -3.25 1 98.75 79 SER B CA 1
ATOM 2345 C C . SER B 1 79 ? -2.945 26.75 -3.818 1 98.75 79 SER B C 1
ATOM 2347 O O . SER B 1 79 ? -2.637 27.906 -4.09 1 98.75 79 SER B O 1
ATOM 2349 N N . LYS B 1 80 ? -4.18 26.406 -3.957 1 98.31 80 LYS B N 1
ATOM 2350 C CA . LYS B 1 80 ? -5.195 27.188 -4.664 1 98.31 80 LYS B CA 1
ATOM 2351 C C . LYS B 1 80 ? -6.137 27.875 -3.684 1 98.31 80 LYS B C 1
ATOM 2353 O O . LYS B 1 80 ? -7.199 28.359 -4.074 1 98.31 80 LYS B O 1
ATOM 2358 N N . CYS B 1 81 ? -5.836 27.828 -2.369 1 98.06 81 CYS B N 1
ATOM 2359 C CA . CYS B 1 81 ? -6.605 28.5 -1.324 1 98.06 81 CYS B CA 1
ATOM 2360 C C . CYS B 1 81 ? -8.055 28.031 -1.332 1 98.06 81 CYS B C 1
ATOM 2362 O O . CYS B 1 81 ? -8.977 28.859 -1.296 1 98.06 81 CYS B O 1
ATOM 2364 N N . ARG B 1 82 ? -8.289 26.797 -1.307 1 97.75 82 ARG B N 1
ATOM 2365 C CA . ARG B 1 82 ? -9.617 26.203 -1.415 1 97.75 82 ARG B CA 1
ATOM 2366 C C . ARG B 1 82 ? -10.188 25.891 -0.038 1 97.75 82 ARG B C 1
ATOM 2368 O O . ARG B 1 82 ? -11.32 25.422 0.076 1 97.75 82 ARG B O 1
ATOM 2375 N N . THR B 1 83 ? -9.445 26.047 1.056 1 98.5 83 THR B N 1
ATOM 2376 C CA . THR B 1 83 ? -9.883 25.688 2.4 1 98.5 83 THR B CA 1
ATOM 2377 C C . THR B 1 83 ? -11.234 26.328 2.715 1 98.5 83 THR B C 1
ATOM 2379 O O . THR B 1 83 ? -11.406 27.531 2.559 1 98.5 83 THR B O 1
ATOM 2382 N N . PRO B 1 84 ? -12.172 25.547 3.176 1 98 84 PRO B N 1
ATOM 2383 C CA . PRO B 1 84 ? -13.453 26.141 3.551 1 98 84 PRO B CA 1
ATOM 2384 C C . PRO B 1 84 ? -13.375 26.953 4.84 1 98 84 PRO B C 1
ATOM 2386 O O . PRO B 1 84 ? -12.734 26.531 5.805 1 98 84 PRO B O 1
ATOM 2389 N N . ILE B 1 85 ? -14.141 28.016 4.891 1 96.44 85 ILE B N 1
ATOM 2390 C CA . ILE B 1 85 ? -14.125 28.891 6.062 1 96.44 85 ILE B CA 1
ATOM 2391 C C . ILE B 1 85 ? -14.781 28.172 7.242 1 96.44 85 ILE B C 1
ATOM 2393 O O . ILE B 1 85 ? -14.438 28.438 8.398 1 96.44 85 ILE B O 1
ATOM 2397 N N . ALA B 1 86 ? -15.68 27.25 6.945 1 97.5 86 ALA B N 1
ATOM 2398 C CA . ALA B 1 86 ? -16.438 26.547 7.988 1 97.5 86 ALA B CA 1
ATOM 2399 C C . ALA B 1 86 ? -15.656 25.344 8.508 1 97.5 86 ALA B C 1
ATOM 2401 O O . ALA B 1 86 ? -16.094 24.672 9.445 1 97.5 86 ALA B O 1
ATOM 2402 N N . ALA B 1 87 ? -14.508 25.031 7.938 1 98.25 87 ALA B N 1
ATOM 2403 C CA . ALA B 1 87 ? -13.711 23.891 8.383 1 98.25 87 ALA B CA 1
ATOM 2404 C C . ALA B 1 87 ? -13.375 24.016 9.867 1 98.25 87 ALA B C 1
ATOM 2406 O O . ALA B 1 87 ? -13.172 25.109 10.375 1 98.25 87 ALA B O 1
ATOM 2407 N N . ARG B 1 88 ? -13.156 22.859 10.562 1 98.19 88 ARG B N 1
ATOM 2408 C CA . ARG B 1 88 ? -12.859 22.828 11.992 1 98.19 88 ARG B CA 1
ATOM 2409 C C . ARG B 1 88 ? -11.5 23.438 12.281 1 98.19 88 ARG B C 1
ATOM 2411 O O . ARG B 1 88 ? -11.289 24.016 13.359 1 98.19 88 ARG B O 1
ATOM 2418 N N . ILE B 1 89 ? -10.664 23.391 11.328 1 97.94 89 ILE B N 1
ATOM 2419 C CA . ILE B 1 89 ? -9.305 23.875 11.523 1 97.94 89 ILE B CA 1
ATOM 2420 C C . ILE B 1 89 ? -9.305 25.391 11.578 1 97.94 89 ILE B C 1
ATOM 2422 O O . ILE B 1 89 ? -8.289 26 11.922 1 97.94 89 ILE B O 1
ATOM 2426 N N . THR B 1 90 ? -10.375 26.047 11.211 1 97.5 90 THR B N 1
ATOM 2427 C CA . THR B 1 90 ? -10.414 27.516 11.172 1 97.5 90 THR B CA 1
ATOM 2428 C C . THR B 1 90 ? -10.93 28.078 12.492 1 97.5 90 THR B C 1
ATOM 2430 O O . THR B 1 90 ? -11.023 29.297 12.656 1 97.5 90 THR B O 1
ATOM 2433 N N . ASN B 1 91 ? -11.211 27.281 13.43 1 96.31 91 ASN B N 1
ATOM 2434 C CA . ASN B 1 91 ? -11.68 27.766 14.727 1 96.31 91 ASN B CA 1
ATOM 2435 C C . ASN B 1 91 ? -10.523 28.25 15.594 1 96.31 91 ASN B C 1
ATOM 2437 O O . ASN B 1 91 ? -9.375 28.297 15.141 1 96.31 91 ASN B O 1
ATOM 2441 N N . LYS B 1 92 ? -10.82 28.594 16.875 1 95.38 92 LYS B N 1
ATOM 2442 C CA . LYS B 1 92 ? -9.844 29.25 17.734 1 95.38 92 LYS B CA 1
ATOM 2443 C C . LYS B 1 92 ? -9.141 28.266 18.641 1 95.38 92 LYS B C 1
ATOM 2445 O O . LYS B 1 92 ? -8.367 28.656 19.516 1 95.38 92 LYS B O 1
ATOM 2450 N N . ASP B 1 93 ? -9.398 26.953 18.391 1 96.12 93 ASP B N 1
ATOM 2451 C CA . ASP B 1 93 ? -8.844 25.938 19.281 1 96.12 93 ASP B CA 1
ATOM 2452 C C . ASP B 1 93 ? -7.316 25.906 19.188 1 96.12 93 ASP B C 1
ATOM 2454 O O . ASP B 1 93 ? -6.645 25.516 20.156 1 96.12 93 ASP B O 1
ATOM 2458 N N . ALA B 1 94 ? -6.762 26.234 18.062 1 97.62 94 ALA B N 1
ATOM 2459 C CA . ALA B 1 94 ? -5.324 26.266 17.812 1 97.62 94 ALA B CA 1
ATOM 2460 C C . ALA B 1 94 ? -4.98 27.234 16.688 1 97.62 94 ALA B C 1
ATOM 2462 O O . ALA B 1 94 ? -5.84 27.578 15.875 1 97.62 94 ALA B O 1
ATOM 2463 N N . LYS B 1 95 ? -3.777 27.703 16.703 1 97.94 95 LYS B N 1
ATOM 2464 C CA . LYS B 1 95 ? -3.305 28.547 15.594 1 97.94 95 LYS B CA 1
ATOM 2465 C C . LYS B 1 95 ? -3.271 27.766 14.289 1 97.94 95 LYS B C 1
ATOM 2467 O O . LYS B 1 95 ? -2.908 26.578 14.266 1 97.94 95 LYS B O 1
ATOM 2472 N N . THR B 1 96 ? -3.666 28.391 13.195 1 98.62 96 THR B N 1
ATOM 2473 C CA . THR B 1 96 ? -3.668 27.75 11.883 1 98.62 96 THR B CA 1
ATOM 2474 C C . THR B 1 96 ? -2.916 28.609 10.867 1 98.62 96 THR B C 1
ATOM 2476 O O . THR B 1 96 ? -3.074 29.828 10.836 1 98.62 96 THR B O 1
ATOM 2479 N N . ILE B 1 97 ? -2.061 27.984 10.133 1 98.81 97 ILE B N 1
ATOM 2480 C CA . ILE B 1 97 ? -1.367 28.578 8.992 1 98.81 97 ILE B CA 1
ATOM 2481 C C . ILE B 1 97 ? -1.791 27.875 7.707 1 98.81 97 ILE B C 1
ATOM 2483 O O . ILE B 1 97 ? -1.759 26.641 7.629 1 98.81 97 ILE B O 1
ATOM 2487 N N . ILE B 1 98 ? -2.201 28.594 6.695 1 98.81 98 ILE B N 1
ATOM 2488 C CA . ILE B 1 98 ? -2.525 28.047 5.383 1 98.81 98 ILE B CA 1
ATOM 2489 C C . ILE B 1 98 ? -1.478 28.5 4.363 1 98.81 98 ILE B C 1
ATOM 2491 O O . ILE B 1 98 ? -1.201 29.688 4.23 1 98.81 98 ILE B O 1
ATOM 2495 N N . ALA B 1 99 ? -0.886 27.547 3.707 1 98.88 99 ALA B N 1
ATOM 2496 C CA . ALA B 1 99 ? 0.13 27.812 2.695 1 98.88 99 ALA B CA 1
ATOM 2497 C C . ALA B 1 99 ? -0.461 27.75 1.29 1 98.88 99 ALA B C 1
ATOM 2499 O O . ALA B 1 99 ? -1.024 26.719 0.9 1 98.88 99 ALA B O 1
ATOM 2500 N N . GLY B 1 100 ? -0.307 28.812 0.515 1 98.81 100 GLY B N 1
ATOM 2501 C CA . GLY B 1 100 ? -0.782 28.906 -0.857 1 98.81 100 GLY B CA 1
ATOM 2502 C C . GLY B 1 100 ? 0.323 29.188 -1.854 1 98.81 100 GLY B C 1
ATOM 2503 O O . GLY B 1 100 ? 1.46 29.469 -1.467 1 98.81 100 GLY B O 1
ATOM 2504 N N . ALA B 1 101 ? -0.005 29.047 -3.127 1 98.88 101 ALA B N 1
ATOM 2505 C CA . ALA B 1 101 ? 0.94 29.328 -4.203 1 98.88 101 ALA B CA 1
ATOM 2506 C C . ALA B 1 101 ? 0.794 30.781 -4.688 1 98.88 101 ALA B C 1
ATOM 2508 O O . ALA B 1 101 ? -0.293 31.359 -4.617 1 98.88 101 ALA B O 1
ATOM 2509 N N . ASN B 1 102 ? 1.891 31.281 -5.262 1 98.75 102 ASN B N 1
ATOM 2510 C CA . ASN B 1 102 ? 1.945 32.688 -5.652 1 98.75 102 ASN B CA 1
ATOM 2511 C C . ASN B 1 102 ? 0.962 33 -6.777 1 98.75 102 ASN B C 1
ATOM 2513 O O . ASN B 1 102 ? 0.407 34.094 -6.844 1 98.75 102 ASN B O 1
ATOM 2517 N N . ASP B 1 103 ? 0.708 32 -7.625 1 98.69 103 ASP B N 1
ATOM 2518 C CA . ASP B 1 103 ? -0.158 32.25 -8.781 1 98.69 103 ASP B CA 1
ATOM 2519 C C . ASP B 1 103 ? -1.581 32.562 -8.336 1 98.69 103 ASP B C 1
ATOM 2521 O O . ASP B 1 103 ? -2.352 33.156 -9.102 1 98.69 103 ASP B O 1
ATOM 2525 N N . TYR B 1 104 ? -1.921 32.281 -7.105 1 98.56 104 TYR B N 1
ATOM 2526 C CA . TYR B 1 104 ? -3.293 32.469 -6.645 1 98.56 104 TYR B CA 1
ATOM 2527 C C . TYR B 1 104 ? -3.367 33.531 -5.555 1 98.56 104 TYR B C 1
ATOM 2529 O O . TYR B 1 104 ? -4.449 33.844 -5.039 1 98.56 104 TYR B O 1
ATOM 2537 N N . LYS B 1 105 ? -2.26 34.062 -5.148 1 98.44 105 LYS B N 1
ATOM 2538 C CA . LYS B 1 105 ? -2.133 34.969 -4.012 1 98.44 105 LYS B CA 1
ATOM 2539 C C . LYS B 1 105 ? -2.938 36.25 -4.234 1 98.44 105 LYS B C 1
ATOM 2541 O O . LYS B 1 105 ? -3.77 36.625 -3.4 1 98.44 105 LYS B O 1
ATOM 2546 N N . LEU B 1 106 ? -2.746 36.969 -5.328 1 98.06 106 LEU B N 1
ATOM 2547 C CA . LEU B 1 106 ? -3.33 38.281 -5.551 1 98.06 106 LEU B CA 1
ATOM 2548 C C . LEU B 1 106 ? -4.852 38.219 -5.543 1 98.06 106 LEU B C 1
ATOM 2550 O O . LEU B 1 106 ? -5.512 39 -4.848 1 98.06 106 LEU B O 1
ATOM 2554 N N . GLU B 1 107 ? -5.379 37.312 -6.34 1 97.88 107 GLU B N 1
ATOM 2555 C CA . GLU B 1 107 ? -6.832 37.125 -6.371 1 97.88 107 GLU B CA 1
ATOM 2556 C C . GLU B 1 107 ? -7.375 36.812 -4.988 1 97.88 107 GLU B C 1
ATOM 2558 O O . GLU B 1 107 ? -8.438 37.281 -4.598 1 97.88 107 GLU B O 1
ATOM 2563 N N . PHE B 1 108 ? -6.684 35.969 -4.27 1 98.12 108 PHE B N 1
ATOM 2564 C CA . PHE B 1 108 ? -7.145 35.531 -2.967 1 98.12 108 PHE B CA 1
ATOM 2565 C C . PHE B 1 108 ? -7.113 36.656 -1.949 1 98.12 108 PHE B C 1
ATOM 2567 O O . PHE B 1 108 ? -8.07 36.844 -1.201 1 98.12 108 PHE B O 1
ATOM 2574 N N . ILE B 1 109 ? -6.066 37.438 -1.896 1 97.5 109 ILE B N 1
ATOM 2575 C CA . ILE B 1 109 ? -5.855 38.406 -0.827 1 97.5 109 ILE B CA 1
ATOM 2576 C C . ILE B 1 109 ? -6.867 39.562 -0.954 1 97.5 109 ILE B C 1
ATOM 2578 O O . ILE B 1 109 ? -7.125 40.281 0.013 1 97.5 109 ILE B O 1
ATOM 2582 N N . VAL B 1 110 ? -7.441 39.812 -2.127 1 97.56 110 VAL B N 1
ATOM 2583 C CA . VAL B 1 110 ? -8.398 40.875 -2.289 1 97.56 110 VAL B CA 1
ATOM 2584 C C . VAL B 1 110 ? -9.82 40.344 -2.105 1 97.56 110 VAL B C 1
ATOM 2586 O O . VAL B 1 110 ? -10.789 41.094 -2.201 1 97.56 110 VAL B O 1
ATOM 2589 N N . SER B 1 111 ? -9.938 39.125 -1.873 1 96.81 111 SER B N 1
ATOM 2590 C CA . SER B 1 111 ? -11.25 38.5 -1.76 1 96.81 111 SER B CA 1
ATOM 2591 C C . SER B 1 111 ? -11.82 38.656 -0.355 1 96.81 111 SER B C 1
ATOM 2593 O O . SER B 1 111 ? -11.078 38.906 0.597 1 96.81 111 SER B O 1
ATOM 2595 N N . ASP B 1 112 ? -13.188 38.438 -0.201 1 96.75 112 ASP B N 1
ATOM 2596 C CA . ASP B 1 112 ? -13.867 38.438 1.09 1 96.75 112 ASP B CA 1
ATOM 2597 C C . ASP B 1 112 ? -13.414 37.25 1.95 1 96.75 112 ASP B C 1
ATOM 2599 O O . ASP B 1 112 ? -13.375 37.344 3.178 1 96.75 112 ASP B O 1
ATOM 2603 N N . ARG B 1 113 ? -13.086 36.188 1.292 1 96.69 113 ARG B N 1
ATOM 2604 C CA . ARG B 1 113 ? -12.641 35 2.012 1 96.69 113 ARG B CA 1
ATOM 2605 C C . ARG B 1 113 ? -11.383 35.312 2.826 1 96.69 113 ARG B C 1
ATOM 2607 O O . ARG B 1 113 ? -11.297 34.938 3.996 1 96.69 113 ARG B O 1
ATOM 2614 N N . TYR B 1 114 ? -10.453 35.938 2.168 1 97.12 114 TYR B N 1
ATOM 2615 C CA . TYR B 1 114 ? -9.211 36.281 2.863 1 97.12 114 TYR B CA 1
ATOM 2616 C C . TYR B 1 114 ? -9.492 37.094 4.113 1 97.12 114 TYR B C 1
ATOM 2618 O O . TYR B 1 114 ? -8.961 36.812 5.188 1 97.12 114 TYR B O 1
ATOM 2626 N N . ALA B 1 115 ? -10.328 38.094 3.992 1 97.19 115 ALA B N 1
ATOM 2627 C CA . ALA B 1 115 ? -10.688 38.969 5.113 1 97.19 115 ALA B CA 1
ATOM 2628 C C . ALA B 1 115 ? -11.328 38.156 6.242 1 97.19 115 ALA B C 1
ATOM 2630 O O . ALA B 1 115 ? -11.031 38.375 7.418 1 97.19 115 ALA B O 1
ATOM 2631 N N . ASN B 1 116 ? -12.195 37.281 5.875 1 97.06 116 ASN B N 1
ATOM 2632 C CA . ASN B 1 116 ? -12.883 36.469 6.859 1 97.06 116 ASN B CA 1
ATOM 2633 C C . ASN B 1 116 ? -11.914 35.562 7.602 1 97.06 116 ASN B C 1
ATOM 2635 O O . ASN B 1 116 ? -12.031 35.375 8.812 1 97.06 116 ASN B O 1
ATOM 2639 N N . PHE B 1 117 ? -10.977 34.938 6.902 1 97.75 117 PHE B N 1
ATOM 2640 C CA . PHE B 1 117 ? -9.961 34.094 7.512 1 97.75 117 PHE B CA 1
ATOM 2641 C C . PHE B 1 117 ? -9.086 34.875 8.469 1 97.75 117 PHE B C 1
ATOM 2643 O O . PHE B 1 117 ? -8.812 34.438 9.586 1 97.75 117 PHE B O 1
ATOM 2650 N N . THR B 1 118 ? -8.688 36.062 8.023 1 96.5 118 THR B N 1
ATOM 2651 C CA . THR B 1 118 ? -7.797 36.875 8.828 1 96.5 118 THR B CA 1
ATOM 2652 C C . THR B 1 118 ? -8.492 37.344 10.109 1 96.5 118 THR B C 1
ATOM 2654 O O . THR B 1 118 ? -7.863 37.406 11.164 1 96.5 118 THR B O 1
ATOM 2657 N N . LYS B 1 119 ? -9.766 37.625 9.992 1 96.25 119 LYS B N 1
ATOM 2658 C CA . LYS B 1 119 ? -10.547 38.031 11.164 1 96.25 119 LYS B CA 1
ATOM 2659 C C . LYS B 1 119 ? -10.594 36.906 12.195 1 96.25 119 LYS B C 1
ATOM 2661 O O . LYS B 1 119 ? -10.703 37.156 13.398 1 96.25 119 LYS B O 1
ATOM 2666 N N . ARG B 1 120 ? -10.484 35.719 11.734 1 96.38 120 ARG B N 1
ATOM 2667 C CA . ARG B 1 120 ? -10.523 34.562 12.609 1 96.38 120 ARG B CA 1
ATOM 2668 C C . ARG B 1 120 ? -9.133 34.219 13.156 1 96.38 120 ARG B C 1
ATOM 2670 O O . ARG B 1 120 ? -8.969 33.281 13.906 1 96.38 120 ARG B O 1
ATOM 2677 N N . GLY B 1 121 ? -8.156 34.969 12.703 1 96.81 121 GLY B N 1
ATOM 2678 C CA . GLY B 1 121 ? -6.809 34.781 13.227 1 96.81 121 GLY B CA 1
ATOM 2679 C C . GLY B 1 121 ? -5.988 33.781 12.422 1 96.81 121 GLY B C 1
ATOM 2680 O O . GLY B 1 121 ? -4.961 33.281 12.898 1 96.81 121 GLY B O 1
ATOM 2681 N N . ILE B 1 122 ? -6.422 33.406 11.211 1 98.19 122 ILE B N 1
ATOM 2682 C CA . ILE B 1 122 ? -5.703 32.469 10.359 1 98.19 122 ILE B CA 1
ATOM 2683 C C . ILE B 1 122 ? -4.559 33.188 9.648 1 98.19 122 ILE B C 1
ATOM 2685 O O . ILE B 1 122 ? -4.75 34.281 9.094 1 98.19 122 ILE B O 1
ATOM 2689 N N . ASP B 1 123 ? -3.383 32.656 9.688 1 98.12 123 ASP B N 1
ATOM 2690 C CA . ASP B 1 123 ? -2.219 33.188 8.984 1 98.12 123 ASP B CA 1
ATOM 2691 C C . ASP B 1 123 ? -2.039 32.531 7.629 1 98.12 123 ASP B C 1
ATOM 2693 O O . ASP B 1 123 ? -2.434 31.375 7.438 1 98.12 123 ASP B O 1
ATOM 2697 N N . PHE B 1 124 ? -1.417 33.25 6.738 1 98.62 124 PHE B N 1
ATOM 2698 C CA . PHE B 1 124 ? -1.159 32.719 5.402 1 98.62 124 PHE B CA 1
ATOM 2699 C C . PHE B 1 124 ? 0.32 32.844 5.055 1 98.62 124 PHE B C 1
ATOM 2701 O O . PHE B 1 124 ? 0.997 33.781 5.484 1 98.62 124 PHE B O 1
ATOM 2708 N N . PHE B 1 125 ? 0.833 31.906 4.359 1 98.75 125 PHE B N 1
ATOM 2709 C CA . PHE B 1 125 ? 2.164 31.875 3.762 1 98.75 125 PHE B CA 1
ATOM 2710 C C . PHE B 1 125 ? 2.082 31.562 2.273 1 98.75 125 PHE B C 1
ATOM 2712 O O . PHE B 1 125 ? 1.349 30.656 1.862 1 98.75 125 PHE B O 1
ATOM 2719 N N . PHE B 1 126 ? 2.732 32.375 1.411 1 98.81 126 PHE B N 1
ATOM 2720 C CA . PHE B 1 126 ? 2.693 32.125 -0.026 1 98.81 126 PHE B CA 1
ATOM 2721 C C . PHE B 1 126 ? 4.094 31.906 -0.575 1 98.81 126 PHE B C 1
ATOM 2723 O O . PHE B 1 126 ? 5.031 32.625 -0.228 1 98.81 126 PHE B O 1
ATOM 2730 N N . SER B 1 127 ? 4.285 30.875 -1.32 1 98.75 127 SER B N 1
ATOM 2731 C CA . SER B 1 127 ? 5.531 30.578 -2.016 1 98.75 127 SER B CA 1
ATOM 2732 C C . SER B 1 127 ? 5.293 29.656 -3.199 1 98.75 127 SER B C 1
ATOM 2734 O O . SER B 1 127 ? 4.258 28.984 -3.271 1 98.75 127 SER B O 1
ATOM 2736 N N . GLY B 1 128 ? 6.289 29.547 -4.082 1 98.69 128 GLY B N 1
ATOM 2737 C CA . GLY B 1 128 ? 6.125 28.75 -5.277 1 98.69 128 GLY B CA 1
ATOM 2738 C C . GLY B 1 128 ? 5.191 29.375 -6.297 1 98.69 128 GLY B C 1
ATOM 2739 O O . GLY B 1 128 ? 4.449 30.297 -5.977 1 98.69 128 GLY B O 1
ATOM 2740 N N . ASP B 1 129 ? 5.137 28.844 -7.484 1 98.19 129 ASP B N 1
ATOM 2741 C CA . ASP B 1 129 ? 4.297 29.406 -8.539 1 98.19 129 ASP B CA 1
ATOM 2742 C C . ASP B 1 129 ? 2.904 28.781 -8.523 1 98.19 129 ASP B C 1
ATOM 2744 O O . ASP B 1 129 ? 2 29.281 -7.848 1 98.19 129 ASP B O 1
ATOM 2748 N N . LYS B 1 130 ? 2.691 27.672 -9.156 1 98.06 130 LYS B N 1
ATOM 2749 C CA . LYS B 1 130 ? 1.386 27.031 -9.242 1 98.06 130 LYS B CA 1
ATOM 2750 C C . LYS B 1 130 ? 1.166 26.094 -8.055 1 98.06 130 LYS B C 1
ATOM 2752 O O . LYS B 1 130 ? 0.029 25.719 -7.754 1 98.06 130 LYS B O 1
ATOM 2757 N N . ARG B 1 131 ? 2.242 25.734 -7.402 1 98.25 131 ARG B N 1
ATOM 2758 C CA . ARG B 1 131 ? 2.234 24.891 -6.211 1 98.25 131 ARG B CA 1
ATOM 2759 C C . ARG B 1 131 ? 3.107 25.5 -5.113 1 98.25 131 ARG B C 1
ATOM 2761 O O . ARG B 1 131 ? 4.133 26.109 -5.398 1 98.25 131 ARG B O 1
ATOM 2768 N N . VAL B 1 132 ? 2.723 25.219 -3.881 1 98.81 132 VAL B N 1
ATOM 2769 C CA . VAL B 1 132 ? 3.51 25.672 -2.738 1 98.81 132 VAL B CA 1
ATOM 2770 C C . VAL B 1 132 ? 4.922 25.078 -2.82 1 98.81 132 VAL B C 1
ATOM 2772 O O . VAL B 1 132 ? 5.094 23.906 -3.117 1 98.81 132 VAL B O 1
ATOM 2775 N N . ASP B 1 133 ? 5.922 25.922 -2.695 1 98.81 133 ASP B N 1
ATOM 2776 C CA . ASP B 1 133 ? 7.285 25.438 -2.514 1 98.81 133 ASP B CA 1
ATOM 2777 C C . ASP B 1 133 ? 7.488 24.891 -1.104 1 98.81 133 ASP B C 1
ATOM 2779 O O . ASP B 1 133 ? 7.594 25.656 -0.142 1 98.81 133 ASP B O 1
ATOM 2783 N N . LEU B 1 134 ? 7.59 23.609 -1.015 1 98.81 134 LEU B N 1
ATOM 2784 C CA . LEU B 1 134 ? 7.605 22.938 0.284 1 98.81 134 LEU B CA 1
ATOM 2785 C C . LEU B 1 134 ? 8.891 23.25 1.043 1 98.81 134 LEU B C 1
ATOM 2787 O O . LEU B 1 134 ? 8.883 23.344 2.273 1 98.81 134 LEU B O 1
ATOM 2791 N N . LYS B 1 135 ? 9.984 23.391 0.403 1 98.75 135 LYS B N 1
ATOM 2792 C CA . LYS B 1 135 ? 11.227 23.766 1.067 1 98.75 135 LYS B CA 1
ATOM 2793 C C . LYS B 1 135 ? 11.117 25.141 1.693 1 98.75 135 LYS B C 1
ATOM 2795 O O . LYS B 1 135 ? 11.547 25.359 2.83 1 98.75 135 LYS B O 1
ATOM 2800 N N . ASP B 1 136 ? 10.531 26.078 0.926 1 98.81 136 ASP B N 1
ATOM 2801 C CA . ASP B 1 136 ? 10.289 27.422 1.467 1 98.81 136 ASP B CA 1
ATOM 2802 C C . ASP B 1 136 ? 9.367 27.359 2.682 1 98.81 136 ASP B C 1
ATOM 2804 O O . ASP B 1 136 ? 9.578 28.062 3.664 1 98.81 136 ASP B O 1
ATOM 2808 N N . LEU B 1 137 ? 8.352 26.578 2.547 1 98.88 137 LEU B N 1
ATOM 2809 C CA . LEU B 1 137 ? 7.414 26.438 3.652 1 98.88 137 LEU B CA 1
ATOM 2810 C C . LEU B 1 137 ? 8.109 25.906 4.898 1 98.88 137 LEU B C 1
ATOM 2812 O O . LEU B 1 137 ? 7.895 26.406 6.004 1 98.88 137 LEU B O 1
ATOM 2816 N N . MET B 1 138 ? 8.953 24.844 4.75 1 98.88 138 MET B N 1
ATOM 2817 C CA . MET B 1 138 ? 9.688 24.297 5.883 1 98.88 138 MET B CA 1
ATOM 2818 C C . MET B 1 138 ? 10.562 25.359 6.539 1 98.88 138 MET B C 1
ATOM 2820 O O . MET B 1 138 ? 10.617 25.453 7.77 1 98.88 138 MET B O 1
ATOM 2824 N N . ASN B 1 139 ? 11.242 26.109 5.703 1 98.75 139 ASN B N 1
ATOM 2825 C CA . ASN B 1 139 ? 12.07 27.188 6.219 1 98.75 139 ASN B CA 1
ATOM 2826 C C . ASN B 1 139 ? 11.25 28.188 7.027 1 98.75 139 ASN B C 1
ATOM 2828 O O . ASN B 1 139 ? 11.648 28.578 8.125 1 98.75 139 ASN B O 1
ATOM 2832 N N . TYR B 1 140 ? 10.18 28.609 6.469 1 98.81 140 TYR B N 1
ATOM 2833 C CA . TYR B 1 140 ? 9.297 29.547 7.141 1 98.81 140 TYR B CA 1
ATOM 2834 C C . TYR B 1 140 ? 8.828 29 8.484 1 98.81 140 TYR B C 1
ATOM 2836 O O . TYR B 1 140 ? 8.867 29.703 9.492 1 98.81 140 TYR B O 1
ATOM 2844 N N . LEU B 1 141 ? 8.344 27.734 8.484 1 98.88 141 LEU B N 1
ATOM 2845 C CA . LEU B 1 141 ? 7.844 27.109 9.711 1 98.88 141 LEU B CA 1
ATOM 2846 C C . LEU B 1 141 ? 8.938 27.047 10.773 1 98.88 141 LEU B C 1
ATOM 2848 O O . LEU B 1 141 ? 8.695 27.359 11.938 1 98.88 141 LEU B O 1
ATOM 2852 N N . TYR B 1 142 ? 10.094 26.641 10.359 1 98.75 142 TYR B N 1
ATOM 2853 C CA . TYR B 1 142 ? 11.219 26.562 11.281 1 98.75 142 TYR B CA 1
ATOM 2854 C C . TYR B 1 142 ? 11.5 27.938 11.906 1 98.75 142 TYR B C 1
ATOM 2856 O O . TYR B 1 142 ? 11.664 28.047 13.125 1 98.75 142 TYR B O 1
ATOM 2864 N N . GLU B 1 143 ? 11.555 28.984 11.07 1 98.31 143 GLU B N 1
ATOM 2865 C CA . GLU B 1 143 ? 11.828 30.344 11.531 1 98.31 143 GLU B CA 1
ATOM 2866 C C . GLU B 1 143 ? 10.703 30.859 12.43 1 98.31 143 GLU B C 1
ATOM 2868 O O . GLU B 1 143 ? 10.93 31.734 13.266 1 98.31 143 GLU B O 1
ATOM 2873 N N . SER B 1 144 ? 9.531 30.297 12.258 1 98.06 144 SER B N 1
ATOM 2874 C CA . SER B 1 144 ? 8.375 30.688 13.055 1 98.06 144 SER B CA 1
ATOM 2875 C C . SER B 1 144 ? 8.328 29.922 14.375 1 98.06 144 SER B C 1
ATOM 2877 O O . SER B 1 144 ? 7.348 30.016 15.117 1 98.06 144 SER B O 1
ATOM 2879 N N . GLY B 1 145 ? 9.305 29.031 14.633 1 98.25 145 GLY B N 1
ATOM 2880 C CA . GLY B 1 145 ? 9.422 28.375 15.922 1 98.25 145 GLY B CA 1
ATOM 2881 C C . GLY B 1 145 ? 8.961 26.938 15.898 1 98.25 145 GLY B C 1
ATOM 2882 O O . GLY B 1 145 ? 8.969 26.25 16.922 1 98.25 145 GLY B O 1
ATOM 2883 N N . ILE B 1 146 ? 8.562 26.422 14.836 1 98.75 146 ILE B N 1
ATOM 2884 C CA . ILE B 1 146 ? 8.156 25.031 14.695 1 98.75 146 ILE B CA 1
ATOM 2885 C C . ILE B 1 146 ? 9.375 24.172 14.367 1 98.75 146 ILE B C 1
ATOM 2887 O O . ILE B 1 146 ? 9.773 24.062 13.203 1 98.75 146 ILE B O 1
ATOM 2891 N N . LYS B 1 147 ? 9.891 23.547 15.367 1 98.75 147 LYS B N 1
ATOM 2892 C CA . LYS B 1 147 ? 11.109 22.75 15.227 1 98.75 147 LYS B CA 1
ATOM 2893 C C . LYS B 1 147 ? 10.789 21.297 14.914 1 98.75 147 LYS B C 1
ATOM 2895 O O . LYS B 1 147 ? 11.602 20.578 14.328 1 98.75 147 LYS B O 1
ATOM 2900 N N . THR B 1 148 ? 9.656 20.859 15.398 1 98.88 148 THR B N 1
ATOM 2901 C CA . THR B 1 148 ? 9.164 19.516 15.125 1 98.88 148 THR B CA 1
ATOM 2902 C C . THR B 1 148 ? 7.785 19.562 14.461 1 98.88 148 THR B C 1
ATOM 2904 O O . THR B 1 148 ? 6.918 20.328 14.891 1 98.88 148 THR B O 1
ATOM 2907 N N . LEU B 1 149 ? 7.656 18.859 13.383 1 98.94 149 LEU B N 1
ATOM 2908 C CA . LEU B 1 149 ? 6.441 18.891 12.586 1 98.94 149 LEU B CA 1
ATOM 2909 C C . LEU B 1 149 ? 5.922 17.469 12.336 1 98.94 149 LEU B C 1
ATOM 2911 O O . LEU B 1 149 ? 6.672 16.594 11.898 1 98.94 149 LEU B O 1
ATOM 2915 N N . MET B 1 150 ? 4.703 17.234 12.727 1 98.88 150 MET B N 1
ATOM 2916 C CA . MET B 1 150 ? 4.027 15.992 12.375 1 98.88 150 MET B CA 1
ATOM 2917 C C . MET B 1 150 ? 3.283 16.125 11.047 1 98.88 150 MET B C 1
ATOM 2919 O O . MET B 1 150 ? 2.48 17.047 10.875 1 98.88 150 MET B O 1
ATOM 2923 N N . LEU B 1 151 ? 3.648 15.312 10.133 1 98.88 151 LEU B N 1
ATOM 2924 C CA . LEU B 1 151 ? 2.943 15.211 8.859 1 98.88 151 LEU B CA 1
ATOM 2925 C C . LEU B 1 151 ? 1.89 14.109 8.906 1 98.88 151 LEU B C 1
ATOM 2927 O O . LEU B 1 151 ? 2.217 12.938 9.141 1 98.88 151 LEU B O 1
ATOM 2931 N N . GLU B 1 152 ? 0.619 14.359 8.695 1 96.38 152 GLU B N 1
ATOM 2932 C CA . GLU B 1 152 ? -0.448 13.367 8.766 1 96.38 152 GLU B CA 1
ATOM 2933 C C . GLU B 1 152 ? -1.097 13.156 7.398 1 96.38 152 GLU B C 1
ATOM 2935 O O . GLU B 1 152 ? -1.897 12.234 7.219 1 96.38 152 GLU B O 1
ATOM 2940 N N . GLY B 1 153 ? -0.692 13.836 6.375 1 86.75 153 GLY B N 1
ATOM 2941 C CA . GLY B 1 153 ? -1.191 13.617 5.023 1 86.75 153 GLY B CA 1
ATOM 2942 C C . GLY B 1 153 ? -1.694 14.891 4.367 1 86.75 153 GLY B C 1
ATOM 2943 O O . GLY B 1 153 ? -1.449 15.992 4.863 1 86.75 153 GLY B O 1
ATOM 2944 N N . GLY B 1 154 ? -2.201 14.586 3.064 1 94.62 154 GLY B N 1
ATOM 2945 C CA . GLY B 1 154 ? -2.666 13.336 2.49 1 94.62 154 GLY B CA 1
ATOM 2946 C C . GLY B 1 154 ? -1.636 12.664 1.599 1 94.62 154 GLY B C 1
ATOM 2947 O O . GLY B 1 154 ? -0.474 13.078 1.567 1 94.62 154 GLY B O 1
ATOM 2948 N N . SER B 1 155 ? -1.992 11.594 0.842 1 97.5 155 SER B N 1
ATOM 2949 C CA . SER B 1 155 ? -1.146 10.727 0.029 1 97.5 155 SER B CA 1
ATOM 2950 C C . SER B 1 155 ? -0.28 11.539 -0.928 1 97.5 155 SER B C 1
ATOM 2952 O O . SER B 1 155 ? 0.917 11.273 -1.068 1 97.5 155 SER B O 1
ATOM 2954 N N . THR B 1 156 ? -0.865 12.555 -1.582 1 97.19 156 THR B N 1
ATOM 2955 C CA . THR B 1 156 ? -0.146 13.375 -2.545 1 97.19 156 THR B CA 1
ATOM 2956 C C . THR B 1 156 ? 0.901 14.242 -1.845 1 97.19 156 THR B C 1
ATOM 2958 O O . THR B 1 156 ? 2.047 14.32 -2.293 1 97.19 156 THR B O 1
ATOM 2961 N N . LEU B 1 157 ? 0.506 14.93 -0.806 1 98.5 157 LEU B N 1
ATOM 2962 C CA . LEU B 1 157 ? 1.435 15.742 -0.03 1 98.5 157 LEU B CA 1
ATOM 2963 C C . LEU B 1 157 ? 2.566 14.891 0.535 1 98.5 157 LEU B C 1
ATOM 2965 O O . LEU B 1 157 ? 3.73 15.297 0.497 1 98.5 157 LEU B O 1
ATOM 2969 N N . ASN B 1 158 ? 2.242 13.68 1.082 1 98.69 158 ASN B N 1
ATOM 2970 C CA . ASN B 1 158 ? 3.26 12.773 1.598 1 98.69 158 ASN B CA 1
ATOM 2971 C C . ASN B 1 158 ? 4.348 12.5 0.561 1 98.69 158 ASN B C 1
ATOM 2973 O O . ASN B 1 158 ? 5.539 12.57 0.871 1 98.69 158 ASN B O 1
ATOM 2977 N N . PHE B 1 159 ? 3.926 12.258 -0.631 1 98.75 159 PHE B N 1
ATOM 2978 C CA . PHE B 1 159 ? 4.895 11.938 -1.672 1 98.75 159 PHE B CA 1
ATOM 2979 C C . PHE B 1 159 ? 5.742 13.156 -2.014 1 98.75 159 PHE B C 1
ATOM 2981 O O . PHE B 1 159 ? 6.961 13.047 -2.184 1 98.75 159 PHE B O 1
ATOM 2988 N N . SER B 1 160 ? 5.094 14.273 -2.207 1 98.5 160 SER B N 1
ATOM 2989 C CA . SER B 1 160 ? 5.84 15.492 -2.512 1 98.5 160 SER B CA 1
ATOM 2990 C C . SER B 1 160 ? 6.91 15.758 -1.462 1 98.5 160 SER B C 1
ATOM 2992 O O . SER B 1 160 ? 8.039 16.141 -1.798 1 98.5 160 SER B O 1
ATOM 2994 N N . MET B 1 161 ? 6.586 15.562 -0.183 1 98.56 161 MET B N 1
ATOM 2995 C CA . MET B 1 161 ? 7.504 15.812 0.923 1 98.56 161 MET B CA 1
ATOM 2996 C C . MET B 1 161 ? 8.68 14.844 0.881 1 98.56 161 MET B C 1
ATOM 2998 O O . MET B 1 161 ? 9.836 15.25 1.041 1 98.56 161 MET B O 1
ATOM 3002 N N . ILE B 1 162 ? 8.383 13.547 0.633 1 98.5 162 ILE B N 1
ATOM 3003 C CA . ILE B 1 162 ? 9.461 12.57 0.691 1 98.5 162 ILE B CA 1
ATOM 3004 C C . ILE B 1 162 ? 10.336 12.695 -0.552 1 98.5 162 ILE B C 1
ATOM 3006 O O . ILE B 1 162 ? 11.555 12.5 -0.483 1 98.5 162 ILE B O 1
ATOM 3010 N N . LYS B 1 163 ? 9.758 12.984 -1.673 1 97.88 163 LYS B N 1
ATOM 3011 C CA . LYS B 1 163 ? 10.508 13.195 -2.908 1 97.88 163 LYS B CA 1
ATOM 3012 C C . LYS B 1 163 ? 11.508 14.336 -2.76 1 97.88 163 LYS B C 1
ATOM 3014 O O . LYS B 1 163 ? 12.609 14.273 -3.305 1 97.88 163 LYS B O 1
ATOM 3019 N N . GLU B 1 164 ? 11.141 15.344 -1.995 1 97.56 164 GLU B N 1
ATOM 3020 C CA . GLU B 1 164 ? 11.984 16.516 -1.806 1 97.56 164 GLU B CA 1
ATOM 3021 C C . GLU B 1 164 ? 12.961 16.328 -0.649 1 97.56 164 GLU B C 1
ATOM 3023 O O . GLU B 1 164 ? 13.688 17.25 -0.28 1 97.56 164 GLU B O 1
ATOM 3028 N N . GLY B 1 165 ? 12.945 15.141 -0.044 1 98 165 GLY B N 1
ATOM 3029 C CA . GLY B 1 165 ? 13.875 14.844 1.037 1 98 165 GLY B CA 1
ATOM 3030 C C . GLY B 1 165 ? 13.523 15.555 2.332 1 98 165 GLY B C 1
ATOM 3031 O O . GLY B 1 165 ? 14.406 15.898 3.119 1 98 165 GLY B O 1
ATOM 3032 N N . LEU B 1 166 ? 12.219 15.766 2.607 1 98.56 166 LEU B N 1
ATOM 3033 C CA . LEU B 1 166 ? 11.812 16.641 3.701 1 98.56 166 LEU B CA 1
ATOM 3034 C C . LEU B 1 166 ? 11.258 15.836 4.871 1 98.56 166 LEU B C 1
ATOM 3036 O O . LEU B 1 166 ? 10.922 16.406 5.914 1 98.56 166 LEU B O 1
ATOM 3040 N N . ILE B 1 167 ? 11.117 14.555 4.793 1 98.75 167 ILE B N 1
ATOM 3041 C CA . ILE B 1 167 ? 10.648 13.695 5.879 1 98.75 167 ILE B CA 1
ATOM 3042 C C . ILE B 1 167 ? 11.844 13.039 6.562 1 98.75 167 ILE B C 1
ATOM 3044 O O . ILE B 1 167 ? 12.711 12.469 5.898 1 98.75 167 ILE B O 1
ATOM 3048 N N . ASP B 1 168 ? 11.883 13.094 7.891 1 98.69 168 ASP B N 1
ATOM 3049 C CA . ASP B 1 168 ? 13.016 12.555 8.641 1 98.69 168 ASP B CA 1
ATOM 3050 C C . ASP B 1 168 ? 12.688 11.18 9.219 1 98.69 168 ASP B C 1
ATOM 3052 O O . ASP B 1 168 ? 13.57 10.328 9.344 1 98.69 168 ASP B O 1
ATOM 3056 N N . GLU B 1 169 ? 11.477 11 9.625 1 98.62 169 GLU B N 1
ATOM 3057 C CA . GLU B 1 169 ? 11.008 9.789 10.289 1 98.62 169 GLU B CA 1
ATOM 3058 C C . GLU B 1 169 ? 9.609 9.414 9.812 1 98.62 169 GLU B C 1
ATOM 3060 O O . GLU B 1 169 ? 8.805 10.281 9.484 1 98.62 169 GLU B O 1
ATOM 3065 N N . ILE B 1 170 ? 9.367 8.094 9.75 1 98.81 170 ILE B N 1
ATOM 3066 C CA . ILE B 1 170 ? 8.047 7.57 9.414 1 98.81 170 ILE B CA 1
ATOM 3067 C C . ILE B 1 170 ? 7.566 6.629 10.516 1 98.81 170 ILE B C 1
ATOM 3069 O O . ILE B 1 170 ? 8.281 5.695 10.898 1 98.81 170 ILE B O 1
ATOM 3073 N N . ARG B 1 171 ? 6.445 6.922 11.031 1 98.75 171 ARG B N 1
ATOM 3074 C CA . ARG B 1 171 ? 5.758 6.082 12.008 1 98.75 171 ARG B CA 1
ATOM 3075 C C . ARG B 1 171 ? 4.402 5.629 11.477 1 98.75 171 ARG B C 1
ATOM 3077 O O . ARG B 1 171 ? 3.494 6.445 11.305 1 98.75 171 ARG B O 1
ATOM 3084 N N . ILE B 1 172 ? 4.238 4.367 11.32 1 98.38 172 ILE B N 1
ATOM 3085 C CA . ILE B 1 172 ? 3.004 3.9 10.695 1 98.38 172 ILE B CA 1
ATOM 3086 C C . ILE B 1 172 ? 2.35 2.842 11.586 1 98.38 172 ILE B C 1
ATOM 3088 O O . ILE B 1 172 ? 3.041 2.021 12.195 1 98.38 172 ILE B O 1
ATOM 3092 N N . CYS B 1 173 ? 1.107 2.939 11.742 1 98.56 173 CYS B N 1
ATOM 3093 C CA . CYS B 1 173 ? 0.255 1.886 12.281 1 98.56 173 CYS B CA 1
ATOM 3094 C C . CYS B 1 173 ? -0.296 1.005 11.164 1 98.56 173 CYS B C 1
ATOM 3096 O O . CYS B 1 173 ? -1.044 1.478 10.305 1 98.56 173 CYS B O 1
ATOM 3098 N N . VAL B 1 174 ? 0.092 -0.252 11.117 1 98.69 174 VAL B N 1
ATOM 3099 C CA . VAL B 1 174 ? -0.438 -1.206 10.148 1 98.69 174 VAL B CA 1
ATOM 3100 C C . VAL B 1 174 ? -1.578 -2.004 10.781 1 98.69 174 VAL B C 1
ATOM 3102 O O . VAL B 1 174 ? -1.35 -2.828 11.664 1 98.69 174 VAL B O 1
ATOM 3105 N N . ALA B 1 175 ? -2.779 -1.733 10.359 1 98.44 175 ALA B N 1
ATOM 3106 C CA . ALA B 1 175 ? -3.947 -2.459 10.852 1 98.44 175 ALA B CA 1
ATOM 3107 C C . ALA B 1 175 ? -4.047 -3.838 10.211 1 98.44 175 ALA B C 1
ATOM 3109 O O . ALA B 1 175 ? -3.707 -4.008 9.039 1 98.44 175 ALA B O 1
ATOM 3110 N N . PRO B 1 176 ? -4.57 -4.789 10.883 1 97.94 176 PRO B N 1
ATOM 3111 C CA . PRO B 1 176 ? -4.562 -6.18 10.414 1 97.94 176 PRO B CA 1
ATOM 3112 C C . PRO B 1 176 ? -5.75 -6.508 9.508 1 97.94 176 PRO B C 1
ATOM 3114 O O . PRO B 1 176 ? -6.52 -7.422 9.812 1 97.94 176 PRO B O 1
ATOM 3117 N N . PHE B 1 177 ? -5.902 -5.828 8.438 1 98.25 177 PHE B N 1
ATOM 3118 C CA . PHE B 1 177 ? -6.906 -6.168 7.434 1 98.25 177 PHE B CA 1
ATOM 3119 C C . PHE B 1 177 ? -6.523 -5.617 6.07 1 98.25 177 PHE B C 1
ATOM 3121 O O . PHE B 1 177 ? -5.531 -4.895 5.941 1 98.25 177 PHE B O 1
ATOM 3128 N N . VAL B 1 178 ? -7.242 -6.027 5.035 1 98.38 178 VAL B N 1
ATOM 3129 C CA . VAL B 1 178 ? -7.023 -5.605 3.654 1 98.38 178 VAL B CA 1
ATOM 3130 C C . VAL B 1 178 ? -8.328 -5.074 3.066 1 98.38 178 VAL B C 1
ATOM 3132 O O . VAL B 1 178 ? -9.406 -5.613 3.332 1 98.38 178 VAL B O 1
ATOM 3135 N N . VAL B 1 179 ? -8.188 -3.994 2.238 1 98.62 179 VAL B N 1
ATOM 3136 C CA . VAL B 1 179 ? -9.391 -3.479 1.588 1 98.62 179 VAL B CA 1
ATOM 3137 C C . VAL B 1 179 ? -9.219 -3.533 0.071 1 98.62 179 VAL B C 1
ATOM 3139 O O . VAL B 1 179 ? -10.203 -3.547 -0.67 1 98.62 179 VAL B O 1
ATOM 3142 N N . GLY B 1 180 ? -7.941 -3.523 -0.408 1 98.62 180 GLY B N 1
ATOM 3143 C CA . GLY B 1 180 ? -7.691 -3.572 -1.84 1 98.62 180 GLY B CA 1
ATOM 3144 C C . GLY B 1 180 ? -8.18 -2.336 -2.574 1 98.62 180 GLY B C 1
ATOM 3145 O O . GLY B 1 180 ? -8.469 -1.312 -1.951 1 98.62 180 GLY B O 1
ATOM 3146 N N . GLY B 1 181 ? -8.156 -2.445 -3.939 1 98.5 181 GLY B N 1
ATOM 3147 C CA . GLY B 1 181 ? -8.656 -1.374 -4.789 1 98.5 181 GLY B CA 1
ATOM 3148 C C . GLY B 1 181 ? -7.555 -0.651 -5.543 1 98.5 181 GLY B C 1
ATOM 3149 O O . GLY B 1 181 ? -6.703 -0 -4.934 1 98.5 181 GLY B O 1
ATOM 3150 N N . LYS B 1 182 ? -7.656 -0.717 -6.828 1 97.94 182 LYS B N 1
ATOM 3151 C CA . LYS B 1 182 ? -6.695 -0.015 -7.676 1 97.94 182 LYS B CA 1
ATOM 3152 C C . LYS B 1 182 ? -6.777 1.494 -7.465 1 97.94 182 LYS B C 1
ATOM 3154 O O . LYS B 1 182 ? -5.77 2.197 -7.57 1 97.94 182 LYS B O 1
ATOM 3159 N N . ASP B 1 183 ? -7.992 1.979 -7.086 1 97.75 183 ASP B N 1
ATOM 3160 C CA . ASP B 1 183 ? -8.219 3.416 -6.977 1 97.75 183 ASP B CA 1
ATOM 3161 C C . ASP B 1 183 ? -8.219 3.861 -5.516 1 97.75 183 ASP B C 1
ATOM 3163 O O . ASP B 1 183 ? -8.57 5.004 -5.211 1 97.75 183 ASP B O 1
ATOM 3167 N N . SER B 1 184 ? -7.965 2.938 -4.625 1 98.38 184 SER B N 1
ATOM 3168 C CA . SER B 1 184 ? -7.789 3.314 -3.225 1 98.38 184 SER B CA 1
ATOM 3169 C C . SER B 1 184 ? -6.531 4.152 -3.031 1 98.38 184 SER B C 1
ATOM 3171 O O . SER B 1 184 ? -5.555 3.998 -3.768 1 98.38 184 SER B O 1
ATOM 3173 N N . HIS B 1 185 ? -6.539 5.016 -2.037 1 98.12 185 HIS B N 1
ATOM 3174 C CA . HIS B 1 185 ? -5.379 5.848 -1.753 1 98.12 185 HIS B CA 1
ATOM 3175 C C . HIS B 1 185 ? -4.344 5.086 -0.931 1 98.12 185 HIS B C 1
ATOM 3177 O O . HIS B 1 185 ? -4.695 4.379 0.017 1 98.12 185 HIS B O 1
ATOM 3183 N N . THR B 1 186 ? -3.115 5.215 -1.345 1 98.56 186 THR B N 1
ATOM 3184 C CA . THR B 1 186 ? -2.027 4.609 -0.584 1 98.56 186 THR B CA 1
ATOM 3185 C C . THR B 1 186 ? -1.281 5.668 0.226 1 98.56 186 THR B C 1
ATOM 3187 O O . THR B 1 186 ? -1.588 6.855 0.132 1 98.56 186 THR B O 1
ATOM 3190 N N . LEU B 1 187 ? -0.324 5.246 1.002 1 98.56 187 LEU B N 1
ATOM 3191 C CA . LEU B 1 187 ? 0.421 6.141 1.879 1 98.56 187 LEU B CA 1
ATOM 3192 C C . LEU B 1 187 ? 1.128 7.227 1.075 1 98.56 187 LEU B C 1
ATOM 3194 O O . LEU B 1 187 ? 1.154 8.391 1.483 1 98.56 187 LEU B O 1
ATOM 3198 N N . PHE B 1 188 ? 1.751 6.824 -0.043 1 98.75 188 PHE B N 1
ATOM 3199 C CA . PHE B 1 188 ? 2.424 7.738 -0.958 1 98.75 188 PHE B CA 1
ATOM 3200 C C . PHE B 1 188 ? 1.872 7.59 -2.371 1 98.75 188 PHE B C 1
ATOM 3202 O O . PHE B 1 188 ? 2.209 6.641 -3.078 1 98.75 188 PHE B O 1
ATOM 3209 N N . ASP B 1 189 ? 1.026 8.539 -2.801 1 98.12 189 ASP B N 1
ATOM 3210 C CA . ASP B 1 189 ? 0.563 8.586 -4.184 1 98.12 189 ASP B CA 1
ATOM 3211 C C . ASP B 1 189 ? 1.495 9.43 -5.051 1 98.12 189 ASP B C 1
ATOM 3213 O O . ASP B 1 189 ? 2.688 9.133 -5.16 1 98.12 189 ASP B O 1
ATOM 3217 N N . GLY B 1 190 ? 0.922 10.477 -5.688 1 97.5 190 GLY B N 1
ATOM 3218 C CA . GLY B 1 190 ? 1.755 11.312 -6.543 1 97.5 190 GLY B CA 1
ATOM 3219 C C . GLY B 1 190 ? 2.256 10.586 -7.773 1 97.5 190 GLY B C 1
ATOM 3220 O O . GLY B 1 190 ? 1.673 9.578 -8.188 1 97.5 190 GLY B O 1
ATOM 3221 N N . GLU B 1 191 ? 3.301 11.133 -8.43 1 97.88 191 GLU B N 1
ATOM 3222 C CA . GLU B 1 191 ? 3.832 10.578 -9.672 1 97.88 191 GLU B CA 1
ATOM 3223 C C . GLU B 1 191 ? 4.59 9.273 -9.406 1 97.88 191 GLU B C 1
ATOM 3225 O O . GLU B 1 191 ? 4.625 8.391 -10.266 1 97.88 191 GLU B O 1
ATOM 3230 N N . GLY B 1 192 ? 5.176 9.125 -8.188 1 98.38 192 GLY B N 1
ATOM 3231 C CA . GLY B 1 192 ? 6.012 7.98 -7.863 1 98.38 192 GLY B CA 1
ATOM 3232 C C . GLY B 1 192 ? 7.332 7.973 -8.609 1 98.38 192 GLY B C 1
ATOM 3233 O O . GLY B 1 192 ? 7.547 8.789 -9.508 1 98.38 192 GLY B O 1
ATOM 3234 N N . PHE B 1 193 ? 8.242 7.16 -8.188 1 98.5 193 PHE B N 1
ATOM 3235 C CA . PHE B 1 193 ? 9.5 6.934 -8.891 1 98.5 193 PHE B CA 1
ATOM 3236 C C . PHE B 1 193 ? 9.312 5.914 -10.008 1 98.5 193 PHE B C 1
ATOM 3238 O O . PHE B 1 193 ? 8.43 5.062 -9.938 1 98.5 193 PHE B O 1
ATOM 3245 N N . ASP B 1 194 ? 10.156 5.938 -11.031 1 98 194 ASP B N 1
ATOM 3246 C CA . ASP B 1 194 ? 9.992 5.074 -12.195 1 98 194 ASP B CA 1
ATOM 3247 C C . ASP B 1 194 ? 10.492 3.66 -11.898 1 98 194 ASP B C 1
ATOM 3249 O O . ASP B 1 194 ? 9.93 2.682 -12.398 1 98 194 ASP B O 1
ATOM 3253 N N . THR B 1 195 ? 11.57 3.521 -11.117 1 98.12 195 THR B N 1
ATOM 3254 C CA . THR B 1 195 ? 12.133 2.209 -10.812 1 98.12 195 THR B CA 1
ATOM 3255 C C . THR B 1 195 ? 12.266 2.016 -9.305 1 98.12 195 THR B C 1
ATOM 3257 O O . THR B 1 195 ? 12.359 2.99 -8.555 1 98.12 195 THR B O 1
ATOM 3260 N N . MET B 1 196 ? 12.344 0.79 -8.844 1 97.75 196 MET B N 1
ATOM 3261 C CA . MET B 1 196 ? 12.508 0.473 -7.426 1 97.75 196 MET B CA 1
ATOM 3262 C C . MET B 1 196 ? 13.812 1.042 -6.887 1 97.75 196 MET B C 1
ATOM 3264 O O . MET B 1 196 ? 13.867 1.528 -5.758 1 97.75 196 MET B O 1
ATOM 3268 N N . ASP B 1 197 ? 14.828 1.079 -7.738 1 96.81 197 ASP B N 1
ATOM 3269 C CA . ASP B 1 197 ? 16.156 1.536 -7.332 1 96.81 197 ASP B CA 1
ATOM 3270 C C . ASP B 1 197 ? 16.156 3.031 -7.02 1 96.81 197 ASP B C 1
ATOM 3272 O O . ASP B 1 197 ? 17.016 3.52 -6.285 1 96.81 197 ASP B O 1
ATOM 3276 N N . GLU B 1 198 ? 15.188 3.752 -7.582 1 97.69 198 GLU B N 1
ATOM 3277 C CA . GLU B 1 198 ? 15.094 5.195 -7.387 1 97.69 198 GLU B CA 1
ATOM 3278 C C . GLU B 1 198 ? 14.336 5.527 -6.102 1 97.69 198 GLU B C 1
ATOM 3280 O O . GLU B 1 198 ? 14.273 6.691 -5.699 1 97.69 198 GLU B O 1
ATOM 3285 N N . GLY B 1 199 ? 13.789 4.527 -5.438 1 97.75 199 GLY B N 1
ATOM 3286 C CA . GLY B 1 199 ? 12.992 4.742 -4.238 1 97.75 199 GLY B CA 1
ATOM 3287 C C . GLY B 1 199 ? 13.789 5.316 -3.084 1 97.75 199 GLY B C 1
ATOM 3288 O O . GLY B 1 199 ? 15.023 5.219 -3.066 1 97.75 199 GLY B O 1
ATOM 3289 N N . VAL B 1 200 ? 13.133 5.914 -2.105 1 98.56 200 VAL B N 1
ATOM 3290 C CA . VAL B 1 200 ? 13.758 6.488 -0.919 1 98.56 200 VAL B CA 1
ATOM 3291 C C . VAL B 1 200 ? 14 5.395 0.118 1 98.56 200 VAL B C 1
ATOM 3293 O O . VAL B 1 200 ? 13.062 4.703 0.53 1 98.56 200 VAL B O 1
ATOM 3296 N N . ARG B 1 201 ? 15.203 5.254 0.577 1 98.31 201 ARG B N 1
ATOM 3297 C CA . ARG B 1 201 ? 15.602 4.18 1.481 1 98.31 201 ARG B CA 1
ATOM 3298 C C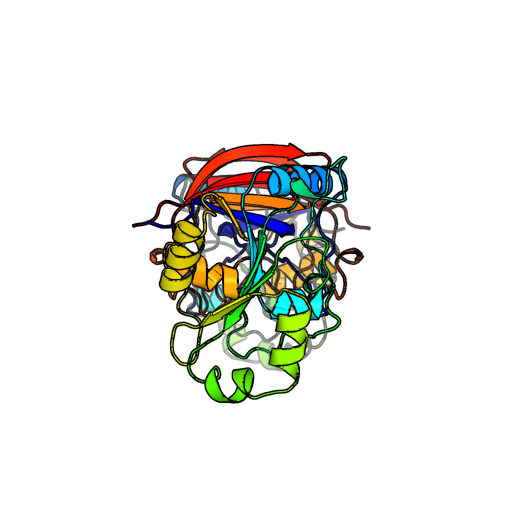 . ARG B 1 201 ? 15.266 4.531 2.928 1 98.31 201 ARG B C 1
ATOM 3300 O O . ARG B 1 201 ? 15.312 5.699 3.314 1 98.31 201 ARG B O 1
ATOM 3307 N N . LEU B 1 202 ? 14.953 3.525 3.672 1 98.69 202 LEU B N 1
ATOM 3308 C CA . LEU B 1 202 ? 14.578 3.646 5.074 1 98.69 202 LEU B CA 1
ATOM 3309 C C . LEU B 1 202 ? 15.375 2.678 5.941 1 98.69 202 LEU B C 1
ATOM 3311 O O . LEU B 1 202 ? 15.984 1.736 5.426 1 98.69 202 LEU B O 1
ATOM 3315 N N . GLU B 1 203 ? 15.383 2.963 7.18 1 98.5 203 GLU B N 1
ATOM 3316 C CA . GLU B 1 203 ? 15.938 2.062 8.188 1 98.5 203 GLU B CA 1
ATOM 3317 C C . GLU B 1 203 ? 14.945 1.822 9.32 1 98.5 203 GLU B C 1
ATOM 3319 O O . GLU B 1 203 ? 14.562 2.76 10.023 1 98.5 203 GLU B O 1
ATOM 3324 N N . LEU B 1 204 ? 14.484 0.575 9.453 1 98.44 204 LEU B N 1
ATOM 3325 C CA . LEU B 1 204 ? 13.602 0.215 10.555 1 98.44 204 LEU B CA 1
ATOM 3326 C C . LEU B 1 204 ? 14.352 0.262 11.883 1 98.44 204 LEU B C 1
ATOM 3328 O O . LEU B 1 204 ? 15.305 -0.487 12.094 1 98.44 204 LEU B O 1
ATOM 3332 N N . PHE B 1 205 ? 13.906 1.162 12.797 1 97.81 205 PHE B N 1
ATOM 3333 C CA . PHE B 1 205 ? 14.648 1.247 14.047 1 97.81 205 PHE B CA 1
ATOM 3334 C C . PHE B 1 205 ? 13.789 0.797 15.219 1 97.81 205 PHE B C 1
ATOM 3336 O O . PHE B 1 205 ? 14.305 0.555 16.312 1 97.81 205 PHE B O 1
ATOM 3343 N N . ASP B 1 206 ? 12.453 0.642 14.992 1 97.56 206 ASP B N 1
ATOM 3344 C CA . ASP B 1 206 ? 11.57 0.129 16.031 1 97.56 206 ASP B CA 1
ATOM 3345 C C . ASP B 1 206 ? 10.297 -0.471 15.43 1 97.56 206 ASP B C 1
ATOM 3347 O O . ASP B 1 206 ? 9.852 -0.049 14.367 1 97.56 206 ASP B O 1
ATOM 3351 N N . SER B 1 207 ? 9.781 -1.544 16.062 1 97.81 207 SER B N 1
ATOM 3352 C CA . SER B 1 207 ? 8.523 -2.203 15.711 1 97.81 207 SER B CA 1
ATOM 3353 C C . SER B 1 207 ? 7.898 -2.885 16.922 1 97.81 207 SER B C 1
ATOM 3355 O O . SER B 1 207 ? 8.594 -3.521 17.719 1 97.81 207 SER B O 1
ATOM 3357 N N . PHE B 1 208 ? 6.621 -2.689 17.109 1 97.56 208 PHE B N 1
ATOM 3358 C CA . PHE B 1 208 ? 5.957 -3.326 18.234 1 97.56 208 PHE B CA 1
ATOM 3359 C C . PHE B 1 208 ? 4.461 -3.455 17.984 1 97.56 208 PHE B C 1
ATOM 3361 O O . PHE B 1 208 ? 3.896 -2.709 17.188 1 97.56 208 PHE B O 1
ATOM 3368 N N . LYS B 1 209 ? 3.838 -4.402 18.719 1 96.69 209 LYS B N 1
ATOM 3369 C CA . LYS B 1 209 ? 2.389 -4.578 18.656 1 96.69 209 LYS B CA 1
ATOM 3370 C C . LYS B 1 209 ? 1.675 -3.598 19.578 1 96.69 209 LYS B C 1
ATOM 3372 O O . LYS B 1 209 ? 2.139 -3.332 20.688 1 96.69 209 LYS B O 1
ATOM 3377 N N . LEU B 1 210 ? 0.673 -3.045 19.156 1 97.38 210 LEU B N 1
ATOM 3378 C CA . LEU B 1 210 ? -0.245 -2.207 19.922 1 97.38 210 LEU B CA 1
ATOM 3379 C C . LEU B 1 210 ? -1.687 -2.664 19.719 1 97.38 210 LEU B C 1
ATOM 3381 O O . LEU B 1 210 ? -2.348 -2.252 18.766 1 97.38 210 LEU B O 1
ATOM 3385 N N . GLY B 1 211 ? -2.207 -3.453 20.719 1 95.44 211 GLY B N 1
ATOM 3386 C CA . GLY B 1 211 ? -3.436 -4.18 20.438 1 95.44 211 GLY B CA 1
ATOM 3387 C C . GLY B 1 211 ? -3.311 -5.133 19.266 1 95.44 211 GLY B C 1
ATOM 3388 O O . GLY B 1 211 ? -2.418 -5.984 19.25 1 95.44 211 GLY B O 1
ATOM 3389 N N . ASP B 1 212 ? -4.172 -4.996 18.297 1 94.62 212 ASP B N 1
ATOM 3390 C CA . ASP B 1 212 ? -4.137 -5.852 17.109 1 94.62 212 ASP B CA 1
ATOM 3391 C C . ASP B 1 212 ? -3.316 -5.215 15.992 1 94.62 212 ASP B C 1
ATOM 3393 O O . ASP B 1 212 ? -3.051 -5.848 14.969 1 94.62 212 ASP B O 1
ATOM 3397 N N . ASP B 1 213 ? -2.867 -4 16.219 1 97.56 213 ASP B N 1
ATOM 3398 C CA . ASP B 1 213 ? -2.125 -3.264 15.203 1 97.56 213 ASP B CA 1
ATOM 3399 C C . ASP B 1 213 ? -0.622 -3.498 15.344 1 97.56 213 ASP B C 1
ATOM 3401 O O . ASP B 1 213 ? -0.155 -3.971 16.375 1 97.56 213 ASP B O 1
ATOM 3405 N N . LEU B 1 214 ? 0.068 -3.328 14.281 1 98.44 214 LEU B N 1
ATOM 3406 C CA . LEU B 1 214 ? 1.527 -3.328 14.266 1 98.44 214 LEU B CA 1
ATOM 3407 C C . LEU B 1 214 ? 2.066 -1.921 14.031 1 98.44 214 LEU B C 1
ATOM 3409 O O . LEU B 1 214 ? 1.672 -1.252 13.07 1 98.44 214 LEU B O 1
ATOM 3413 N N . ILE B 1 215 ? 2.891 -1.426 14.93 1 98.62 215 ILE B N 1
ATOM 3414 C CA . ILE B 1 215 ? 3.529 -0.123 14.781 1 98.62 215 ILE B CA 1
ATOM 3415 C C . ILE B 1 215 ? 4.93 -0.299 14.203 1 98.62 215 ILE B C 1
ATOM 3417 O O . ILE B 1 215 ? 5.711 -1.125 14.68 1 98.62 215 ILE B O 1
ATOM 3421 N N . LEU B 1 216 ? 5.219 0.401 13.164 1 98.75 216 LEU B N 1
ATOM 3422 C CA . LEU B 1 216 ? 6.531 0.417 12.523 1 98.75 216 LEU B CA 1
ATOM 3423 C C . LEU B 1 216 ? 7.121 1.822 12.531 1 98.75 216 LEU B C 1
ATOM 3425 O O . LEU B 1 216 ? 6.438 2.789 12.188 1 98.75 216 LEU B O 1
ATOM 3429 N N . GLN B 1 217 ? 8.375 1.941 12.93 1 98.81 217 GLN B N 1
ATOM 3430 C CA . GLN B 1 217 ? 9.055 3.23 12.938 1 98.81 217 GLN B CA 1
ATOM 3431 C C . GLN B 1 217 ? 10.359 3.168 12.156 1 98.81 217 GLN B C 1
ATOM 3433 O O . GLN B 1 217 ? 11.203 2.307 12.406 1 98.81 217 GLN B O 1
ATOM 3438 N N . TYR B 1 218 ? 10.477 4.07 11.195 1 98.81 218 TYR B N 1
ATOM 3439 C CA . TYR B 1 218 ? 11.617 4.094 10.281 1 98.81 218 TYR B CA 1
ATOM 3440 C C . TYR B 1 218 ? 12.312 5.445 10.312 1 98.81 218 TYR B C 1
ATOM 3442 O O . TYR B 1 218 ? 11.664 6.488 10.398 1 98.81 218 TYR B O 1
ATOM 3450 N N . LYS B 1 219 ? 13.633 5.461 10.219 1 98.75 219 LYS B N 1
ATOM 3451 C CA . LYS B 1 219 ? 14.391 6.641 9.812 1 98.75 219 LYS B CA 1
ATOM 3452 C C . LYS B 1 219 ? 14.461 6.75 8.289 1 98.75 219 LYS B C 1
ATOM 3454 O O . LYS B 1 219 ? 14.648 5.746 7.598 1 98.75 219 LYS B O 1
ATOM 3459 N N . VAL B 1 220 ? 14.258 7.914 7.785 1 98.75 220 VAL B N 1
ATOM 3460 C CA . VAL B 1 220 ? 14.43 8.117 6.352 1 98.75 220 VAL B CA 1
ATOM 3461 C C . VAL B 1 220 ? 15.891 8.406 6.039 1 98.75 220 VAL B C 1
ATOM 3463 O O . VAL B 1 220 ? 16.5 9.289 6.645 1 98.75 220 VAL B O 1
ATOM 3466 N N . LEU B 1 221 ? 16.453 7.551 5.066 1 96.81 221 LEU B N 1
ATOM 3467 C CA . LEU B 1 221 ? 17.859 7.703 4.734 1 96.81 221 LEU B CA 1
ATOM 3468 C C . LEU B 1 221 ? 18.031 8.641 3.541 1 96.81 221 LEU B C 1
ATOM 3470 O O . LEU B 1 221 ? 17.953 8.203 2.389 1 96.81 221 LEU B O 1
ATOM 3474 N N . ASN B 1 222 ? 17.703 9.812 3.633 1 76 222 ASN B N 1
ATOM 3475 C CA . ASN B 1 222 ? 17.797 10.82 2.576 1 76 222 ASN B CA 1
ATOM 3476 C C . ASN B 1 222 ? 19.203 10.867 1.982 1 76 222 ASN B C 1
ATOM 3478 O O . ASN B 1 222 ? 20.188 10.641 2.688 1 76 222 ASN B O 1
ATOM 3482 N N . LYS B 1 223 ? 19.328 10.828 0.598 1 60.44 223 LYS B N 1
ATOM 3483 C CA . LYS B 1 223 ? 20.625 10.969 -0.068 1 60.44 223 LYS B CA 1
ATOM 3484 C C . LYS B 1 223 ? 21.234 12.344 0.186 1 60.44 223 LYS B C 1
ATOM 3486 O O . LYS B 1 223 ? 20.5 13.312 0.427 1 60.44 223 LYS B O 1
#

InterPro domains:
  IPR002734 Bacterial bifunctional deaminase-reductase, C-terminal [PF01872] (3-216)
  IPR006401 2,5-diamino-6-hydroxy-4-(5-phosphoribosylamino)pyrimidine 1-reductase, archaeal [TIGR01508] (3-219)
  IPR011549 Riboflavin-specific deaminase, C-terminal [TIGR00227] (1-220)
  IPR024072 Dihydrofolate reductase-like domain superfamily [G3DSA:3.40.430.10] (1-221)
  IPR024072 Dihydrofolate reductase-like domain superfamily [SSF53597] (2-217)
  IPR050765 Riboflavin Biosynthesis HTP Reductase [PTHR38011] (2-220)

Solvent-accessible surface area (backbone atoms only — not comparable to full-atom values): 22181 Å² total; per-residue (Å²): 115,60,36,52,22,35,36,43,48,51,23,30,63,46,14,38,42,24,25,65,73,61,30,56,74,61,68,54,72,69,50,50,37,52,52,28,54,49,42,47,72,26,45,22,36,34,33,23,44,68,42,44,73,74,62,48,48,65,73,57,47,74,74,51,95,67,56,67,86,40,30,18,36,30,34,34,48,24,32,76,67,71,74,59,81,82,37,53,50,54,43,82,72,36,56,30,36,40,30,21,5,46,74,44,41,67,71,42,66,74,33,71,64,42,54,55,41,46,76,54,61,45,42,76,46,72,36,43,50,83,43,52,34,62,69,60,48,35,34,51,39,28,77,71,66,26,53,30,30,35,35,65,30,30,28,48,53,43,26,57,38,49,74,68,60,56,47,45,29,39,38,36,38,34,24,45,29,38,43,41,15,56,70,25,40,31,54,27,15,47,84,39,35,62,37,50,85,68,29,51,42,42,42,80,77,48,72,49,75,54,87,80,28,38,37,42,32,29,39,46,55,69,131,116,61,35,52,21,34,35,42,48,50,24,30,64,47,15,36,43,23,25,65,72,60,30,56,75,62,67,54,73,68,51,50,38,52,52,28,54,49,43,46,72,26,44,23,36,34,34,22,42,68,41,44,72,73,63,49,50,64,73,59,46,75,73,52,96,66,55,66,85,41,31,17,36,31,35,35,48,25,31,76,66,71,76,60,82,84,37,54,50,54,42,82,73,37,58,30,38,39,33,20,4,47,75,41,42,70,71,41,66,75,33,70,64,42,54,54,41,45,75,55,60,43,44,77,46,72,36,43,51,83,44,52,33,61,69,59,49,34,35,50,40,29,76,70,66,27,54,30,31,35,35,64,28,30,28,47,52,42,27,56,38,50,75,70,59,54,48,45,29,40,38,36,38,35,23,45,30,38,42,41,15,55,71,25,38,30,54,27,15,47,85,39,35,61,36,51,87,68,29,52,41,40,41,80,79,47,73,48,76,54,86,78,27,37,36,40,31,28,40,46,53,70,131

Radius of gyration: 24.56 Å; Cα contacts (8 Å, |Δi|>4): 1113; chains: 2; bounding box: 39×74×62 Å

Nearest PDB structures (foldseek):
  6p8c-assembly1_B  TM=9.823E-01  e=5.174E-35  Methanothermobacter thermautotrophicus str. Delta H
  2azn-assembly1_A  TM=9.647E-01  e=6.131E-31  Methanocaldococcus jannaschii
  5xv0-assembly3_E  TM=8.939E-01  e=4.491E-27  Methanosarcina mazei Go1
  5xv2-assembly1_A-2  TM=8.966E-01  e=1.759E-25  Methanosarcina mazei Go1
  2b3z-assembly1_D  TM=9.222E-01  e=1.368E-21  Bacillus subtilis

Sequence (446 aa):
MKPYVILNAAMTLDGKIATKTGSSNISGEKDLKRVHELRREVDGIMVGINTVIADNPRLTVHKIDANPEDNPVRVVVDSKCRTPIAARITNKDAKTIIAGANDYKLEFIVSDRYANFTKRGIDFFFSGDKRVDLKDLMNYLYESGIKTLMLEGGSTLNFSMIKEGLIDEIRICVAPFVVGGKDSHTLFDGEGFDTMDEGVRLELFDSFKLGDDLILQYKVLNKMKPYVILNAAMTLDGKIATKTGSSNISGEKDLKRVHELRREVDGIMVGINTVIADNPRLTVHKIDANPEDNPVRVVVDSKCRTPIAARITNKDAKTIIAGANDYKLEFIVSDRYANFTKRGIDFFFSGDKRVDLKDLMNYLYESGIKTLMLEGGSTLNFSMIKEGLIDEIRICVAPFVVGGKDSHTLFDGEGFDTMDEGVRLELFDSFKLGDDLILQYKVLNK

Secondary structure (DSSP, 8-state):
---EEEEEEEEETTSEEE-TT-----S-HHHHHHHHHHHHHSSEEEEEHHHHHHH----S--SSS--GGGPPEEEEE-TT----TTSGGGSSSS-EEEEE-GGGHHHHHTSHHHHHHHHTT-EEEE-SSSS--HHHHHHHHHHTT--EEEE---HHHHHHHHHTT---EEEEEEESEE---TTSEESS-SS--SSGGGSEEEEEEEEEEETTEEEEEEEE---/---EEEEEEEEETTSEEE-TT-------HHHHHHHHHHHHH-SEEEEEHHHHHHH----S--SSS--GGGPPEEEEE-TT----TTSGGGSSSS-EEEEE-GGGHHHHHTSHHHHHHHHTT-EEEE-SSSS--HHHHHHHHHHTT--EEEE---HHHHHHHHHTT---EEEEEEESEE---TTSEESS-SS--SSGGGSEEEEEEEEEEETTEEEEEEEEE--